Protein 8BN2 (pdb70)

Secondary structure (DSSP, 8-state):
--EEEEEE--BTTTBEEEE--TTSPPEEESHHHHHHHHHHHHHT-EEEEEE-TT-----B-TTS-B-HHHHHHHTTS-SEE-SS-B--HHHHTTSEEPSPSEEE-EEEEEESSSS--SHHHHHT-SS-EEE-BTTSHHHHHHHHHHT-TTSSSTHHHHHHHHHTTTTTTTT-BSSHHHHHHHHHHSSEEEEEEHHHHHHHHHT-TT--EEEE--PPP-EEE--EE-TT-THHHHHHHHHHHHHHHTHHHHHHHHHS-SSSS-----/-EEEEEE--BTTTBEEEP--TTSPPEEESHHHHHHHHHHHHHT-EEEEEE-TT----------HHHHHHHTTS-SEE-SS-B--HHHHHHSEEPSPSEEE-EEEEEETTSS--SHHHHHT-SS--EE-BTTSHHHHHHHHHHT-TT-SSTHHHHHHHHHTHHHHTTT-BSSHHHHHHHHHHSS-EEEEEHHHHHHHHHT-TT--EEEE------EEE--EE-TT-TTHHHHHHHHHHHHHTTHHHHHHHHHS--SSS--TT--

B-factor: mean 53.71, std 22.41, range [21.32, 173.32]

Sequence (529 aa):
GLTLKVVTVVLEEPFVMVAENILGQPKRYKGFSIDVLDALAKALGFKYEIYQAPDGRYGHQLHNTSSWNGMIGELISKRADLAISAITTITPERESVVDFSKRYMDYSVGILIKKGTPIRTFQDLSKQVEMSYGTVRDSAVYEYFRAKKGTNPLEQDSTFAELWRTISKNGGADNCVSSPSEGIRKAKKGNYAFLLWDVAVVEYAALTDDDCSVTVIGNSISSKGYGIALQHGSPYRDLFSQRRILELQDTGDLDVLKQKWWPHMGRCDLTSLTLKVVTVLEEPFVMVAENILGQPKRYKGFSIDVLDALAKALGFKYEIYQAPDGRYGHQLSWNGMIGELISKRADLAISAITITPERESVVDFSKRYMDYSVGILIKKGTPIRTFQDLSKQVEMMSYGTVRDSAVYEYFRAKGTNPLEQDSTFAELWRTISKNGGADNCVSSPSEGIRKAKKGNYAFLLWDVAVVEYAALTDDDCSVTVIGNSISSKGYGIALQHGSPYRDLFSQRRILELQDTGDLDVLKQKWWPHMGRRCDLTSH

Solvent-accessible surface area: 24982 Å² total

Structure (mmCIF, N/CA/C/O backbone):
data_8BN2
#
_entry.id   8BN2
#
_cell.length_a   45.209
_cell.length_b   66.845
_cell.length_c   175.901
_cell.angle_alpha   90.000
_cell.angle_beta   90.000
_cell.angle_gamma   90.000
#
_symmetry.space_group_name_H-M   'P 21 21 21'
#
loop_
_entity.id
_entity.type
_entity.pdbx_description
1 polymer 'Glutamate receptor ionotropic, delta-1'
2 non-polymer 'CALCIUM ION'
3 non-polymer 'CHLORIDE ION'
4 non-polymer 2-acetamido-2-deoxy-beta-D-glucopyranose
5 non-polymer D-SERINE
6 non-polymer 1,2-ETHANEDIOL
7 water water
#
loop_
_atom_site.group_PDB
_atom_site.id
_atom_site.type_symbol
_atom_site.label_atom_id
_atom_site.label_alt_id
_atom_site.label_comp_id
_atom_site.label_asym_id
_atom_site.label_entity_id
_atom_site.label_seq_id
_atom_site.pdbx_PDB_ins_code
_atom_site.Cartn_x
_atom_site.Cartn_y
_atom_site.Cartn_z
_atom_site.occupancy
_atom_site.B_iso_or_equiv
_atom_site.auth_seq_id
_atom_site.auth_comp_id
_atom_site.auth_asym_id
_atom_site.auth_atom_id
_atom_site.pdbx_PDB_model_num
ATOM 1 N N . GLY A 1 1 ? -5.08751 -19.50416 36.22466 1.000 72.92811 436 GLY A N 1
ATOM 2 C CA . GLY A 1 1 ? -5.87856 -18.61449 37.05373 1.000 90.61509 436 GLY A CA 1
ATOM 3 C C . GLY A 1 1 ? -7.32264 -18.47880 36.60870 1.000 95.30438 436 GLY A C 1
ATOM 4 O O . GLY A 1 1 ? -7.88034 -19.38476 35.98301 1.000 74.69284 436 GLY A O 1
ATOM 5 N N . LEU A 1 2 ? -7.92355 -17.33373 36.93272 1.000 70.40435 437 LEU A N 1
ATOM 6 C CA . LEU A 1 2 ? -9.33073 -17.07898 36.63470 1.000 55.61287 437 LEU A CA 1
ATOM 7 C C . LEU A 1 2 ? -9.53114 -16.97366 35.12821 1.000 65.54308 437 LEU A C 1
ATOM 8 O O . LEU A 1 2 ? -9.07407 -16.01178 34.50387 1.000 53.06111 437 LEU A O 1
ATOM 23 N N . THR A 1 3 ? -10.24938 -17.93474 34.54749 1.000 50.20594 438 THR A N 1
ATOM 24 C CA . THR A 1 3 ? -10.45712 -17.98381 33.10338 1.000 49.69514 438 THR A CA 1
ATOM 25 C C . THR A 1 3 ? -11.94246 -17.99993 32.77951 1.000 43.17199 438 THR A C 1
ATOM 26 O O . THR A 1 3 ? -12.69500 -18.81566 33.32563 1.000 51.98749 438 THR A O 1
ATOM 37 N N . LEU A 1 4 ? -12.34894 -17.11087 31.87507 1.000 43.32427 439 LEU A N 1
ATOM 38 C CA . LEU A 1 4 ? -13.73004 -16.98645 31.43579 1.000 44.37325 439 LEU A CA 1
ATOM 39 C C . LEU A 1 4 ? -13.90790 -17.68441 30.09093 1.000 45.93042 439 LEU A C 1
ATOM 40 O O . LEU A 1 4 ? -13.03589 -17.60081 29.22190 1.000 46.42956 439 LEU A O 1
ATOM 56 N N . LYS A 1 5 ? -15.03443 -18.38537 29.93476 1.000 41.96529 440 LYS A N 1
ATOM 57 C CA . LYS A 1 5 ? -15.41769 -18.99303 28.66221 1.000 41.75496 440 LYS A CA 1
ATOM 58 C C . LYS A 1 5 ? -16.20632 -17.96893 27.85110 1.000 37.85984 440 LYS A C 1
ATOM 59 O O . LYS A 1 5 ? -17.25586 -17.49120 28.30290 1.000 38.13607 440 LYS A O 1
ATOM 78 N N . VAL A 1 6 ? -15.70353 -17.63068 26.66062 1.000 32.79923 441 VAL A N 1
ATOM 79 C CA . VAL A 1 6 ? -16.28403 -16.60955 25.79697 1.000 32.52078 441 VAL A CA 1
ATOM 80 C C . VAL A 1 6 ? -16.85625 -17.28567 24.55386 1.000 35.88313 441 VAL A C 1
ATOM 81 O O . VAL A 1 6 ? -16.14491 -18.01494 23.85630 1.000 38.00238 441 VAL A O 1
ATOM 94 N N . VAL A 1 7 ? -18.12358 -17.01535 24.25765 1.000 36.24650 442 VAL A N 1
ATOM 95 C CA . VAL A 1 7 ? -18.75550 -17.49030 23.03048 1.000 32.65874 442 VAL A CA 1
ATOM 96 C C . VAL A 1 7 ? -18.86034 -16.32372 22.05899 1.000 32.67952 442 VAL A C 1
ATOM 97 O O . VAL A 1 7 ? -19.06816 -15.16177 22.45222 1.000 30.95200 442 VAL A O 1
ATOM 110 N N . THR A 1 8 ? -18.68468 -16.62942 20.77974 1.000 31.27334 443 THR A N 1
ATOM 111 C CA . THR A 1 8 ? -18.64596 -15.59162 19.76908 1.000 30.83481 443 THR A CA 1
ATOM 112 C C . THR A 1 8 ? -19.27041 -16.11878 18.48651 1.000 32.70358 443 THR A C 1
ATOM 113 O O . THR A 1 8 ? -19.56852 -17.30601 18.35387 1.000 34.86019 443 THR A O 1
ATOM 124 N N . VAL A 1 9 ? -19.47589 -15.19623 17.55346 1.000 32.84828 444 VAL A N 1
ATOM 125 C CA A VAL A 1 9 ? -19.89163 -15.49451 16.18747 0.500 33.53309 444 VAL A CA 1
ATOM 126 C CA B VAL A 1 9 ? -19.86086 -15.51922 16.18846 0.500 33.51402 444 VAL A CA 1
ATOM 127 C C . VAL A 1 9 ? -19.06212 -14.60422 15.27276 1.000 32.69363 444 VAL A C 1
ATOM 128 O O . VAL A 1 9 ? -18.81198 -13.44303 15.59884 1.000 32.23030 444 VAL A O 1
ATOM 153 N N . LEU A 1 10 ? -18.61876 -15.14806 14.15234 1.000 34.12600 445 LEU A N 1
ATOM 154 C CA . LEU A 1 10 ? -17.79581 -14.37694 13.23442 1.000 31.96270 445 LEU A CA 1
ATOM 155 C C . LEU A 1 10 ? -18.61760 -13.26551 12.59934 1.000 34.43500 445 LEU A C 1
ATOM 156 O O . LEU A 1 10 ? -19.69634 -13.51365 12.05142 1.000 36.91481 445 LEU A O 1
ATOM 172 N N . GLU A 1 11 ? -18.09568 -12.04353 12.67806 1.000 32.47178 446 GLU A N 1
ATOM 173 C CA . GLU A 1 11 ? -18.70834 -10.86924 12.04880 1.000 31.79948 446 GLU A CA 1
ATOM 174 C C . GLU A 1 11 ? -17.60838 -9.84526 11.81823 1.000 31.15272 446 GLU A C 1
ATOM 175 O O . GLU A 1 11 ? -17.03526 -9.33741 12.78624 1.000 30.54650 446 GLU A O 1
ATOM 187 N N . GLU A 1 12 ? -17.33860 -9.49865 10.54519 1.000 34.69477 447 GLU A N 1
ATOM 188 C CA . GLU A 1 12 ? -16.22851 -8.59660 10.24554 1.000 33.21376 447 GLU A CA 1
ATOM 189 C C . GLU A 1 12 ? -16.64154 -7.14412 10.47103 1.000 31.24723 447 GLU A C 1
ATOM 190 O O . GLU A 1 12 ? -17.75341 -6.75448 10.11230 1.000 31.95543 447 GLU A O 1
ATOM 202 N N . PRO A 1 13 ? -15.76969 -6.31722 11.08195 1.000 30.97595 448 PRO A N 1
ATOM 203 C CA . PRO A 1 13 ? -14.42964 -6.61030 11.60307 1.000 33.09346 448 PRO A CA 1
ATOM 204 C C . PRO A 1 13 ? -14.43676 -6.78731 13.12683 1.000 34.48213 448 PRO A C 1
ATOM 205 O O . PRO A 1 13 ? -13.43036 -6.54467 13.79405 1.000 32.07136 448 PRO A O 1
ATOM 216 N N . PHE A 1 14 ? -15.57521 -7.20071 13.68434 1.000 28.87639 449 PHE A N 1
ATOM 217 C CA . PHE A 1 14 ? -15.72321 -7.32401 15.13518 1.000 31.09792 449 PHE A CA 1
ATOM 218 C C . PHE A 1 14 ? -14.97100 -8.54252 15.66219 1.000 34.33948 449 PHE A C 1
ATOM 219 O O . PHE A 1 14 ? -14.18557 -8.44656 16.61694 1.000 30.77061 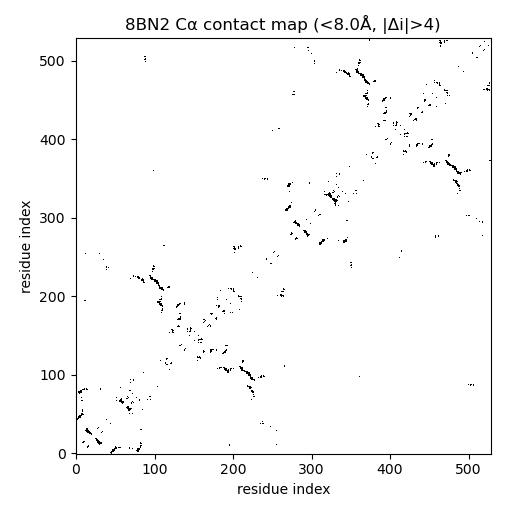449 PHE A O 1
ATOM 236 N N . VAL A 1 15 ? -15.19746 -9.69907 15.04594 1.000 30.02746 450 VAL A N 1
ATOM 237 C CA . VAL A 1 15 ? -14.53919 -10.94145 15.42405 1.000 31.90549 450 VAL A CA 1
ATOM 238 C C . VAL A 1 15 ? -14.22241 -11.67550 14.13484 1.000 37.56638 450 VAL A C 1
ATOM 239 O O . VAL A 1 15 ? -15.13471 -12.01456 13.37012 1.000 32.57673 450 VAL A O 1
ATOM 252 N N . MET A 1 16 ? -12.93496 -11.88959 13.88405 1.000 36.80446 451 MET A N 1
ATOM 253 C CA . MET A 1 16 ? -12.43940 -12.60070 12.72158 1.000 40.34603 451 MET A CA 1
ATOM 254 C C . MET A 1 16 ? -11.40972 -13.62651 13.17155 1.000 37.57117 451 MET A C 1
ATOM 255 O O . MET A 1 16 ? -10.80101 -13.50285 14.23859 1.000 42.97398 451 MET A O 1
ATOM 269 N N . VAL A 1 17 ? -11.25929 -14.66791 12.36396 1.000 42.89596 452 VAL A N 1
ATOM 270 C CA . VAL A 1 17 ? -10.20031 -15.63788 12.60031 1.000 52.35682 452 VAL A CA 1
ATOM 271 C C . VAL A 1 17 ? -8.86266 -14.99918 12.25875 1.000 50.32181 452 VAL A C 1
ATOM 272 O O . VAL A 1 17 ? -8.73229 -14.28452 11.25530 1.000 49.58559 452 VAL A O 1
ATOM 285 N N . ALA A 1 18 ? -7.86982 -15.22282 13.11483 1.000 50.23022 453 ALA A N 1
ATOM 286 C CA . ALA A 1 18 ? -6.54546 -14.62919 12.95872 1.000 61.31015 453 ALA A CA 1
ATOM 287 C C . ALA A 1 18 ? -5.50175 -15.62358 12.48740 1.000 72.36308 453 ALA A C 1
ATOM 288 O O . ALA A 1 18 ? -4.66597 -15.28816 11.64218 1.000 72.01509 453 ALA A O 1
ATOM 295 N N . GLU A 1 19 ? -5.53046 -16.83470 13.03428 1.000 65.63654 454 GLU A N 1
ATOM 296 C CA . GLU A 1 19 ? -4.70968 -17.94967 12.58596 1.000 90.95733 454 GLU A CA 1
ATOM 297 C C . GLU A 1 19 ? -5.22145 -19.19567 13.29278 1.000 96.60535 454 GLU A C 1
ATOM 298 O O . GLU A 1 19 ? -5.81516 -19.10974 14.37390 1.000 75.60821 454 GLU A O 1
ATOM 310 N N . ASN A 1 20 ? -5.00801 -20.34602 12.66255 1.000 92.28903 455 ASN A N 1
ATOM 311 C CA . ASN A 1 20 ? -5.33668 -21.62551 13.28763 1.000 92.96239 455 ASN A CA 1
ATOM 312 C C . ASN A 1 20 ? -4.31602 -22.63414 12.76555 1.000 93.99931 455 ASN A C 1
ATOM 313 O O . ASN A 1 20 ? -4.55190 -23.30864 11.76062 1.000 97.48128 455 ASN A O 1
ATOM 324 N N . ILE A 1 21 ? -3.18588 -22.70745 13.43885 1.000 92.04719 456 ILE A N 1
ATOM 325 C CA . ILE A 1 21 ? -2.19481 -23.72472 13.12124 1.000 108.68912 456 ILE A CA 1
ATOM 326 C C . ILE A 1 21 ? -2.62899 -25.03220 13.76514 1.000 100.19405 456 ILE A C 1
ATOM 327 O O . ILE A 1 21 ? -3.27808 -25.04398 14.81752 1.000 81.22484 456 ILE A O 1
ATOM 343 N N . LEU A 1 22 ? -2.29203 -26.14327 13.11646 1.000 100.31411 457 LEU A N 1
ATOM 344 C CA . LEU A 1 22 ? -2.69933 -27.44513 13.62340 1.000 83.51729 457 LEU A CA 1
ATOM 345 C C . LEU A 1 22 ? -2.17086 -27.64042 15.03778 1.000 84.20619 457 LEU A C 1
ATOM 346 O O . LEU A 1 22 ? -1.03538 -27.27193 15.35367 1.000 80.63408 457 LEU A O 1
ATOM 362 N N . GLY A 1 23 ? -3.00797 -28.21636 15.89253 1.000 83.58099 458 GLY A N 1
ATOM 363 C CA . GLY A 1 23 ? -2.68001 -28.45051 17.28812 1.000 79.48050 458 GLY A CA 1
ATOM 364 C C . GLY A 1 23 ? -3.02194 -27.28392 18.19018 1.000 95.88784 458 GLY A C 1
ATOM 365 O O . GLY A 1 23 ? -3.46443 -27.48045 19.32379 1.000 98.41390 458 GLY A O 1
ATOM 369 N N . GLN A 1 24 ? -2.82694 -26.06198 17.69818 1.000 86.56769 459 GLN A N 1
ATOM 370 C CA . GLN A 1 24 ? -3.11455 -24.86439 18.46789 1.000 75.84031 459 GLN A CA 1
ATOM 371 C C . GLN A 1 24 ? -4.61026 -24.54901 18.42824 1.000 73.59706 459 GLN A C 1
ATOM 372 O O . GLN A 1 24 ? -5.28365 -24.82015 17.43005 1.000 68.14512 459 GLN A O 1
ATOM 386 N N . PRO A 1 25 ? -5.15585 -23.96978 19.49656 1.000 61.91523 460 PRO A N 1
ATOM 387 C CA . PRO A 1 25 ? -6.54105 -23.49155 19.42917 1.000 76.95726 460 PRO A CA 1
ATOM 388 C C . PRO A 1 25 ? -6.67491 -22.37110 18.40786 1.000 64.79000 460 PRO A C 1
ATOM 389 O O . PRO A 1 25 ? -5.70548 -21.70157 18.04364 1.000 62.69684 460 PRO A O 1
ATOM 400 N N . LYS A 1 26 ? -7.89838 -22.18328 17.92245 1.000 58.84368 461 LYS A N 1
ATOM 401 C CA . LYS A 1 26 ? -8.15429 -21.08679 17.00228 1.000 57.82052 461 LYS A CA 1
ATOM 402 C C . LYS A 1 26 ? -7.87894 -19.76531 17.70595 1.000 54.08132 461 LYS A C 1
ATOM 403 O O . LYS A 1 26 ? -8.17161 -19.60786 18.89425 1.000 60.41736 461 LYS A O 1
ATOM 422 N N . ARG A 1 27 ? -7.29595 -18.81941 16.97162 1.000 50.11469 462 ARG A N 1
ATOM 423 C CA . ARG A 1 27 ? -7.08997 -17.46514 17.45933 1.000 49.49929 462 ARG A CA 1
ATOM 424 C C . ARG A 1 27 ? -8.00907 -16.51794 16.69930 1.000 49.48627 462 ARG A C 1
ATOM 425 O O . ARG A 1 27 ? -8.38252 -16.77747 15.54988 1.000 47.85751 462 ARG A O 1
ATOM 446 N N . TYR A 1 28 ? -8.36162 -15.41667 17.35112 1.000 45.39086 463 TYR A N 1
ATOM 447 C CA . TYR A 1 28 ? -9.31676 -14.46632 16.81585 1.000 42.48644 463 TYR A CA 1
ATOM 448 C C . TYR A 1 28 ? -8.73739 -13.06889 16.91124 1.000 41.46797 463 TYR A C 1
ATOM 449 O O . TYR A 1 28 ? -7.81233 -12.80250 17.68403 1.000 43.32262 463 TYR A O 1
ATOM 467 N N . LYS A 1 29 ? -9.30458 -12.17950 16.10373 1.000 43.25488 464 LYS A N 1
ATOM 468 C CA . LYS A 1 29 ? -8.89175 -10.78973 16.05671 1.000 39.79352 464 LYS A CA 1
ATOM 469 C C . LYS A 1 29 ? -10.10781 -9.94972 15.71366 1.000 35.67738 464 LYS A C 1
ATOM 470 O O . LYS A 1 29 ? -11.12256 -10.46676 15.23823 1.000 37.69483 464 LYS A O 1
ATOM 489 N N . GLY A 1 30 ? -9.99149 -8.64812 15.93294 1.000 33.86813 465 GLY A N 1
ATOM 490 C CA . GLY A 1 30 ? -11.04070 -7.72822 15.55929 1.000 35.68998 465 GLY A CA 1
ATOM 491 C C . GLY A 1 30 ? -11.33587 -6.72405 16.64639 1.000 35.01808 465 GLY A C 1
ATOM 492 O O . GLY A 1 30 ? -10.75424 -6.74181 17.73135 1.000 33.29353 465 GLY A O 1
ATOM 496 N N . PHE A 1 31 ? -12.27730 -5.83276 16.34042 1.000 32.02087 466 PHE A N 1
ATOM 497 C CA . PHE A 1 31 ? -12.60320 -4.73891 17.24730 1.000 30.47508 466 PHE A CA 1
ATOM 498 C C . PHE A 1 31 ? -13.10713 -5.25500 18.59136 1.000 32.69247 466 PHE A C 1
ATOM 499 O O . PHE A 1 31 ? -12.67856 -4.78556 19.65159 1.000 32.76449 466 PHE A O 1
ATOM 516 N N . SER A 1 32 ? -14.00608 -6.23735 18.57079 1.000 28.21877 467 SER A N 1
ATOM 517 C CA . SER A 1 32 ? -14.53413 -6.76545 19.82385 1.000 29.54166 467 SER A CA 1
ATOM 518 C C . SER A 1 32 ? -13.47517 -7.55426 20.58718 1.000 32.58322 467 SER A C 1
ATOM 519 O O . SER A 1 32 ? -13.48992 -7.56905 21.82244 1.000 33.04270 467 SER A O 1
ATOM 527 N N . ILE A 1 33 ? -12.57698 -8.23176 19.87406 1.000 34.52129 468 ILE A N 1
ATOM 528 C CA . ILE A 1 33 ? -11.47431 -8.92627 20.53151 1.000 34.39736 468 ILE A CA 1
ATOM 529 C C . ILE A 1 33 ? -10.60530 -7.92899 21.28319 1.000 34.94435 468 ILE A C 1
ATOM 530 O O . ILE A 1 33 ? -10.19189 -8.17670 22.41863 1.000 37.59829 468 ILE A O 1
ATOM 546 N N . ASP A 1 34 ? -10.33876 -6.77286 20.67024 1.000 36.06443 469 ASP A N 1
ATOM 547 C CA . ASP A 1 34 ? -9.50138 -5.76808 21.31373 1.000 41.97502 469 ASP A CA 1
ATOM 548 C C . ASP A 1 34 ? -10.18656 -5.16822 22.53551 1.000 38.54807 469 ASP A C 1
ATOM 549 O O . ASP A 1 34 ? -9.52522 -4.86900 23.53345 1.000 39.14831 469 ASP A O 1
ATOM 558 N N . VAL A 1 35 ? -11.50898 -4.96870 22.47560 1.000 35.74274 470 VAL A N 1
ATOM 559 C CA . VAL A 1 35 ? -12.23516 -4.49377 23.65439 1.000 34.70844 470 VAL A CA 1
ATOM 560 C C . VAL A 1 35 ? -12.17093 -5.53969 24.76494 1.000 34.91096 470 VAL A C 1
ATOM 561 O O . VAL A 1 35 ? -11.91411 -5.22478 25.93457 1.000 32.93615 470 VAL A O 1
ATOM 574 N N . LEU A 1 36 ? -12.39616 -6.80240 24.40832 1.000 31.33091 471 LEU A N 1
ATOM 575 C CA . LEU A 1 36 ? -12.29665 -7.88834 25.37742 1.000 33.76978 471 LEU A CA 1
ATOM 576 C C . LEU A 1 36 ? -10.90722 -7.96192 25.99708 1.000 34.19780 471 LEU A C 1
ATOM 577 O O . LEU A 1 36 ? -10.76113 -8.17970 27.20828 1.000 40.63119 471 LEU A O 1
ATOM 593 N N . ASP A 1 37 ? -9.87141 -7.82107 25.17424 1.000 35.24307 472 ASP A N 1
ATOM 594 C CA . ASP A 1 37 ? -8.50646 -7.86925 25.68101 1.000 41.73274 472 ASP A CA 1
ATOM 595 C C . ASP A 1 37 ? -8.24495 -6.73927 26.66559 1.000 41.30702 472 ASP A C 1
ATOM 596 O O . ASP A 1 37 ? -7.53429 -6.91706 27.66094 1.000 39.08958 472 ASP A O 1
ATOM 605 N N . ALA A 1 38 ? -8.81747 -5.56327 26.40661 1.000 39.29453 473 ALA A N 1
ATOM 606 C CA . ALA A 1 38 ? -8.60476 -4.43614 27.30175 1.000 42.15759 473 ALA A CA 1
ATOM 607 C C . ALA A 1 38 ? -9.28005 -4.68126 28.64102 1.000 43.44695 473 ALA A C 1
ATOM 608 O O . ALA A 1 38 ? -8.75960 -4.28951 29.69099 1.000 37.32123 473 ALA A O 1
ATOM 615 N N . LEU A 1 39 ? -10.43792 -5.33788 28.61252 1.000 38.86848 474 LEU A N 1
ATOM 616 C CA . LEU A 1 39 ? -11.14159 -5.71588 29.82878 1.000 39.82697 474 LEU A CA 1
ATOM 617 C C . LEU A 1 39 ? -10.39082 -6.79806 30.58823 1.000 40.91620 474 LEU A C 1
ATOM 618 O O . LEU A 1 39 ? -10.26939 -6.73716 31.81592 1.000 43.15123 474 LEU A O 1
ATOM 634 N N . ALA A 1 40 ? -9.92067 -7.82043 29.87535 1.000 39.93232 475 ALA A N 1
ATOM 635 C CA . ALA A 1 40 ? -9.13795 -8.88287 30.50009 1.000 43.64650 475 ALA A CA 1
ATOM 636 C C . ALA A 1 40 ? -7.93175 -8.31934 31.23300 1.000 46.51485 475 ALA A C 1
ATOM 637 O O . ALA A 1 40 ? -7.61980 -8.72778 32.36044 1.000 45.85286 475 ALA A O 1
ATOM 644 N N . LYS A 1 41 ? -7.21928 -7.40048 30.59046 1.000 43.84949 476 LYS A N 1
ATOM 645 C CA . LYS A 1 41 ? -6.05797 -6.78829 31.21979 1.000 48.66049 476 LYS A CA 1
ATOM 646 C C . LYS A 1 41 ? -6.46595 -6.02803 32.47419 1.000 53.77876 476 LYS A C 1
ATOM 647 O O . LYS A 1 41 ? -5.92558 -6.26127 33.56199 1.000 49.54050 476 LYS A O 1
ATOM 666 N N . ALA A 1 42 ? -7.45045 -5.13898 32.34470 1.000 49.45683 477 ALA A N 1
ATOM 667 C CA . ALA A 1 42 ? -7.82117 -4.24870 33.43764 1.000 55.68348 477 ALA A CA 1
ATOM 668 C C . ALA A 1 42 ? -8.39904 -5.01225 34.61822 1.000 52.10151 477 ALA A C 1
ATOM 669 O O . ALA A 1 42 ? -8.16010 -4.64983 35.77500 1.000 56.38960 477 ALA A O 1
ATOM 676 N N . LEU A 1 43 ? -9.17219 -6.05820 34.34901 1.000 46.83162 478 LEU A N 1
ATOM 677 C CA . LEU A 1 43 ? -9.87460 -6.80098 35.38343 1.000 45.13685 478 LEU A CA 1
ATOM 678 C C . LEU A 1 43 ? -9.17103 -8.09292 35.76795 1.000 50.59311 478 LEU A C 1
ATOM 679 O O . LEU A 1 43 ? -9.66471 -8.81443 36.63858 1.000 51.63617 478 LEU A O 1
ATOM 695 N N . GLY A 1 44 ? -8.03682 -8.39547 35.14343 1.000 46.87133 479 GLY A N 1
ATOM 696 C CA . GLY A 1 44 ? -7.21504 -9.51673 35.53464 1.000 51.58393 479 GLY A CA 1
ATOM 697 C C . GLY A 1 44 ? -7.85725 -10.87145 35.35621 1.000 51.40953 479 GLY A C 1
ATOM 698 O O . GLY A 1 44 ? -7.80750 -11.69247 36.27168 1.000 52.78815 479 GLY A O 1
ATOM 702 N N . PHE A 1 45 ? -8.45766 -11.13196 34.19779 1.000 46.20882 480 PHE A N 1
ATOM 703 C CA . PHE A 1 45 ? -8.89618 -12.47830 33.86725 1.000 46.14780 480 PHE A CA 1
ATOM 704 C C . PHE A 1 45 ? -8.25231 -12.92255 32.56023 1.000 41.74563 480 PHE A C 1
ATOM 705 O O . PHE A 1 45 ? -7.77922 -12.10731 31.76344 1.000 47.46807 480 PHE A O 1
ATOM 722 N N . LYS A 1 46 ? -8.20809 -14.23643 32.38193 1.000 48.90877 481 LYS A N 1
ATOM 723 C CA . LYS A 1 46 ? -7.88882 -14.88194 31.11948 1.000 47.37319 481 LYS A CA 1
ATOM 724 C C . LYS A 1 46 ? -9.19202 -15.33942 30.47215 1.000 42.32622 481 LYS A C 1
ATOM 725 O O . LYS A 1 46 ? -10.24418 -15.38489 31.11636 1.000 46.58184 481 LYS A O 1
ATOM 744 N N . TYR A 1 47 ? -9.12075 -15.72168 29.20016 1.000 47.07735 482 TYR A N 1
ATOM 745 C CA . TYR A 1 47 ? -10.31836 -16.25671 28.57055 1.000 45.63022 482 TYR A CA 1
ATOM 746 C C . TYR A 1 47 ? -9.96953 -17.24709 27.47262 1.000 48.22088 482 TYR A C 1
ATOM 747 O O . TYR A 1 47 ? -8.84464 -17.28819 26.96945 1.000 49.38819 482 TYR A O 1
ATOM 765 N N . GLU A 1 48 ? -10.97295 -18.05068 27.12085 1.000 46.86942 483 GLU A N 1
ATOM 766 C CA . GLU A 1 48 ? -10.93141 -18.99234 26.01002 1.000 44.36590 483 GLU A CA 1
ATOM 767 C C . GLU A 1 48 ? -12.18773 -18.77341 25.17309 1.000 41.91845 483 GLU A C 1
ATOM 768 O O . GLU A 1 48 ? -13.28918 -18.64970 25.72375 1.000 44.47749 483 GLU A O 1
ATOM 780 N N . ILE A 1 49 ? -12.02728 -18.71982 23.85448 1.000 45.57437 484 ILE A N 1
ATOM 781 C CA . ILE A 1 49 ? -13.11478 -18.36064 22.94940 1.000 36.55120 484 ILE A CA 1
ATOM 782 C C . ILE A 1 49 ? -13.57681 -19.60575 22.21008 1.000 41.90058 484 ILE A C 1
ATOM 783 O O . ILE A 1 49 ? -12.75674 -20.41681 21.76796 1.000 41.08553 484 ILE A O 1
ATOM 799 N N . TYR A 1 50 ? -14.88834 -19.74094 22.04641 1.000 37.97566 485 TYR A N 1
ATOM 800 C CA . TYR A 1 50 ? -15.43985 -20.76708 21.17076 1.000 38.43233 485 TYR A CA 1
ATOM 801 C C . TYR A 1 50 ? -16.55785 -20.14280 20.35357 1.000 40.95603 485 TYR A C 1
ATOM 802 O O . TYR A 1 50 ? -17.19840 -19.19179 20.79170 1.000 37.31733 485 TYR A O 1
ATOM 820 N N . GLN A 1 51 ? -16.77344 -20.66588 19.15179 1.000 44.68595 486 GLN A N 1
ATOM 821 C CA . GLN A 1 51 ? -17.83715 -20.15318 18.30004 1.000 39.22756 486 GLN A CA 1
ATOM 822 C C . GLN A 1 51 ? -19.14414 -20.85494 18.63908 1.000 35.03607 486 GLN A C 1
ATOM 823 O O . GLN A 1 51 ? -19.16851 -22.06055 18.91565 1.000 40.04752 486 GLN A O 1
ATOM 837 N N . ALA A 1 52 ? -20.22590 -20.08295 18.63944 1.000 39.06471 487 ALA A N 1
ATOM 838 C CA . ALA A 1 52 ? -21.55334 -20.62276 18.88160 1.000 40.41425 487 ALA A CA 1
ATOM 839 C C . ALA A 1 52 ? -21.80206 -21.80900 17.95266 1.000 44.43651 487 ALA A C 1
ATOM 840 O O . ALA A 1 52 ? -21.70272 -21.65501 16.72707 1.000 46.90784 487 ALA A O 1
ATOM 847 N N . PRO A 1 53 ? -22.13115 -22.99198 18.48603 1.000 45.63072 488 PRO A N 1
ATOM 848 C CA . PRO A 1 53 ? -22.23882 -24.18027 17.61373 1.000 47.75345 488 PRO A CA 1
ATOM 849 C C . PRO A 1 53 ? -23.31211 -24.07058 16.54472 1.000 58.74308 488 PRO A C 1
ATOM 850 O O . PRO A 1 53 ? -23.20718 -24.73481 15.50730 1.000 62.61327 488 PRO A O 1
ATOM 861 N N . ASP A 1 54 ? -24.35352 -23.27728 16.76373 1.000 49.86738 489 ASP A N 1
ATOM 862 C CA . ASP A 1 54 ? -25.35187 -23.04047 15.72833 1.000 53.25287 489 ASP A CA 1
ATOM 863 C C . ASP A 1 54 ? -25.08159 -21.77417 14.93170 1.000 48.92184 489 ASP A C 1
ATOM 864 O O . ASP A 1 54 ? -25.85517 -21.45107 14.02620 1.000 51.18632 489 ASP A O 1
ATOM 873 N N . GLY A 1 55 ? -24.00961 -21.04672 15.24576 1.000 41.43767 490 GLY A N 1
ATOM 874 C CA . GLY A 1 55 ? -23.64552 -19.87299 14.47910 1.000 40.32868 490 GLY A CA 1
ATOM 875 C C . GLY A 1 55 ? -24.56016 -18.67325 14.60280 1.000 40.90529 490 GLY A C 1
ATOM 876 O O . GLY A 1 55 ? -24.44050 -17.74735 13.79797 1.000 43.85632 490 GLY A O 1
ATOM 880 N N . ARG A 1 56 ? -25.44146 -18.63872 15.60142 1.000 41.37345 491 ARG A N 1
ATOM 881 C CA . ARG A 1 56 ? -26.45903 -17.60850 15.71993 1.000 38.86901 491 ARG A CA 1
ATOM 882 C C . ARG A 1 56 ? -26.19727 -16.68476 16.90396 1.000 38.39845 491 ARG A C 1
ATOM 883 O O . ARG A 1 56 ? -25.65810 -17.09686 17.93600 1.000 37.95432 491 ARG A O 1
ATOM 904 N N . TYR A 1 57 ? -26.61635 -15.43203 16.75452 1.000 39.20820 492 TYR A N 1
ATOM 905 C CA . TYR A 1 57 ? -26.69098 -14.54326 17.90873 1.000 37.51187 492 TYR A CA 1
ATOM 906 C C . TYR A 1 57 ? -27.65458 -15.11195 18.94545 1.000 41.97452 492 TYR A C 1
ATOM 907 O O . TYR A 1 57 ? -27.34037 -15.18393 20.13633 1.000 39.21831 492 TYR A O 1
ATOM 925 N N . GLY A 1 58 ? -28.82749 -15.57271 18.48765 1.000 41.73178 493 GLY A N 1
ATOM 926 C CA . GLY A 1 58 ? -29.80866 -16.19959 19.35043 1.000 40.22379 493 GLY A CA 1
ATOM 927 C C . GLY A 1 58 ? -31.10904 -15.42074 19.40083 1.000 42.55433 493 GLY A C 1
ATOM 928 O O . GLY A 1 58 ? -31.10747 -14.18582 19.34909 1.000 41.07746 493 GLY A O 1
ATOM 932 N N . HIS A 1 59 ? -32.22243 -16.14207 19.48663 1.000 45.53015 494 HIS A N 1
ATOM 933 C CA . HIS A 1 59 ? -33.53935 -15.54539 19.63934 1.000 47.91462 494 HIS A CA 1
ATOM 934 C C . HIS A 1 59 ? -34.40911 -16.50306 20.44712 1.000 47.78819 494 HIS A C 1
ATOM 935 O O . HIS A 1 59 ? -34.03321 -17.65010 20.71622 1.000 48.27370 494 HIS A O 1
ATOM 949 N N . GLN A 1 60 ? -35.58786 -16.02692 20.83408 1.000 46.51289 495 GLN A N 1
ATOM 950 C CA . GLN A 1 60 ? -36.45564 -16.78914 21.71900 1.000 43.97399 495 GLN A CA 1
ATOM 951 C C . GLN A 1 60 ? -37.32775 -17.73831 20.90433 1.000 44.40224 495 GLN A C 1
ATOM 952 O O . GLN A 1 60 ? -37.92810 -17.33490 19.90292 1.000 50.88422 495 GLN A O 1
ATOM 966 N N . LEU A 1 61 ? -37.37709 -18.99089 21.32297 1.000 47.40525 496 LEU A N 1
ATOM 967 C CA . LEU A 1 61 ? -38.19502 -19.99602 20.66793 1.000 48.68186 496 LEU A CA 1
ATOM 968 C C . LEU A 1 61 ? -39.55495 -20.07145 21.35415 1.000 52.59781 496 LEU A C 1
ATOM 969 O O . LEU A 1 61 ? -39.79308 -19.43691 22.38169 1.000 59.01942 496 LEU A O 1
ATOM 985 N N . HIS A 1 62 ? -40.44497 -20.88228 20.78136 1.000 58.12210 497 HIS A N 1
ATOM 986 C CA . HIS A 1 62 ? -41.83210 -20.87705 21.23647 1.000 60.62972 497 HIS A CA 1
ATOM 987 C C . HIS A 1 62 ? -41.95232 -21.29207 22.70195 1.000 61.67818 497 HIS A C 1
ATOM 988 O O . HIS A 1 62 ? -42.79730 -20.75740 23.42916 1.000 69.62594 497 HIS A O 1
ATOM 1002 N N . ASN A 1 63 ? -41.11836 -22.24022 23.16245 1.000 61.19796 498 ASN A N 1
ATOM 1003 C CA . ASN A 1 63 ? -41.18081 -22.70892 24.54826 1.000 56.50296 498 ASN A CA 1
ATOM 1004 C C . ASN A 1 63 ? -40.39371 -21.83001 25.52916 1.000 58.67458 498 ASN A C 1
ATOM 1005 O O . ASN A 1 63 ? -40.11573 -22.28182 26.64971 1.000 64.18964 498 ASN A O 1
ATOM 1015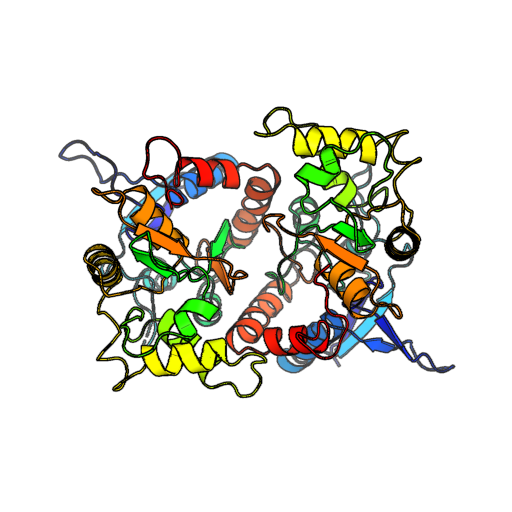 N N . THR A 1 64 ? -40.03532 -20.60636 25.15186 1.000 65.59759 499 THR A N 1
ATOM 1016 C CA . THR A 1 64 ? -39.32037 -19.61774 25.94235 1.000 69.23264 499 THR A CA 1
ATOM 1017 C C . THR A 1 64 ? -37.82312 -19.88629 26.02892 1.000 61.00525 499 THR A C 1
ATOM 1018 O O . THR A 1 64 ? -37.10326 -19.07217 26.60973 1.000 58.37604 499 THR A O 1
ATOM 1029 N N . SER A 1 65 ? -37.32061 -21.01182 25.51808 1.000 58.18552 500 SER A N 1
ATOM 1030 C CA A SER A 1 65 ? -35.88517 -21.23055 25.46465 0.500 56.16178 500 SER A CA 1
ATOM 1031 C CA B SER A 1 65 ? -35.88462 -21.22772 25.46464 0.500 56.16432 500 SER A CA 1
ATOM 1032 C C . SER A 1 65 ? -35.27466 -20.38432 24.34755 1.000 51.81846 500 SER A C 1
ATOM 1033 O O . SER A 1 65 ? -35.97214 -19.83937 23.48640 1.000 49.68057 500 SER A O 1
ATOM 1048 N N . TRP A 1 66 ? -33.94795 -20.27023 24.37456 1.000 47.83984 501 TRP A N 1
ATOM 1049 C CA . TRP A 1 66 ? -33.20612 -19.48117 23.40901 1.000 43.60894 501 TRP A CA 1
ATOM 1050 C C . TRP A 1 66 ? -32.12493 -20.33521 22.77320 1.000 43.63726 501 TRP A C 1
ATOM 1051 O O . TRP A 1 66 ? -31.58335 -21.24101 23.40404 1.000 45.69815 501 TRP A O 1
ATOM 1072 N N . ASN A 1 67 ? -31.80003 -20.02979 21.53475 1.000 48.07320 502 ASN A N 1
ATOM 1073 C CA . ASN A 1 67 ? -30.67014 -20.66732 20.88726 1.000 49.97794 502 ASN A CA 1
ATOM 1074 C C . ASN A 1 67 ? -29.52864 -19.65495 20.80697 1.000 42.04432 502 ASN A C 1
ATOM 1075 O O . ASN A 1 67 ? -29.54075 -18.61219 21.47809 1.000 38.72716 502 ASN A O 1
ATOM 1086 N N . GLY A 1 68 ? -28.52506 -19.96536 19.99377 1.000 40.18172 503 GLY A N 1
ATOM 1087 C CA . GLY A 1 68 ? -27.48320 -18.99407 19.73906 1.000 37.99983 503 GLY A CA 1
ATOM 1088 C C . GLY A 1 68 ? -26.62858 -18.74042 20.97342 1.000 36.90634 503 GLY A C 1
ATOM 1089 O O . GLY A 1 68 ? -26.65938 -19.48434 21.96960 1.000 39.83483 503 GLY A O 1
ATOM 1093 N N . MET A 1 69 ? -25.83856 -17.67106 20.87338 1.000 37.42142 504 MET A N 1
ATOM 1094 C CA . MET A 1 69 ? -25.02309 -17.23606 21.99897 1.000 38.45701 504 MET A CA 1
ATOM 1095 C C . MET A 1 69 ? -25.87366 -16.96548 23.23110 1.000 40.02191 504 MET A C 1
ATOM 1096 O O . MET A 1 69 ? -25.43235 -17.21736 24.35311 1.000 36.80177 504 MET A O 1
ATOM 1110 N N . ILE A 1 70 ? -27.07198 -16.39564 23.05427 1.000 37.65327 505 ILE A N 1
ATOM 1111 C CA . ILE A 1 70 ? -27.92410 -16.13604 24.21247 1.000 38.42376 505 ILE A CA 1
ATOM 1112 C C . ILE A 1 70 ? -28.18912 -17.43662 24.97170 1.000 40.72220 505 ILE A C 1
ATOM 1113 O O . ILE A 1 70 ? -28.09428 -17.49312 26.20421 1.000 38.70921 505 ILE A O 1
ATOM 1129 N N . GLY A 1 71 ? -28.53003 -18.49736 24.24026 1.000 40.88189 506 GLY A N 1
ATOM 1130 C CA . GLY A 1 71 ? -28.73414 -19.78912 24.87620 1.000 45.22055 506 GLY A CA 1
ATOM 1131 C C . GLY A 1 71 ? -27.49994 -20.28930 25.59858 1.000 43.37935 506 GLY A C 1
ATOM 1132 O O . GLY A 1 71 ? -27.59719 -20.85356 26.69157 1.000 43.69593 506 GLY A O 1
ATOM 1136 N N . GLU A 1 72 ? -26.31982 -20.09626 25.00044 1.000 39.30346 507 GLU A N 1
ATOM 1137 C CA . GLU A 1 72 ? -25.08694 -20.51471 25.66085 1.000 43.18608 507 GLU A CA 1
ATOM 1138 C C . GLU A 1 72 ? -24.93057 -19.82892 27.01151 1.000 43.48235 507 GLU A C 1
ATOM 1139 O O . GLU A 1 72 ? -24.45254 -20.43605 27.97247 1.000 44.73167 507 GLU A O 1
ATOM 1151 N N . LEU A 1 73 ? -25.31060 -18.55423 27.09701 1.000 38.77177 508 LEU A N 1
ATOM 1152 C CA . LEU A 1 73 ? -25.22984 -17.84199 28.36687 1.000 41.23659 508 LEU A CA 1
ATOM 1153 C C . LEU A 1 73 ? -26.25285 -18.37632 29.36584 1.000 41.22420 508 LEU A C 1
ATOM 1154 O O . LEU A 1 73 ? -25.92734 -18.62885 30.53133 1.000 45.37238 508 LEU A O 1
ATOM 1170 N N . ILE A 1 74 ? -27.50604 -18.56129 28.92234 1.000 40.87507 509 ILE A N 1
ATOM 1171 C CA . ILE A 1 74 ? -28.55655 -19.03099 29.82590 1.000 47.47997 509 ILE A CA 1
ATOM 1172 C C . ILE A 1 74 ? -28.18911 -20.38256 30.41935 1.000 56.52336 509 ILE A C 1
ATOM 1173 O O . ILE A 1 74 ? -28.37689 -20.62956 31.62144 1.000 50.53080 509 ILE A O 1
ATOM 1189 N N . SER A 1 75 ? -27.68492 -21.28637 29.58407 1.000 44.50770 510 SER A N 1
ATOM 1190 C CA . SER A 1 75 ? -27.27725 -22.59767 30.05939 1.000 47.70405 510 SER A CA 1
ATOM 1191 C C . SER A 1 75 ? -26.01316 -22.55123 30.90514 1.000 46.45491 510 SER A C 1
ATOM 1192 O O . SER A 1 75 ? -25.66254 -23.56784 31.51862 1.000 45.68547 510 SER A O 1
ATOM 1200 N N . LYS A 1 76 ? -25.32681 -21.41220 30.94532 1.000 49.50457 511 LYS A N 1
ATOM 1201 C CA . LYS A 1 76 ? -24.06679 -21.23750 31.66553 1.000 44.15477 511 LYS A CA 1
ATOM 1202 C C . LYS A 1 76 ? -22.90659 -21.99439 31.02314 1.000 47.47751 511 LYS A C 1
ATOM 1203 O O . LYS A 1 76 ? -21.87716 -22.21250 31.66881 1.000 47.93521 511 LYS A O 1
ATOM 1222 N N . ARG A 1 77 ? -23.03356 -22.37952 29.74683 1.000 43.84524 512 ARG A N 1
ATOM 1223 C CA . ARG A 1 77 ? -21.88019 -22.92220 29.03595 1.000 43.06433 512 ARG A CA 1
ATOM 1224 C C . ARG A 1 77 ? -20.86390 -21.84142 28.70944 1.000 44.41357 512 ARG A C 1
ATOM 1225 O O . ARG A 1 77 ? -19.66912 -22.13136 28.57772 1.000 45.82284 512 ARG A O 1
ATOM 1246 N N . ALA A 1 78 ? -21.30932 -20.59928 28.60242 1.000 38.84309 513 ALA A N 1
ATOM 1247 C CA . ALA A 1 78 ? -20.43944 -19.46063 28.37977 1.000 33.48029 513 ALA A CA 1
ATOM 1248 C C . ALA A 1 78 ? -20.59374 -18.49545 29.54556 1.000 38.07073 513 ALA A C 1
ATOM 1249 O O . ALA A 1 78 ? -21.68298 -18.34601 30.10337 1.000 40.01657 513 ALA A O 1
ATOM 1256 N N . ASP A 1 79 ? -19.49597 -17.83575 29.90165 1.000 40.89712 514 ASP A N 1
ATOM 1257 C CA . ASP A 1 79 ? -19.53912 -16.74040 30.86159 1.000 42.24401 514 ASP A CA 1
ATOM 1258 C C . ASP A 1 79 ? -19.87773 -15.41186 30.20172 1.000 37.05141 514 ASP A C 1
ATOM 1259 O O . ASP A 1 79 ? -20.47587 -14.53506 30.83590 1.000 39.01029 514 ASP A O 1
ATOM 1268 N N . LEU A 1 80 ? -19.51094 -15.23359 28.94190 1.000 31.87185 515 LEU A N 1
ATOM 1269 C CA . LEU A 1 80 ? -19.85617 -13.99882 28.26305 1.000 32.61523 515 LEU A CA 1
ATOM 1270 C C . LEU A 1 80 ? -19.89367 -14.28114 26.76983 1.000 33.24446 515 LEU A C 1
ATOM 1271 O O . LEU A 1 80 ? -19.31465 -15.26093 26.28416 1.000 33.96086 515 LEU A O 1
ATOM 1287 N N . ALA A 1 81 ? -20.64435 -13.43885 26.06952 1.000 32.98089 516 ALA A N 1
ATOM 1288 C CA . ALA A 1 81 ? -20.81571 -13.51031 24.62794 1.000 34.22941 516 ALA A CA 1
ATOM 1289 C C . ALA A 1 81 ? -20.42838 -12.16084 24.04203 1.000 33.74670 516 ALA A C 1
ATOM 1290 O O . ALA A 1 81 ? -20.86126 -11.11236 24.54315 1.000 30.02292 516 ALA A O 1
ATOM 1297 N N . ILE A 1 82 ? -19.61007 -12.18226 22.99964 1.000 28.82313 517 ILE A N 1
ATOM 1298 C CA . ILE A 1 82 ? -19.20889 -10.95066 22.33205 1.000 26.56788 517 ILE A CA 1
ATOM 1299 C C . ILE A 1 82 ? -19.07464 -11.18537 20.83600 1.000 29.32215 517 ILE A C 1
ATOM 1300 O O . ILE A 1 82 ? -18.56117 -12.21014 20.38560 1.000 37.17793 517 ILE A O 1
ATOM 1316 N N . SER A 1 83 ? -19.56014 -10.21994 20.06271 1.000 27.10278 518 SER A N 1
ATOM 1317 C CA . SER A 1 83 ? -19.28769 -10.14533 18.63529 1.000 29.84353 518 SER A CA 1
ATOM 1318 C C . SER A 1 83 ? -19.77891 -8.76680 18.20183 1.000 28.11916 518 SER A C 1
ATOM 1319 O O . SER A 1 83 ? -19.17406 -7.75702 18.55915 1.000 37.78751 518 SER A O 1
ATOM 1327 N N . ALA A 1 84 ? -20.87480 -8.71068 17.44549 1.000 26.91169 519 ALA A N 1
ATOM 1328 C CA . ALA A 1 84 ? -21.55261 -7.42941 17.21419 1.000 29.74073 519 ALA A CA 1
ATOM 1329 C C . ALA A 1 84 ? -22.98462 -7.57802 17.72864 1.000 31.74204 519 ALA A C 1
ATOM 1330 O O . ALA A 1 84 ? -23.94770 -7.48453 16.95379 1.000 27.00412 519 ALA A O 1
ATOM 1337 N N . ILE A 1 85 ? -23.13601 -7.78584 19.04342 1.000 25.34443 520 ILE A N 1
ATOM 1338 C CA . ILE A 1 85 ? -24.42295 -8.12129 19.63822 1.000 26.40877 520 ILE A CA 1
ATOM 1339 C C . ILE A 1 85 ? -25.16442 -6.84777 19.99823 1.000 26.88634 520 ILE A C 1
ATOM 1340 O O . ILE A 1 85 ? -24.74783 -6.11838 20.90281 1.000 25.64489 520 ILE A O 1
ATOM 1356 N N . THR A 1 86 ? -26.29358 -6.61673 19.35059 1.000 24.59659 521 THR A N 1
ATOM 1357 C CA A THR A 1 86 ? -27.15652 -5.48513 19.66419 0.500 23.67724 521 THR A CA 1
ATOM 1358 C CA B THR A 1 86 ? -27.10670 -5.46348 19.69659 0.500 23.70832 521 THR A CA 1
ATOM 1359 C C . THR A 1 86 ? -27.85054 -5.70600 21.00360 1.000 27.26751 521 THR A C 1
ATOM 1360 O O . THR A 1 86 ? -28.37915 -6.79030 21.25605 1.000 27.21956 521 THR A O 1
ATOM 1381 N N . ILE A 1 87 ? -27.83646 -4.68146 21.85108 1.000 26.49685 522 ILE A N 1
ATOM 1382 C CA . ILE A 1 87 ? -28.53790 -4.67429 23.12980 1.000 27.67173 522 ILE A CA 1
ATOM 1383 C C . ILE A 1 87 ? -30.00973 -4.43044 22.83203 1.000 25.83397 522 ILE A C 1
ATOM 1384 O O . ILE A 1 87 ? -30.39693 -3.31469 22.48683 1.000 28.42125 522 ILE A O 1
ATOM 1400 N N . THR A 1 88 ? -30.83840 -5.45611 22.99027 1.000 25.50716 523 THR A N 1
ATOM 1401 C CA . THR A 1 88 ? -32.27167 -5.34583 22.78842 1.000 26.78558 523 THR A CA 1
ATOM 1402 C C . THR A 1 88 ? -33.00035 -5.68199 24.08886 1.000 32.51559 523 THR A C 1
ATOM 1403 O O . THR A 1 88 ? -32.46070 -6.38253 24.94860 1.000 31.30152 523 THR A O 1
ATOM 1414 N N . PRO A 1 89 ? -34.23593 -5.21107 24.25821 1.000 31.39122 524 PRO A N 1
ATOM 1415 C CA . PRO A 1 89 ? -34.94960 -5.53618 25.50445 1.000 32.37320 524 PRO A CA 1
ATOM 1416 C C . PRO A 1 89 ? -35.23063 -7.01904 25.66190 1.000 36.92398 524 PRO A C 1
ATOM 1417 O O . PRO A 1 89 ? -35.15451 -7.53261 26.77932 1.000 34.96826 524 PRO A O 1
ATOM 1428 N N . GLU A 1 90 ? -35.53938 -7.72457 24.57229 1.000 33.49677 525 GLU A N 1
ATOM 1429 C CA . GLU A 1 90 ? -35.82506 -9.15321 24.67819 1.000 39.32332 525 GLU A CA 1
ATOM 1430 C C . GLU A 1 90 ? -34.60572 -9.91243 25.18125 1.000 33.39811 525 GLU A C 1
ATOM 1431 O O . GLU A 1 90 ? -34.72884 -10.80569 26.02640 1.000 34.70778 525 GLU A O 1
ATOM 1443 N N . ARG A 1 91 ? -33.42027 -9.57975 24.66309 1.000 35.14410 526 ARG A N 1
ATOM 1444 C CA . ARG A 1 91 ? -32.20730 -10.26440 25.09797 1.000 33.81124 526 ARG A CA 1
ATOM 1445 C C . ARG A 1 91 ? -31.83318 -9.87396 26.52142 1.000 34.16374 526 ARG A C 1
ATOM 1446 O O . ARG A 1 91 ? -31.48525 -10.73402 27.33152 1.000 33.69695 526 ARG A O 1
ATOM 1467 N N . GLU A 1 92 ? -31.91863 -8.58788 26.86059 1.000 29.86431 527 GLU A N 1
ATOM 1468 C CA . GLU A 1 92 ? -31.64244 -8.17620 28.23386 1.000 32.38531 527 GLU A CA 1
ATOM 1469 C C . GLU A 1 92 ? -32.60449 -8.79860 29.24916 1.000 33.07526 527 GLU A C 1
ATOM 1470 O O . GLU A 1 92 ? -32.25102 -8.91536 30.42837 1.000 39.81738 527 GLU A O 1
ATOM 1482 N N . SER A 1 93 ? -33.79458 -9.23434 28.83246 1.000 33.40680 528 SER A N 1
ATOM 1483 C CA . SER A 1 93 ? -34.68665 -9.86950 29.79954 1.000 38.92552 528 SER A CA 1
ATOM 1484 C C . SER A 1 93 ? -34.14558 -11.20903 30.28393 1.000 41.50975 528 SER A C 1
ATOM 1485 O O . SER A 1 93 ? -34.49479 -11.62259 31.38921 1.000 39.76767 528 SER A O 1
ATOM 1493 N N . VAL A 1 94 ? -33.27213 -11.86620 29.51727 1.000 36.61597 529 VAL A N 1
ATOM 1494 C CA . VAL A 1 94 ? -32.76024 -13.17881 29.89687 1.000 41.95344 529 VAL A CA 1
ATOM 1495 C C . VAL A 1 94 ? -31.26079 -13.20206 30.16679 1.000 40.71192 529 VAL A C 1
ATOM 1496 O O . VAL A 1 94 ? -30.79521 -14.13413 30.85406 1.000 41.06145 529 VAL A O 1
ATOM 1509 N N . VAL A 1 95 ? -30.48104 -12.25381 29.63369 1.000 36.05708 530 VAL A N 1
ATOM 1510 C CA . VAL A 1 95 ? -29.06679 -12.10348 29.96663 1.000 39.38429 530 VAL A CA 1
ATOM 1511 C C . VAL A 1 95 ? -28.82807 -10.68521 30.47369 1.000 36.03493 530 VAL A C 1
ATOM 1512 O O . VAL A 1 95 ? -29.76775 -9.88816 30.57480 1.000 35.75164 530 VAL A O 1
ATOM 1525 N N . ASP A 1 96 ? -27.58132 -10.36435 30.82253 1.000 36.08289 531 ASP A N 1
ATOM 1526 C CA . ASP A 1 96 ? -27.23293 -9.04723 31.35236 1.000 35.91949 531 ASP A CA 1
ATOM 1527 C C . ASP A 1 96 ? -26.15113 -8.42249 30.48068 1.000 33.75357 531 ASP A C 1
ATOM 1528 O O . ASP A 1 96 ? -25.00791 -8.88737 30.47551 1.000 33.33689 531 ASP A O 1
ATOM 1537 N N . PHE A 1 97 ? -26.50964 -7.36830 29.75763 1.000 32.42316 532 PHE A N 1
ATOM 1538 C CA . PHE A 1 97 ? -25.55495 -6.67548 28.91144 1.000 29.30776 532 PHE A CA 1
ATOM 1539 C C . PHE A 1 97 ? -24.76674 -5.63498 29.69161 1.000 26.95836 532 PHE A C 1
ATOM 1540 O O . PHE A 1 97 ? -25.31608 -4.92211 30.53736 1.000 29.96971 532 PHE A O 1
ATOM 1557 N N . SER A 1 98 ? -23.48823 -5.49904 29.34185 1.000 28.82810 533 SER A N 1
ATOM 1558 C CA . SER A 1 98 ? -22.75843 -4.28698 29.67184 1.000 30.66223 533 SER A CA 1
ATOM 1559 C C . SER A 1 98 ? -23.41703 -3.07567 29.01567 1.000 24.95802 533 SER A C 1
ATOM 1560 O O . SER A 1 98 ? -24.18611 -3.19207 28.05043 1.000 28.94576 533 SER A O 1
ATOM 1568 N N . LYS A 1 99 ? -23.08857 -1.89227 29.53284 1.000 26.81258 534 LYS A N 1
ATOM 1569 C CA . LYS A 1 99 ? -23.35756 -0.67620 28.77532 1.000 26.30174 534 LYS A CA 1
ATOM 1570 C C . LYS A 1 99 ? -22.61309 -0.79394 27.44191 1.000 26.28983 534 LYS A C 1
ATOM 1571 O O . LYS A 1 99 ? -21.63425 -1.54266 27.31854 1.000 27.81178 534 LYS A O 1
ATOM 1590 N N . ARG A 1 100 ? -23.10698 -0.09710 26.42588 1.000 27.07596 535 ARG A N 1
ATOM 1591 C CA . ARG A 1 100 ? -22.59083 -0.27920 25.07225 1.000 27.16549 535 ARG A CA 1
ATOM 1592 C C . ARG A 1 100 ? -21.13990 0.18400 24.93932 1.000 24.14420 535 ARG A C 1
ATOM 1593 O O . ARG A 1 100 ? -20.69988 1.12349 25.60507 1.000 26.91275 535 ARG A O 1
ATOM 1614 N N . TYR A 1 101 ? -20.40677 -0.46768 24.02852 1.000 23.17807 536 TYR A N 1
ATOM 1615 C CA . TYR A 1 101 ? -19.07801 -0.01425 23.64671 1.000 26.70152 536 TYR A CA 1
ATOM 1616 C C . TYR A 1 101 ? -19.03524 0.53234 22.22419 1.000 28.54733 536 TYR A C 1
ATOM 1617 O O . TYR A 1 101 ? -17.97835 0.99805 21.77891 1.000 28.64463 536 TYR A O 1
ATOM 1635 N N . MET A 1 102 ? -20.16436 0.54733 21.52329 1.000 27.46766 537 MET A N 1
ATOM 1636 C CA . MET A 1 102 ? -20.28462 1.18819 20.21763 1.000 25.57583 537 MET A CA 1
ATOM 1637 C C . MET A 1 102 ? -21.76263 1.32892 19.88451 1.000 24.19449 537 MET A C 1
ATOM 1638 O O . MET A 1 102 ? -22.57895 0.51688 20.32706 1.000 24.45160 537 MET A O 1
ATOM 1652 N N . ASP A 1 103 ? -22.09762 2.34694 19.10235 1.000 25.09860 538 ASP A N 1
ATOM 1653 C CA . ASP A 1 103 ? -23.46666 2.49476 18.64267 1.000 25.16767 538 ASP A CA 1
ATOM 1654 C C . ASP A 1 103 ? -23.73863 1.60280 17.43289 1.000 23.36375 538 ASP A C 1
ATOM 1655 O O . ASP A 1 103 ? -22.83845 1.28511 16.64131 1.000 26.71390 538 ASP A O 1
ATOM 1664 N N . TYR A 1 104 ? -25.00460 1.24528 17.27976 1.000 22.29003 539 TYR A N 1
ATOM 1665 C CA . TYR A 1 104 ? -25.50308 0.39091 16.21583 1.000 22.97999 539 TYR A CA 1
ATOM 1666 C C . TYR A 1 104 ? -26.57308 1.10154 15.39594 1.000 24.14817 539 TYR A C 1
ATOM 1667 O O . TYR A 1 104 ? -27.41001 1.84435 15.93228 1.000 24.57637 539 TYR A O 1
ATOM 1685 N N . SER A 1 105 ? -26.55373 0.86021 14.08979 1.000 24.34620 540 SER A N 1
ATOM 1686 C CA . SER A 1 105 ? -27.69239 1.22259 13.25092 1.000 25.60720 540 SER A CA 1
ATOM 1687 C C . SER A 1 105 ? -27.62907 0.38530 11.98225 1.000 23.86028 540 SER A C 1
ATOM 1688 O O . SER A 1 105 ? -26.68893 -0.37916 11.76686 1.000 24.13082 540 SER A O 1
ATOM 1696 N N . VAL A 1 106 ? -28.69205 0.47147 11.18168 1.000 24.20119 541 VAL A N 1
ATOM 1697 C CA . VAL A 1 106 ? -28.82365 -0.32814 9.96567 1.000 24.73801 541 VAL A CA 1
ATOM 1698 C C . VAL A 1 106 ? -28.42078 0.53661 8.77552 1.000 28.60999 541 VAL A C 1
ATOM 1699 O O . VAL A 1 106 ? -28.84265 1.69873 8.66441 1.000 27.35849 541 VAL A O 1
ATOM 1712 N N . GLY A 1 107 ? -27.60876 -0.01423 7.87678 1.000 23.55907 542 GLY A N 1
ATOM 1713 C CA . GLY A 1 107 ? -27.23934 0.65837 6.66261 1.000 25.24123 542 GLY A CA 1
ATOM 1714 C C . GLY A 1 107 ? -27.57467 -0.16527 5.42545 1.000 26.23678 542 GLY A C 1
ATOM 1715 O O . GLY A 1 107 ? -28.03396 -1.30389 5.50561 1.000 25.40179 542 GLY A O 1
ATOM 1719 N N . ILE A 1 108 ? -27.34672 0.44995 4.27918 1.000 25.57689 543 ILE A N 1
ATOM 1720 C CA . ILE A 1 108 ? -27.55028 -0.18713 2.99063 1.000 26.92725 543 ILE A CA 1
ATOM 1721 C C . ILE A 1 108 ? -26.20701 -0.30142 2.29609 1.000 26.84709 543 ILE A C 1
ATOM 1722 O O . ILE A 1 108 ? -25.51521 0.70299 2.12065 1.000 29.27513 543 ILE A O 1
ATOM 1738 N N . LEU A 1 109 ? -25.85894 -1.50417 1.86680 1.000 25.34656 544 LEU A N 1
ATOM 1739 C CA . LEU A 1 109 ? -24.73197 -1.70455 0.97005 1.000 28.46263 544 LEU A CA 1
ATOM 1740 C C . LEU A 1 109 ? -25.23792 -1.88748 -0.45400 1.000 31.51233 544 LEU A C 1
ATOM 1741 O O . LEU A 1 109 ? -26.07866 -2.75429 -0.70945 1.000 28.84273 544 LEU A O 1
ATOM 1757 N N . ILE A 1 110 ? -24.69382 -1.09460 -1.38007 1.000 28.16165 545 ILE A N 1
ATOM 1758 C CA . ILE A 1 110 ? -25.14320 -1.07383 -2.76919 1.000 31.13160 545 ILE A CA 1
ATOM 1759 C C . ILE A 1 110 ? -23.96990 -0.68159 -3.65042 1.000 32.42099 545 ILE A C 1
ATOM 1760 O O . ILE A 1 110 ? -23.08125 0.06892 -3.23873 1.000 33.01184 545 ILE A O 1
ATOM 1776 N N . LYS A 1 111 ? -23.98168 -1.17322 -4.88629 1.000 32.92397 546 LYS A N 1
ATOM 1777 C CA . LYS A 1 111 ? -22.92920 -0.80721 -5.81332 1.000 40.00666 546 LYS A CA 1
ATOM 1778 C C . LYS A 1 111 ? -22.96522 0.69687 -6.03192 1.000 39.82663 546 LYS A C 1
ATOM 1779 O O . LYS A 1 111 ? -24.03290 1.32218 -6.00642 1.000 38.35636 546 LYS A O 1
ATOM 1798 N N . LYS A 1 112 ? -21.78398 1.28505 -6.20266 1.000 38.06580 547 LYS A N 1
ATOM 1799 C CA . LYS A 1 112 ? -21.70621 2.69394 -6.53805 1.000 39.42903 547 LYS A CA 1
ATOM 1800 C C . LYS A 1 112 ? -22.36502 2.94857 -7.88655 1.000 41.51248 547 LYS A C 1
ATOM 1801 O O . LYS A 1 112 ? -22.48811 2.06237 -8.73871 1.000 46.54276 547 LYS A O 1
ATOM 1820 N N . GLY A 1 113 ? -22.77997 4.19152 -8.07719 1.000 44.60282 548 GLY A N 1
ATOM 1821 C CA . GLY A 1 113 ? -23.20444 4.64124 -9.38100 1.000 46.91908 548 GLY A CA 1
ATOM 1822 C C . GLY A 1 113 ? -24.68028 4.54363 -9.65665 1.000 51.19324 548 GLY A C 1
ATOM 1823 O O . GLY A 1 113 ? -25.07792 4.58252 -10.82476 1.000 49.11362 548 GLY A O 1
ATOM 1827 N N . THR A 1 114 ? -25.50755 4.41933 -8.62788 1.000 44.67306 549 THR A N 1
ATOM 1828 C CA . THR A 1 114 ? -26.94272 4.39511 -8.80649 1.000 42.91315 549 THR A CA 1
ATOM 1829 C C . THR A 1 114 ? -27.56133 5.68546 -8.28098 1.000 36.44344 549 THR A C 1
ATOM 1830 O O . THR A 1 114 ? -26.94441 6.39699 -7.47241 1.000 40.36834 549 THR A O 1
ATOM 1841 N N . PRO A 1 115 ? -28.78703 5.99308 -8.67092 1.000 37.50865 664 PRO A N 1
ATOM 1842 C CA . PRO A 1 115 ? -29.46561 7.17644 -8.12444 1.000 41.36074 664 PRO A CA 1
ATOM 1843 C C . PRO A 1 115 ? -29.99636 6.98393 -6.71346 1.000 36.59770 664 PRO A C 1
ATOM 1844 O O . PRO A 1 115 ? -30.53448 7.93673 -6.14061 1.000 39.12299 664 PRO A O 1
ATOM 1855 N N . ILE A 1 116 ? -29.82410 5.81018 -6.10973 1.000 33.54828 665 ILE A N 1
ATOM 1856 C CA . ILE A 1 116 ? -30.33991 5.55513 -4.76875 1.000 33.67929 665 ILE A CA 1
ATOM 1857 C C . ILE A 1 116 ? -29.35392 6.11856 -3.75228 1.000 41.03025 665 ILE A C 1
ATOM 1858 O O . ILE A 1 116 ? -28.19920 5.68706 -3.68655 1.000 36.51943 665 ILE A O 1
ATOM 1874 N N . ARG A 1 117 ? -29.80820 7.08252 -2.95547 1.000 35.41662 666 ARG A N 1
ATOM 1875 C CA . ARG A 1 117 ? -28.94328 7.74020 -1.97874 1.000 37.13441 666 ARG A CA 1
ATOM 1876 C C . ARG A 1 117 ? -29.48800 7.70182 -0.56306 1.000 33.26820 666 ARG A C 1
ATOM 1877 O O . ARG A 1 117 ? -28.74075 8.02170 0.37532 1.000 34.48197 666 ARG A O 1
ATOM 1898 N N . THR A 1 118 ? -30.72933 7.26124 -0.36667 1.000 31.19433 667 THR A N 1
ATOM 1899 C CA . THR A 1 118 ? -31.39570 7.27189 0.92382 1.000 28.53648 667 THR A CA 1
ATOM 1900 C C . THR A 1 118 ? -32.24413 6.02020 1.06760 1.000 30.65783 667 THR A C 1
ATOM 1901 O O . THR A 1 118 ? -32.55926 5.33215 0.08569 1.000 28.94514 667 THR A O 1
ATOM 1912 N N . PHE A 1 119 ? -32.63173 5.73965 2.31131 1.000 30.22374 668 PHE A N 1
ATOM 1913 C CA . PHE A 1 119 ? -33.61067 4.68693 2.55056 1.000 32.21735 668 PHE A CA 1
ATOM 1914 C C . PHE A 1 119 ? -34.90242 4.96837 1.79904 1.000 34.38478 668 PHE A C 1
ATOM 1915 O O . PHE A 1 119 ? -35.53620 4.04847 1.25945 1.000 31.15793 668 PHE A O 1
ATOM 1932 N N . GLN A 1 120 ? -35.31146 6.24078 1.74428 1.000 32.99304 669 GLN A N 1
ATOM 1933 C CA . GLN A 1 120 ? -36.53545 6.56729 1.02605 1.000 35.56270 669 GLN A CA 1
ATOM 1934 C C . GLN A 1 120 ? -36.39095 6.21943 -0.45018 1.000 31.56949 669 GLN A C 1
ATOM 1935 O O . GLN A 1 120 ? -37.31348 5.66761 -1.05214 1.000 34.68937 669 GLN A O 1
ATOM 1949 N N . ASP A 1 121 ? -35.21910 6.49888 -1.03627 1.000 28.73969 670 ASP A N 1
ATOM 1950 C CA . ASP A 1 121 ? -35.00366 6.16277 -2.44074 1.000 29.35625 670 ASP A CA 1
ATOM 1951 C C . 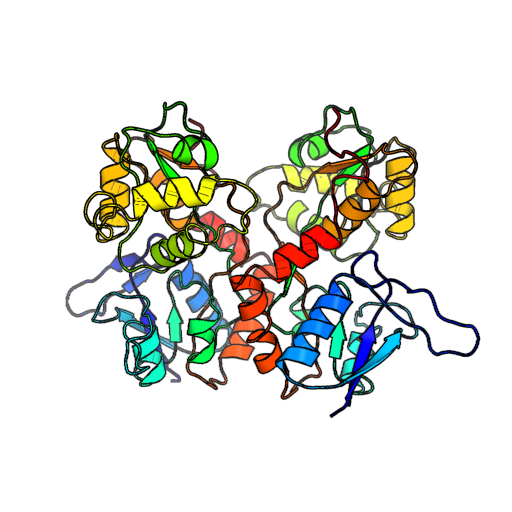ASP A 1 121 ? -35.11835 4.65675 -2.66745 1.000 31.29316 670 ASP A C 1
ATOM 1952 O O . ASP A 1 121 ? -35.68264 4.20910 -3.67432 1.000 34.42651 670 ASP A O 1
ATOM 1961 N N . LEU A 1 122 ? -34.51703 3.86502 -1.77672 1.000 29.07700 671 LEU A N 1
ATOM 1962 C CA . LEU A 1 122 ? -34.63204 2.41600 -1.89036 1.000 31.24361 671 LEU A CA 1
ATOM 1963 C C . LEU A 1 122 ? -36.08372 1.97818 -1.81426 1.000 27.00573 671 LEU A C 1
ATOM 1964 O O . LEU A 1 122 ? -36.52080 1.10408 -2.57499 1.000 30.03437 671 LEU A O 1
ATOM 1980 N N . SER A 1 123 ? -36.86429 2.58676 -0.92100 1.000 31.95136 672 SER A N 1
ATOM 1981 C CA . SER A 1 123 ? -38.25518 2.17171 -0.76641 1.000 34.74498 672 SER A CA 1
ATOM 1982 C C . SER A 1 123 ? -39.10140 2.45112 -1.99657 1.000 35.02425 672 SER A C 1
ATOM 1983 O O . SER A 1 123 ? -40.13951 1.79735 -2.17871 1.000 37.70664 672 SER A O 1
ATOM 1991 N N . LYS A 1 124 ? -38.69216 3.40093 -2.84953 1.000 35.09295 673 LYS A N 1
ATOM 1992 C CA . LYS A 1 124 ? -39.40574 3.69665 -4.07563 1.000 36.31863 673 LYS A CA 1
ATOM 1993 C C . LYS A 1 124 ? -39.16952 2.65685 -5.16581 1.000 33.98117 673 LYS A C 1
ATOM 1994 O O . LYS A 1 124 ? -39.79775 2.74117 -6.20325 1.000 36.14843 673 LYS A O 1
ATOM 2013 N N . GLN A 1 125 ? -38.26351 1.69631 -4.97289 1.000 37.45381 674 GLN A N 1
ATOM 2014 C CA . GLN A 1 125 ? -37.88066 0.82832 -6.08182 1.000 37.34007 674 GLN A CA 1
ATOM 2015 C C . GLN A 1 125 ? -39.01195 -0.13787 -6.44053 1.000 41.58072 674 GLN A C 1
ATOM 2016 O O . GLN A 1 125 ? -39.61502 -0.76737 -5.56666 1.000 43.38416 674 GLN A O 1
ATOM 2030 N N . VAL A 1 126 ? -39.27982 -0.26924 -7.73603 1.000 38.07563 675 VAL A N 1
ATOM 2031 C CA . VAL A 1 126 ? -40.33458 -1.15829 -8.20455 1.000 40.45453 675 VAL A CA 1
ATOM 2032 C C . VAL A 1 126 ? -39.80255 -2.52976 -8.59227 1.000 53.45101 675 VAL A C 1
ATOM 2033 O O . VAL A 1 126 ? -40.44798 -3.54358 -8.32961 1.000 57.55755 675 VAL A O 1
ATOM 2046 N N . GLU A 1 127 ? -38.64171 -2.60570 -9.22793 1.000 43.58189 676 GLU A N 1
ATOM 2047 C CA . GLU A 1 127 ? -38.15755 -3.87376 -9.74837 1.000 59.96704 676 GLU A CA 1
ATOM 2048 C C . GLU A 1 127 ? -36.98031 -4.43625 -8.97732 1.000 61.55044 676 GLU A C 1
ATOM 2049 O O . GLU A 1 127 ? -36.63910 -5.60782 -9.16806 1.000 57.82799 676 GLU A O 1
ATOM 2061 N N . MET A 1 128 ? -36.36156 -3.64608 -8.11660 1.000 58.25104 677 MET A N 1
ATOM 2062 C CA . MET A 1 128 ? -35.06878 -4.00048 -7.57045 1.000 52.57079 677 MET A CA 1
ATOM 2063 C C . MET A 1 128 ? -35.22491 -4.89977 -6.35921 1.000 49.63498 677 MET A C 1
ATOM 2064 O O . MET A 1 128 ? -36.06641 -4.66113 -5.49006 1.000 54.94295 677 MET A O 1
ATOM 2078 N N . SER A 1 129 ? -34.40458 -5.94120 -6.31646 1.000 45.07620 678 SER A N 1
ATOM 2079 C CA . SER A 1 129 ? -34.34951 -6.80828 -5.15248 1.000 42.14877 678 SER A CA 1
ATOM 2080 C C . SER A 1 129 ? -33.44784 -6.19139 -4.09257 1.000 38.83141 678 SER A C 1
ATOM 2081 O O . SER A 1 129 ? -32.35657 -5.69944 -4.39667 1.000 37.96915 678 SER A O 1
ATOM 2089 N N . TYR A 1 130 ? -33.91650 -6.19453 -2.85231 1.000 39.03653 679 TYR A N 1
ATOM 2090 C CA . TYR A 1 130 ? -33.10504 -5.78399 -1.71829 1.000 33.01909 679 TYR A CA 1
ATOM 2091 C C . TYR A 1 130 ? -33.66235 -6.48188 -0.48664 1.000 31.69716 679 TYR A C 1
ATOM 2092 O O . TYR A 1 130 ? -34.83890 -6.85164 -0.45016 1.000 36.72143 679 TYR A O 1
ATOM 2110 N N . GLY A 1 131 ? -32.81127 -6.67489 0.50895 1.000 32.46216 680 GLY A N 1
ATOM 2111 C CA . GLY A 1 131 ? -33.23290 -7.43186 1.66844 1.000 35.30500 680 GLY A CA 1
ATOM 2112 C C . GLY A 1 131 ? -32.13663 -7.53224 2.70190 1.000 30.47249 680 GLY A C 1
ATOM 2113 O O . GLY A 1 131 ? -31.10812 -6.84564 2.63052 1.000 29.05931 680 GLY A O 1
ATOM 2117 N N . THR A 1 132 ? -32.38564 -8.39195 3.68682 1.000 31.61039 681 THR A N 1
ATOM 2118 C CA . THR A 1 132 ? -31.47334 -8.53688 4.82112 1.000 31.28923 681 THR A CA 1
ATOM 2119 C C . THR A 1 132 ? -31.25843 -10.02793 5.08217 1.000 32.93516 681 THR A C 1
ATOM 2120 O O . THR A 1 132 ? -31.64178 -10.85593 4.26038 1.000 35.39053 681 THR A O 1
ATOM 2131 N N . VAL A 1 133 ? -30.62325 -10.37926 6.19649 1.000 35.09008 682 VAL A N 1
ATOM 2132 C CA . VAL A 1 133 ? -30.48250 -11.78071 6.58093 1.000 35.43213 682 VAL A CA 1
ATOM 2133 C C . VAL A 1 133 ? -31.82858 -12.28580 7.09654 1.000 33.37225 682 VAL A C 1
ATOM 2134 O O . VAL A 1 133 ? -32.41531 -11.70171 8.01557 1.000 34.99583 682 VAL A O 1
ATOM 2147 N N . ARG A 1 134 ? -32.34074 -13.35806 6.49880 1.000 39.22610 683 ARG A N 1
ATOM 2148 C CA . ARG A 1 134 ? -33.58878 -13.92497 7.00350 1.000 42.06543 683 ARG A CA 1
ATOM 2149 C C . ARG A 1 134 ? -33.36938 -14.44789 8.42115 1.000 45.13881 683 ARG A C 1
ATOM 2150 O O . ARG A 1 134 ? -32.27219 -14.87230 8.78766 1.000 43.19791 683 ARG A O 1
ATOM 2171 N N . ASP A 1 135 ? -34.41326 -14.37813 9.23921 1.000 48.22124 684 ASP A N 1
ATOM 2172 C CA . ASP A 1 135 ? -34.37869 -14.87577 10.60875 1.000 54.55272 684 ASP A CA 1
ATOM 2173 C C . ASP A 1 135 ? -33.44213 -14.07578 11.50782 1.000 45.82141 684 ASP A C 1
ATOM 2174 O O . ASP A 1 135 ? -32.94260 -14.60699 12.50124 1.000 52.87574 684 ASP A O 1
ATOM 2183 N N . SER A 1 136 ? -33.17350 -12.81613 11.18167 1.000 38.50324 685 SER A N 1
ATOM 2184 C CA . SER A 1 136 ? -32.25028 -11.99734 11.94812 1.000 34.33395 685 SER A CA 1
ATOM 2185 C C . SER A 1 136 ? -33.00195 -10.92417 12.72313 1.000 32.47900 685 SER A C 1
ATOM 2186 O O . SER A 1 136 ? -34.19522 -10.68708 12.51350 1.000 37.17278 685 SER A O 1
ATOM 2194 N N . ALA A 1 137 ? -32.25922 -10.25085 13.60734 1.000 30.93508 686 ALA A N 1
ATOM 2195 C CA . ALA A 1 137 ? -32.79855 -9.10094 14.31490 1.000 33.23391 686 ALA A CA 1
ATOM 2196 C C . ALA A 1 137 ? -33.12514 -7.97101 13.35800 1.000 29.22769 686 ALA A C 1
ATOM 2197 O O . ALA A 1 137 ? -34.05216 -7.19550 13.60671 1.000 32.65567 686 ALA A O 1
ATOM 2204 N N . VAL A 1 138 ? -32.39262 -7.87004 12.24940 1.000 32.09313 687 VAL A N 1
ATOM 2205 C CA . VAL A 1 138 ? -32.65688 -6.78746 11.31151 1.000 29.63338 687 VAL A CA 1
ATOM 2206 C C . VAL A 1 138 ? -33.95215 -7.06614 10.56683 1.000 29.18624 687 VAL A C 1
ATOM 2207 O O . VAL A 1 138 ? -34.78327 -6.16514 10.38769 1.000 31.56938 687 VAL A O 1
ATOM 2220 N N . TYR A 1 139 ? -34.17301 -8.32435 10.16423 1.000 31.35124 688 TYR A N 1
ATOM 2221 C CA . TYR A 1 139 ? -35.45570 -8.70086 9.58188 1.000 36.82766 688 TYR A CA 1
ATOM 2222 C C . TYR A 1 139 ? -36.59732 -8.35068 10.52415 1.000 36.28273 688 TYR A C 1
ATOM 2223 O O . TYR A 1 139 ? -37.62668 -7.81575 10.09708 1.000 35.23891 688 TYR A O 1
ATOM 2241 N N . GLU A 1 140 ? -36.42736 -8.63147 11.81860 1.000 38.87278 689 GLU A N 1
ATOM 2242 C CA . GLU A 1 140 ? -37.48902 -8.35645 12.78034 1.000 40.99321 689 GLU A CA 1
ATOM 2243 C C . GLU A 1 140 ? -37.66477 -6.86377 13.01391 1.000 37.42797 689 GLU A C 1
ATOM 2244 O O . GLU A 1 140 ? -38.78138 -6.41189 13.30223 1.000 40.45948 689 GLU A O 1
ATOM 2256 N N . TYR A 1 141 ? -36.58521 -6.09086 12.88128 1.000 36.36531 690 TYR A N 1
ATOM 2257 C CA . TYR A 1 141 ? -36.68880 -4.64119 12.93520 1.000 33.34782 690 TYR A CA 1
ATOM 2258 C C . TYR A 1 141 ? -37.60500 -4.12549 11.83445 1.000 38.46259 690 TYR A C 1
ATOM 2259 O O . TYR A 1 141 ? -38.52448 -3.34269 12.09313 1.000 36.94694 690 TYR A O 1
ATOM 2277 N N . PHE A 1 142 ? -37.37716 -4.56244 10.59329 1.000 32.55557 691 PHE A N 1
ATOM 2278 C CA . PHE A 1 142 ? -38.20563 -4.06629 9.49670 1.000 34.08293 691 PHE A CA 1
ATOM 2279 C C . PHE A 1 142 ? -39.63363 -4.58819 9.58068 1.000 36.93901 691 PHE A C 1
ATOM 2280 O O . PHE A 1 142 ? -40.56549 -3.89403 9.15427 1.000 36.74498 691 PHE A O 1
ATOM 2297 N N . ARG A 1 143 ? -39.83135 -5.79434 10.11989 1.000 36.26262 692 ARG A N 1
ATOM 2298 C CA . ARG A 1 143 ? -41.18760 -6.26758 10.38818 1.000 41.37784 692 ARG A CA 1
ATOM 2299 C C . ARG A 1 143 ? -41.91099 -5.30324 11.31618 1.000 46.37259 692 ARG A C 1
ATOM 2300 O O . ARG A 1 143 ? -43.05394 -4.90819 11.06071 1.000 46.38897 692 ARG A O 1
ATOM 2321 N N . ALA A 1 144 ? -41.25189 -4.91014 12.40494 1.000 42.53265 693 ALA A N 1
ATOM 2322 C CA . ALA A 1 144 ? -41.88935 -4.04089 13.38668 1.000 43.31922 693 ALA A CA 1
ATOM 2323 C C . ALA A 1 144 ? -42.22630 -2.69044 12.77866 1.000 45.03386 693 ALA A C 1
ATOM 2324 O O . ALA A 1 144 ? -43.36362 -2.21768 12.87362 1.000 47.98202 693 ALA A O 1
ATOM 2331 N N . LYS A 1 145 ? -41.24198 -2.05189 12.14663 1.000 44.36822 694 LYS A N 1
ATOM 2332 C CA A LYS A 1 145 ? -41.49219 -0.74044 11.56353 0.500 43.01228 694 LYS A CA 1
ATOM 2333 C CA B LYS A 1 145 ? -41.45972 -0.74346 11.53723 0.500 42.99702 694 LYS A CA 1
ATOM 2334 C C . LYS A 1 145 ? -42.40188 -0.83490 10.34135 1.000 39.45678 694 LYS A C 1
ATOM 2335 O O . LYS A 1 145 ? -43.20389 0.07858 10.10128 1.000 47.14059 694 LYS A O 1
ATOM 2372 N N . GLY A 1 146 ? -42.33471 -1.93607 9.58566 1.000 44.01118 695 GLY A N 1
ATOM 2373 C CA . GLY A 1 146 ? -43.12968 -2.04712 8.37240 1.000 43.89525 695 GLY A CA 1
ATOM 2374 C C . GLY A 1 146 ? -44.59557 -2.34292 8.59878 1.000 53.93434 695 GLY A C 1
ATOM 2375 O O . GLY A 1 146 ? -45.44060 -1.94246 7.78763 1.000 49.72171 695 GLY A O 1
ATOM 2379 N N . THR A 1 147 ? -44.91680 -3.05491 9.67609 1.000 56.84002 696 THR A N 1
ATOM 2380 C CA . THR A 1 147 ? -46.28691 -3.42204 10.00613 1.000 69.02125 696 THR A CA 1
ATOM 2381 C C . THR A 1 147 ? -46.93564 -2.42963 10.95714 1.000 64.38831 696 THR A C 1
ATOM 2382 O O . THR A 1 147 ? -47.98562 -2.72912 11.53116 1.000 81.70471 696 THR A O 1
ATOM 2393 N N . ASN A 1 148 ? -46.32831 -1.26087 11.13571 1.000 63.76491 697 ASN A N 1
ATOM 2394 C CA . ASN A 1 148 ? -46.79548 -0.23821 12.06316 1.000 78.02131 697 ASN A CA 1
ATOM 2395 C C . ASN A 1 148 ? -47.33829 0.94673 11.27535 1.000 83.67678 697 ASN A C 1
ATOM 2396 O O . ASN A 1 148 ? -46.58382 1.87125 10.93542 1.000 69.42791 697 ASN A O 1
ATOM 2407 N N . PRO A 1 149 ? -48.64056 0.97966 10.96675 1.000 86.15591 698 PRO A N 1
ATOM 2408 C CA . PRO A 1 149 ? -49.20234 2.14674 10.25662 1.000 83.77706 698 PRO A CA 1
ATOM 2409 C C . PRO A 1 149 ? -49.02485 3.45896 11.00565 1.000 82.64198 698 PRO A C 1
ATOM 2410 O O . PRO A 1 149 ? -49.36066 4.51898 10.45921 1.000 82.70801 698 PRO A O 1
ATOM 2421 N N . LEU A 1 150 ? -48.50895 3.41424 12.23141 1.000 75.32721 699 LEU A N 1
ATOM 2422 C CA . LEU A 1 150 ? -48.28003 4.58730 13.06254 1.000 69.11677 699 LEU A CA 1
ATOM 2423 C C . LEU A 1 150 ? -46.98358 5.31460 12.73098 1.000 88.36048 699 LEU A C 1
ATOM 2424 O O . LEU A 1 150 ? -46.68935 6.33386 13.36562 1.000 73.85806 699 LEU A O 1
ATOM 2440 N N . GLU A 1 151 ? -46.20090 4.81916 11.77356 1.000 84.22412 700 GLU A N 1
ATOM 2441 C CA . GLU A 1 151 ? -45.06199 5.57540 11.27684 1.000 77.42432 700 GLU A CA 1
ATOM 2442 C C . GLU A 1 151 ? -45.54581 6.80126 10.50361 1.000 95.25368 700 GLU A C 1
ATOM 2443 O O . GLU A 1 151 ? -46.69323 6.87502 10.04945 1.000 94.41382 700 GLU A O 1
ATOM 2455 N N . GLN A 1 152 ? -44.65303 7.77660 10.35967 1.000 96.10534 701 GLN A N 1
ATOM 2456 C CA . GLN A 1 152 ? -44.99055 9.02178 9.68516 1.000 109.39707 701 GLN A CA 1
ATOM 2457 C C . GLN A 1 152 ? -44.80247 8.95077 8.17182 1.000 115.96817 701 GLN A C 1
ATOM 2458 O O . GLN A 1 152 ? -45.30958 9.82752 7.46289 1.000 118.19517 701 GLN A O 1
ATOM 2472 N N . ASP A 1 153 ? -44.09558 7.93718 7.66273 1.000 126.77196 702 ASP A N 1
ATOM 2473 C CA . ASP A 1 153 ? -43.85457 7.77797 6.23543 1.000 111.85215 702 ASP A CA 1
ATOM 2474 C C . ASP A 1 153 ? -44.14358 6.34718 5.80069 1.000 83.61237 702 ASP A C 1
ATOM 2475 O O . ASP A 1 153 ? -43.95703 5.39647 6.56622 1.000 72.88131 702 ASP A O 1
ATOM 2484 N N . SER A 1 154 ? -44.57675 6.20361 4.54508 1.000 62.64797 703 SER A N 1
ATOM 2485 C CA . SER A 1 154 ? -44.69642 4.88989 3.92436 1.000 54.18204 703 SER A CA 1
ATOM 2486 C C . SER A 1 154 ? -43.34409 4.21821 3.68586 1.000 44.29411 703 SER A C 1
ATOM 2487 O O . SER A 1 154 ? -43.32546 3.08946 3.17780 1.000 46.08866 703 SER A O 1
ATOM 2495 N N . THR A 1 155 ? -42.22743 4.87234 4.02061 1.000 45.29314 704 THR A N 1
ATOM 2496 C CA . THR A 1 155 ? -40.91918 4.32079 3.68532 1.000 36.56563 704 THR A CA 1
ATOM 2497 C C . THR A 1 155 ? -40.76142 2.90802 4.23363 1.000 39.94141 704 THR A C 1
ATOM 2498 O O . THR A 1 155 ? -40.42503 1.97757 3.49334 1.000 38.38672 704 THR A O 1
ATOM 2509 N N . PHE A 1 156 ? -41.01272 2.72227 5.53314 1.000 39.54744 705 PHE A N 1
ATOM 2510 C CA . PHE A 1 156 ? -40.75783 1.42080 6.13617 1.000 40.03271 705 PHE A CA 1
ATOM 2511 C C . PHE A 1 156 ? -41.75407 0.37784 5.65035 1.000 36.82536 705 PHE A C 1
ATOM 2512 O O . PHE A 1 156 ? -41.40412 -0.80120 5.50096 1.000 39.02283 705 PHE A O 1
ATOM 2529 N N . ALA A 1 157 ? -43.00361 0.78170 5.44033 1.000 38.74237 706 ALA A N 1
ATOM 2530 C CA . ALA A 1 157 ? -43.99984 -0.13914 4.90715 1.000 42.91586 706 ALA A CA 1
ATOM 2531 C C . ALA A 1 157 ? -43.60631 -0.63258 3.52240 1.000 44.89690 706 ALA A C 1
ATOM 2532 O O . ALA A 1 157 ? -43.72950 -1.82528 3.21508 1.000 44.50345 706 ALA A O 1
ATOM 2539 N N . GLU A 1 158 ? -43.16437 0.28474 2.65468 1.000 43.24727 707 GLU A N 1
ATOM 2540 C CA . GLU A 1 158 ? -42.71416 -0.12273 1.32831 1.000 44.49624 707 GLU A CA 1
ATOM 2541 C C . GLU A 1 158 ? -41.47033 -1.01092 1.41575 1.000 41.52544 707 GLU A C 1
ATOM 2542 O O . GLU A 1 158 ? -41.39866 -2.03949 0.73595 1.000 42.10699 707 GLU A O 1
ATOM 2554 N N . LEU A 1 159 ? -40.48136 -0.64092 2.24673 1.000 33.28050 708 LEU A N 1
ATOM 2555 C CA . LEU A 1 159 ? -39.29806 -1.49171 2.39528 1.000 31.44685 708 LEU A CA 1
ATOM 2556 C C . LEU A 1 159 ? -39.69483 -2.89113 2.84784 1.000 38.29867 708 LEU A C 1
ATOM 2557 O O . LEU A 1 159 ? -39.20025 -3.89391 2.31709 1.000 36.21809 708 LEU A O 1
ATOM 2573 N N . TRP A 1 160 ? -40.60073 -2.97826 3.81759 1.000 35.34699 709 TRP A N 1
ATOM 2574 C CA . TRP A 1 160 ? -41.01398 -4.28292 4.32176 1.000 38.97581 709 TRP A CA 1
ATOM 2575 C C . TRP A 1 160 ? -41.70796 -5.11706 3.25059 1.000 42.09086 709 TRP A C 1
ATOM 2576 O O . TRP A 1 160 ? -41.56080 -6.34442 3.23399 1.000 44.49404 709 TRP A O 1
ATOM 2597 N N . ARG A 1 161 ? -42.45550 -4.48666 2.34180 1.000 43.14729 710 ARG A N 1
ATOM 2598 C CA . ARG A 1 161 ? -43.14375 -5.26339 1.31505 1.000 45.92093 710 ARG A CA 1
ATOM 2599 C C . ARG A 1 161 ? -42.15277 -6.01071 0.43194 1.000 44.67171 710 ARG A C 1
ATOM 2600 O O . ARG A 1 161 ? -42.40855 -7.15302 0.02662 1.000 46.34301 710 ARG A O 1
ATOM 2621 N N . THR A 1 162 ? -41.01028 -5.38980 0.13485 1.000 40.98990 711 THR A N 1
ATOM 2622 C CA . THR A 1 162 ? -39.98774 -6.05417 -0.66747 1.000 43.08268 711 THR A CA 1
ATOM 2623 C C . THR A 1 162 ? -39.16993 -7.03174 0.16771 1.000 43.40602 711 THR A C 1
ATOM 2624 O O . THR A 1 162 ? -38.89949 -8.15619 -0.26910 1.000 44.93076 711 THR A O 1
ATOM 2635 N N . ILE A 1 163 ? -38.76067 -6.62214 1.36693 1.000 36.36786 712 ILE A N 1
ATOM 2636 C CA . ILE A 1 163 ? -37.90945 -7.48207 2.18209 1.000 37.84528 712 ILE A CA 1
ATOM 2637 C C . ILE A 1 163 ? -38.60835 -8.80286 2.47564 1.000 41.29818 712 ILE A C 1
ATOM 2638 O O . ILE A 1 163 ? -37.99492 -9.87816 2.41796 1.000 41.99752 712 ILE A O 1
ATOM 2654 N N . SER A 1 164 ? -39.89117 -8.74014 2.80500 1.000 43.56820 713 SER A N 1
ATOM 2655 C CA . SER A 1 164 ? -40.63132 -9.88703 3.30946 1.000 44.77007 713 SER A CA 1
ATOM 2656 C C . SER A 1 164 ? -41.34675 -10.66370 2.21477 1.000 49.62481 713 SER A C 1
ATOM 2657 O O . SER A 1 164 ? -42.20850 -11.48997 2.52486 1.000 59.12270 713 SER A O 1
ATOM 2665 N N . LYS A 1 165 ? -41.00828 -10.43236 0.95110 1.000 48.02121 714 LYS A N 1
ATOM 2666 C CA . LYS A 1 165 ? -41.72073 -11.08649 -0.14025 1.000 53.67436 714 LYS A CA 1
ATOM 2667 C C . LYS A 1 165 ? -41.46326 -12.58894 -0.09708 1.000 61.03947 714 LYS A C 1
ATOM 2668 O O . LYS A 1 165 ? -40.31656 -13.03349 0.02255 1.000 52.45974 714 LYS A O 1
ATOM 2687 N N . ASN A 1 166 ? -42.54230 -13.37211 -0.16162 1.000 63.88980 715 ASN A N 1
ATOM 2688 C CA . ASN A 1 166 ? -42.46775 -14.83239 -0.07120 1.000 59.60009 715 ASN A CA 1
ATOM 2689 C C . ASN A 1 166 ? -41.83807 -15.27817 1.24714 1.000 57.05709 715 ASN A C 1
ATOM 2690 O O . ASN A 1 166 ? -40.93042 -16.11244 1.28074 1.000 60.96961 715 ASN A O 1
ATOM 2701 N N . GLY A 1 167 ? -42.34475 -14.72214 2.34588 1.000 54.24656 716 GLY A N 1
ATOM 2702 C CA . GLY A 1 167 ? -41.79331 -14.98277 3.66231 1.000 59.10585 716 GLY A CA 1
ATOM 2703 C C . GLY A 1 167 ? -40.29092 -14.81032 3.76277 1.000 56.85502 716 GLY A C 1
ATOM 2704 O O . GLY A 1 167 ? -39.63339 -15.52107 4.52506 1.000 59.47700 716 GLY A O 1
ATOM 2708 N N . GLY A 1 168 ? -39.73367 -13.87279 3.00250 1.000 57.17481 717 GLY A N 1
ATOM 2709 C CA . GLY A 1 168 ? -38.31232 -13.60566 3.03118 1.000 51.06727 717 GLY A CA 1
ATOM 2710 C C . GLY A 1 168 ? -37.48242 -14.41364 2.05793 1.000 61.21501 717 GLY A C 1
ATOM 2711 O O . GLY A 1 168 ? -36.25859 -14.24590 2.02850 1.000 58.90629 717 GLY A O 1
ATOM 2715 N N . ALA A 1 169 ? -38.10521 -15.27339 1.25159 1.000 55.33150 718 ALA A N 1
ATOM 2716 C CA . ALA A 1 169 ? -37.33822 -16.17837 0.39992 1.000 53.76616 718 ALA A CA 1
ATOM 2717 C C . ALA A 1 169 ? -36.71419 -15.45272 -0.78354 1.000 60.13453 718 ALA A C 1
ATOM 2718 O O . ALA A 1 169 ? -35.54377 -15.68360 -1.11034 1.000 74.50147 718 ALA A O 1
ATOM 2725 N N . ASP A 1 170 ? -37.47223 -14.57490 -1.43680 1.000 54.11331 719 ASP A N 1
ATOM 2726 C CA . ASP A 1 170 ? -37.01657 -14.01873 -2.70511 1.000 60.22315 719 ASP A CA 1
ATOM 2727 C C . ASP A 1 170 ? -35.86165 -13.03738 -2.52716 1.000 56.63147 719 ASP A C 1
ATOM 2728 O O . ASP A 1 170 ? -34.92080 -13.02659 -3.33155 1.000 56.63467 719 ASP A O 1
ATOM 2737 N N . ASN A 1 171 ? -35.91109 -12.19797 -1.50125 1.000 46.46429 720 ASN A N 1
ATOM 2738 C CA . ASN A 1 171 ? -35.02794 -11.04436 -1.45303 1.000 44.03572 720 ASN A CA 1
ATOM 2739 C C . ASN A 1 171 ? -34.08084 -11.00795 -0.26998 1.000 44.10823 720 ASN A C 1
ATOM 2740 O O . ASN A 1 171 ? -33.24885 -10.09366 -0.20222 1.000 43.65831 720 ASN A O 1
ATOM 2751 N N . CYS A 1 172 ? -34.17189 -11.95180 0.65482 1.000 46.02803 721 CYS A N 1
ATOM 2752 C CA . CYS A 1 172 ? -33.24127 -12.02281 1.76705 1.000 40.26202 721 CYS A CA 1
ATOM 2753 C C . CYS A 1 172 ? -32.15332 -13.04498 1.47733 1.000 42.55387 721 CYS A C 1
ATOM 2754 O O . CYS A 1 172 ? -32.17961 -13.74939 0.46773 1.000 45.17539 721 CYS A O 1
ATOM 2762 N N . VAL A 1 173 ? -31.16099 -13.08040 2.36620 1.000 43.31309 722 VAL A N 1
ATOM 2763 C CA . VAL A 1 173 ? -29.99161 -13.93456 2.22620 1.000 40.83789 722 VAL A CA 1
ATOM 2764 C C . VAL A 1 173 ? -29.79575 -14.71566 3.52041 1.000 46.76560 722 VAL A C 1
ATOM 2765 O O . VAL A 1 173 ? -30.40745 -14.42946 4.54879 1.000 45.14593 722 VAL A O 1
ATOM 2778 N N . SER A 1 174 ? -28.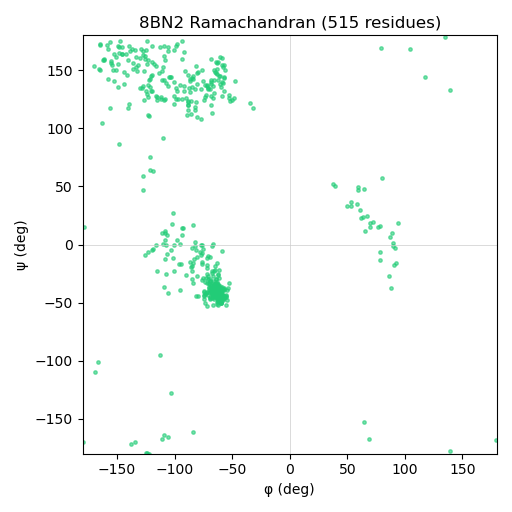92252 -15.71637 3.45602 1.000 48.58526 723 SER A N 1
ATOM 2779 C CA . SER A 1 174 ? -28.68594 -16.58937 4.59417 1.000 44.56719 723 SER A CA 1
ATOM 2780 C C . SER A 1 174 ? -27.66425 -16.03831 5.57069 1.000 48.99467 723 SER A C 1
ATOM 2781 O O . SER A 1 174 ? -27.64198 -16.47388 6.72510 1.000 47.76087 723 SER A O 1
ATOM 2789 N N . SER A 1 175 ? -26.83638 -15.08488 5.15312 1.000 44.39603 724 SER A N 1
ATOM 2790 C CA . SER A 1 175 ? -25.70162 -14.64951 5.95014 1.000 43.92989 724 SER A CA 1
ATOM 2791 C C . SER A 1 175 ? -25.25313 -13.29232 5.44725 1.000 40.60862 724 SER A C 1
ATOM 2792 O O . SER A 1 175 ? -25.52322 -12.93482 4.29332 1.000 38.27034 724 SER A O 1
ATOM 2800 N N . PRO A 1 176 ? -24.54156 -12.52579 6.27689 1.000 35.73340 725 PRO A N 1
ATOM 2801 C CA . PRO A 1 176 ? -23.97250 -11.26673 5.78042 1.000 34.54086 725 PRO A CA 1
ATOM 2802 C C . PRO A 1 176 ? -23.03742 -11.46580 4.61114 1.000 39.98904 725 PRO A C 1
ATOM 2803 O O . PRO A 1 176 ? -23.02783 -10.64799 3.68508 1.000 38.82886 725 PRO A O 1
ATOM 2814 N N . SER A 1 177 ? -22.25811 -12.54964 4.60868 1.000 38.63573 726 SER A N 1
ATOM 2815 C CA . SER A 1 177 ? -21.33518 -12.76832 3.50478 1.000 36.89089 726 SER A CA 1
ATOM 2816 C C . SER A 1 177 ? -22.07746 -12.90417 2.18160 1.000 35.14466 726 SER A C 1
ATOM 2817 O O . SER A 1 177 ? -21.62356 -12.39134 1.15195 1.000 44.20748 726 SER A O 1
ATOM 2825 N N . GLU A 1 178 ? -23.22164 -13.59292 2.18910 1.000 38.52142 727 GLU A N 1
ATOM 2826 C CA . GLU A 1 178 ? -24.00919 -13.73008 0.96953 1.000 40.67572 727 GLU A CA 1
ATOM 2827 C C . GLU A 1 178 ? -24.60218 -12.38618 0.55575 1.000 41.94295 727 GLU A C 1
ATOM 2828 O O . GLU A 1 178 ? -24.61697 -12.04781 -0.63377 1.000 42.15397 727 GLU A O 1
ATOM 2840 N N . GLY A 1 179 ? -25.07720 -11.60017 1.52041 1.000 39.44980 728 GLY A N 1
ATOM 2841 C CA . GLY A 1 179 ? -25.61296 -10.28731 1.18820 1.000 36.65960 728 GLY A CA 1
ATOM 2842 C C . GLY A 1 179 ? -24.56046 -9.36836 0.59981 1.000 37.24691 728 GLY A C 1
ATOM 2843 O O . GLY A 1 179 ? -24.82386 -8.63763 -0.35947 1.000 35.69219 728 GLY A O 1
ATOM 2847 N N . ILE A 1 180 ? -23.35125 -9.40516 1.16096 1.000 36.50422 729 ILE A N 1
ATOM 2848 C CA . ILE A 1 180 ? -22.27051 -8.56206 0.66147 1.000 35.07992 729 ILE A CA 1
ATOM 2849 C C . ILE A 1 180 ? -21.86069 -8.99702 -0.73289 1.000 40.19946 729 ILE A C 1
ATOM 2850 O O . ILE A 1 180 ? -21.61742 -8.16643 -1.62114 1.000 39.84902 729 ILE A O 1
ATOM 2866 N N . ARG A 1 181 ? -21.76415 -10.30606 -0.94842 1.000 43.07521 730 ARG A N 1
ATOM 2867 C CA . ARG A 1 181 ? -21.37366 -10.80874 -2.25683 1.000 45.22795 730 ARG A CA 1
ATOM 2868 C C . ARG A 1 181 ? -22.40355 -10.43118 -3.30893 1.000 40.65628 730 ARG A C 1
ATOM 2869 O O . ARG A 1 181 ? -22.04687 -10.01799 -4.42001 1.000 43.32078 730 ARG A O 1
ATOM 2890 N N . LYS A 1 182 ? -23.68996 -10.50684 -2.95802 1.000 42.86327 731 LYS A N 1
ATOM 2891 C CA . LYS A 1 182 ? -24.73970 -10.12761 -3.89510 1.000 44.49818 731 LYS A CA 1
ATOM 2892 C C . LYS A 1 182 ? -24.72034 -8.63056 -4.19608 1.000 42.05764 731 LYS A C 1
ATOM 2893 O O . LYS A 1 182 ? -24.89692 -8.23025 -5.35490 1.000 43.77045 731 LYS A O 1
ATOM 2912 N N . ALA A 1 183 ? -24.53684 -7.78732 -3.17016 1.000 37.63996 732 ALA A N 1
ATOM 2913 C CA . ALA A 1 183 ? -24.52843 -6.34754 -3.41185 1.000 38.38709 732 ALA A CA 1
ATOM 2914 C C . ALA A 1 183 ? -23.42613 -5.97729 -4.39097 1.000 42.43128 732 ALA A C 1
ATOM 2915 O O . ALA A 1 183 ? -23.62607 -5.13700 -5.27416 1.000 44.56301 732 ALA A O 1
ATOM 2922 N N . LYS A 1 184 ? -22.26600 -6.62685 -4.27513 1.000 42.64986 733 LYS A N 1
ATOM 2923 C CA . LYS A 1 184 ? -21.16938 -6.34358 -5.19272 1.000 45.18971 733 LYS A CA 1
ATOM 2924 C C . LYS A 1 184 ? -21.51233 -6.73119 -6.62516 1.000 52.95765 733 LYS A C 1
ATOM 2925 O O . LYS A 1 184 ? -21.09003 -6.05288 -7.56854 1.000 55.17417 733 LYS A O 1
ATOM 2944 N N . LYS A 1 185 ? -22.28338 -7.80037 -6.81440 1.000 50.88987 734 LYS A N 1
ATOM 2945 C CA . LYS A 1 185 ? -22.69811 -8.18040 -8.15938 1.000 57.11167 734 LYS A CA 1
ATOM 2946 C C . LYS A 1 185 ? -23.68815 -7.19694 -8.77177 1.000 58.75069 734 LYS A C 1
ATOM 2947 O O . LYS A 1 185 ? -23.94505 -7.27572 -9.98022 1.000 63.55031 734 LYS A O 1
ATOM 2966 N N . GLY A 1 186 ? -24.22468 -6.26502 -7.98696 1.000 56.70173 735 GLY A N 1
ATOM 2967 C CA . GLY A 1 186 ? -25.18829 -5.30983 -8.48829 1.000 58.39565 735 GLY A CA 1
ATOM 2968 C C . GLY A 1 186 ? -26.56894 -5.92383 -8.60297 1.000 60.41387 735 GLY A C 1
ATOM 2969 O O . GLY A 1 186 ? -26.76385 -7.13521 -8.48936 1.000 62.91857 735 GLY A O 1
ATOM 2973 N N . ASN A 1 187 ? -27.55630 -5.06362 -8.82913 1.000 55.17309 736 ASN A N 1
ATOM 2974 C CA . ASN A 1 187 ? -28.95228 -5.48929 -8.85243 1.000 63.51495 736 ASN A CA 1
ATOM 2975 C C . ASN A 1 187 ? -29.39230 -6.06474 -7.51080 1.000 53.15915 736 ASN A C 1
ATOM 2976 O O . ASN A 1 187 ? -30.32127 -6.88219 -7.45009 1.000 48.23427 736 ASN A O 1
ATOM 2987 N N . TYR A 1 188 ? -28.70202 -5.69940 -6.43081 1.000 45.33417 737 TYR A N 1
ATOM 2988 C CA . TYR A 1 188 ? -29.12430 -6.07679 -5.09553 1.000 42.66110 737 TYR A CA 1
ATOM 2989 C C . TYR A 1 188 ? -28.61745 -5.02172 -4.12657 1.000 36.67559 737 TYR A C 1
ATOM 2990 O O . TYR A 1 188 ? -27.49921 -4.52026 -4.27858 1.000 42.55675 737 TYR A O 1
ATOM 3008 N N . ALA A 1 189 ? -29.43961 -4.67910 -3.14308 1.000 34.42092 738 ALA A N 1
ATOM 3009 C CA . ALA A 1 189 ? -29.00023 -3.83605 -2.03940 1.000 30.02021 738 ALA A CA 1
ATOM 3010 C C . ALA A 1 189 ? -29.18960 -4.60302 -0.73384 1.000 31.47115 738 ALA A C 1
ATOM 3011 O O . ALA A 1 189 ? -30.25346 -5.19089 -0.50024 1.000 31.15678 738 ALA A O 1
ATOM 3018 N N . PHE A 1 190 ? -28.15255 -4.60455 0.10263 1.000 29.23950 739 PHE A N 1
ATOM 3019 C CA . PHE A 1 190 ? -28.11615 -5.39466 1.32784 1.000 27.45078 739 PHE A CA 1
ATOM 3020 C C . PHE A 1 190 ? -28.23168 -4.49606 2.55453 1.000 25.18368 739 PHE A C 1
ATOM 3021 O O . PHE A 1 190 ? -27.45217 -3.54875 2.72792 1.000 26.52102 739 PHE A O 1
ATOM 3038 N N . LEU A 1 191 ? -29.20571 -4.80606 3.40146 1.000 25.96133 740 LEU A N 1
ATOM 3039 C CA A LEU A 1 191 ? -29.53113 -4.02514 4.58990 0.500 25.63839 740 LEU A CA 1
ATOM 3040 C CA B LEU A 1 191 ? -29.49744 -4.01563 4.58974 0.500 25.65239 740 LEU A CA 1
ATOM 3041 C C . LEU A 1 191 ? -29.02184 -4.77982 5.81100 1.000 27.48586 740 LEU A C 1
ATOM 3042 O O . LEU A 1 191 ? -29.46360 -5.90472 6.07036 1.000 27.96380 740 LEU A O 1
ATOM 3073 N N . TRP A 1 192 ? -28.10483 -4.17077 6.54838 1.000 25.09987 741 TRP A N 1
ATOM 3074 C CA . TRP A 1 192 ? -27.47445 -4.84982 7.66788 1.000 25.00236 741 TRP A CA 1
ATOM 3075 C C . TRP A 1 192 ? -26.79206 -3.79172 8.51363 1.000 25.54283 741 TRP A C 1
ATOM 3076 O O . TRP A 1 192 ? -26.71447 -2.62902 8.13249 1.000 24.74969 741 TRP A O 1
ATOM 3097 N N . ASP A 1 193 ? -26.29295 -4.22935 9.67325 1.000 23.10312 742 ASP A N 1
ATOM 3098 C CA . ASP A 1 193 ? -25.46599 -3.40451 10.53397 1.000 22.42362 742 ASP A CA 1
ATOM 3099 C C . ASP A 1 193 ? -24.57443 -2.47137 9.73526 1.000 22.43557 742 ASP A C 1
ATOM 3100 O O . ASP A 1 193 ? -23.72840 -2.92463 8.95534 1.000 22.84129 742 ASP A O 1
ATOM 3109 N N . VAL A 1 194 ? -24.70790 -1.16774 9.95846 1.000 22.31790 743 VAL A N 1
ATOM 3110 C CA . VAL A 1 194 ? -23.93898 -0.23322 9.16172 1.000 23.20509 743 VAL A CA 1
ATOM 3111 C C . VAL A 1 194 ? -22.44059 -0.43065 9.37042 1.000 24.33667 743 VAL A C 1
ATOM 3112 O O . VAL A 1 194 ? -21.67152 -0.30525 8.41712 1.000 23.87437 743 VAL A O 1
ATOM 3125 N N . ALA A 1 195 ? -22.00202 -0.79440 10.57829 1.000 24.30361 744 ALA A N 1
ATOM 3126 C CA . ALA A 1 195 ? -20.57050 -0.97296 10.81152 1.000 26.10860 744 ALA A CA 1
ATOM 3127 C C . ALA A 1 195 ? -20.02517 -2.15655 10.01909 1.000 27.98214 744 ALA A C 1
ATOM 3128 O O . ALA A 1 195 ? -18.87677 -2.12787 9.56192 1.000 27.46907 744 ALA A O 1
ATOM 3135 N N . VAL A 1 196 ? -20.85266 -3.17402 9.80122 1.000 23.11197 745 VAL A N 1
ATOM 3136 C CA . VAL A 1 196 ? -20.40659 -4.35142 9.06421 1.000 26.03602 745 VAL A CA 1
ATOM 3137 C C . VAL A 1 196 ? -20.31102 -4.03512 7.57535 1.000 26.60161 745 VAL A C 1
ATOM 3138 O O . VAL A 1 196 ? -19.32378 -4.37623 6.91887 1.000 27.55969 745 VAL A O 1
ATOM 3151 N N . VAL A 1 197 ? -21.33993 -3.38974 7.01513 1.000 25.56436 746 VAL A N 1
ATOM 3152 C CA . VAL A 1 197 ? -21.28206 -3.08965 5.59019 1.000 26.84797 746 VAL A CA 1
ATOM 3153 C C . VAL A 1 197 ? -20.27978 -1.97654 5.29400 1.000 25.98134 746 VAL A C 1
ATOM 3154 O O . VAL A 1 197 ? -19.67307 -1.96732 4.21598 1.000 31.13831 746 VAL A O 1
ATOM 3167 N N . GLU A 1 198 ? -20.04338 -1.05076 6.23612 1.000 24.83880 747 GLU A N 1
ATOM 3168 C CA . GLU A 1 198 ? -18.98592 -0.06264 6.02116 1.000 25.49069 747 GLU A CA 1
ATOM 3169 C C . GLU A 1 198 ? -17.63285 -0.74565 5.86867 1.000 27.94560 747 GLU A C 1
ATOM 3170 O O . GLU A 1 198 ? -16.83846 -0.39384 4.98711 1.000 29.46312 747 GLU A O 1
ATOM 3182 N N . TYR A 1 199 ? -17.33874 -1.70409 6.75689 1.000 30.00329 748 TYR A N 1
ATOM 3183 C CA . TYR A 1 199 ? -16.07330 -2.42512 6.66019 1.000 31.82640 748 TYR A CA 1
ATOM 3184 C C . TYR A 1 199 ? -15.95767 -3.14148 5.32435 1.000 32.14321 748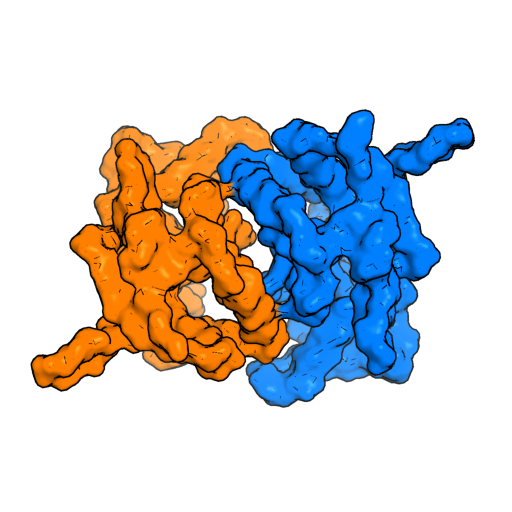 TYR A C 1
ATOM 3185 O O . TYR A 1 199 ? -14.90504 -3.10306 4.67484 1.000 30.96774 748 TYR A O 1
ATOM 3203 N N . ALA A 1 200 ? -17.03015 -3.79640 4.88914 1.000 29.13260 749 ALA A N 1
ATOM 3204 C CA . ALA A 1 200 ? -17.00754 -4.47137 3.59650 1.000 35.11719 749 ALA A CA 1
ATOM 3205 C C . ALA A 1 200 ? -16.73775 -3.49626 2.45388 1.000 36.40644 749 ALA A C 1
ATOM 3206 O O . ALA A 1 200 ? -15.98736 -3.80841 1.51854 1.000 37.01386 749 ALA A O 1
ATOM 3213 N N . ALA A 1 201 ? -17.33279 -2.30497 2.50367 1.000 33.29626 750 ALA A N 1
ATOM 3214 C CA . ALA A 1 201 ? -17.09565 -1.33660 1.43836 1.000 33.00457 750 ALA A CA 1
ATOM 3215 C C . ALA A 1 201 ? -15.67330 -0.78572 1.49552 1.000 36.46543 750 ALA A C 1
ATOM 3216 O O . ALA A 1 201 ? -15.04054 -0.57535 0.45234 1.000 34.82661 750 ALA A O 1
ATOM 3223 N N . LEU A 1 202 ? -15.14095 -0.57557 2.70437 1.000 35.56296 751 LEU A N 1
ATOM 3224 C CA . LEU A 1 202 ? -13.79533 -0.02898 2.82944 1.000 39.78033 751 LEU A CA 1
ATOM 3225 C C . LEU A 1 202 ? -12.74503 -1.00235 2.31407 1.000 40.63924 751 LEU A C 1
ATOM 3226 O O . LEU A 1 202 ? -11.66876 -0.58037 1.88584 1.000 41.86927 751 LEU A O 1
ATOM 3242 N N . THR A 1 203 ? -13.03806 -2.30181 2.36849 1.000 39.96972 752 THR A N 1
ATOM 3243 C CA . THR A 1 203 ? -12.08664 -3.34267 2.01129 1.000 46.02483 752 THR A CA 1
ATOM 3244 C C . THR A 1 203 ? -12.42837 -4.02337 0.69384 1.000 51.46211 752 THR A C 1
ATOM 3245 O O . THR A 1 203 ? -11.83567 -5.05620 0.36841 1.000 47.50869 752 THR A O 1
ATOM 3256 N N . ASP A 1 204 ? -13.35736 -3.46850 -0.07611 1.000 42.47672 753 ASP A N 1
ATOM 3257 C CA . ASP A 1 204 ? -13.69616 -4.05373 -1.36397 1.000 42.31498 753 ASP A CA 1
ATOM 3258 C C . ASP A 1 204 ? -12.51377 -3.93579 -2.31516 1.000 46.75905 753 ASP A C 1
ATOM 3259 O O . ASP A 1 204 ? -11.98808 -2.83891 -2.53927 1.000 48.54213 753 ASP A O 1
ATOM 3268 N N . ASP A 1 205 ? -12.09836 -5.06496 -2.89080 1.000 58.34687 754 ASP A N 1
ATOM 3269 C CA . ASP A 1 205 ? -10.93570 -5.04991 -3.77341 1.000 59.27363 754 ASP A CA 1
ATOM 3270 C C . ASP A 1 205 ? -11.09834 -4.01743 -4.88276 1.000 64.22280 754 ASP A C 1
ATOM 3271 O O . ASP A 1 205 ? -10.13699 -3.33983 -5.26213 1.000 62.42543 754 ASP A O 1
ATOM 3280 N N . ASP A 1 206 ? -12.31658 -3.87459 -5.40091 1.000 57.96611 755 ASP A N 1
ATOM 3281 C CA . ASP A 1 206 ? -12.60294 -3.00786 -6.53278 1.000 62.29865 755 ASP A CA 1
ATOM 3282 C C . ASP A 1 206 ? -13.15461 -1.65064 -6.12391 1.000 50.87704 755 ASP A C 1
ATOM 3283 O O . ASP A 1 206 ? -13.49077 -0.84923 -7.00334 1.000 54.61006 755 ASP A O 1
ATOM 3292 N N . CYS A 1 207 ? -13.23492 -1.37309 -4.82337 1.000 46.81735 756 CYS A N 1
ATOM 3293 C CA . CYS A 1 207 ? -13.84339 -0.14827 -4.31450 1.000 44.81188 756 CYS A CA 1
ATOM 3294 C C . CYS A 1 207 ? -15.08498 0.19609 -5.12734 1.000 51.63848 756 CYS A C 1
ATOM 3295 O O . CYS A 1 207 ? -15.25156 1.31525 -5.61506 1.000 48.48268 756 CYS A O 1
ATOM 3302 N N . SER A 1 208 ? -15.96018 -0.80208 -5.28311 1.000 43.35404 757 SER A N 1
ATOM 3303 C CA . SER A 1 208 ? -17.11393 -0.70282 -6.16707 1.000 46.77841 757 SER A CA 1
ATOM 3304 C C . SER A 1 208 ? -18.42796 -0.46149 -5.43704 1.000 43.74885 757 SER A C 1
ATOM 3305 O O . SER A 1 208 ? -19.45303 -0.28366 -6.10285 1.000 40.21541 757 SER A O 1
ATOM 3313 N N . VAL A 1 209 ? -18.42872 -0.45852 -4.10015 1.000 39.39327 758 VAL A N 1
ATOM 3314 C CA . VAL A 1 209 ? -19.65861 -0.36229 -3.32831 1.000 36.00790 758 VAL A CA 1
ATOM 3315 C C . VAL A 1 209 ? -19.57913 0.79267 -2.34495 1.000 36.86532 758 VAL A C 1
ATOM 3316 O O . VAL A 1 209 ? -18.50303 1.27150 -1.97545 1.000 37.54294 758 VAL A O 1
ATOM 3329 N N . THR A 1 210 ? -20.76085 1.22216 -1.91066 1.000 36.26265 759 THR A N 1
ATOM 3330 C CA . THR A 1 210 ? -20.90889 2.31557 -0.97588 1.000 35.12601 759 THR A CA 1
ATOM 3331 C C . THR A 1 210 ? -21.99531 1.93819 0.01766 1.000 32.76959 759 THR A C 1
ATOM 3332 O O . THR A 1 210 ? -22.75321 0.97733 -0.17966 1.000 31.49265 759 THR A O 1
ATOM 3343 N N . VAL A 1 211 ? -22.05541 2.70779 1.09939 1.000 28.97938 760 VAL A N 1
ATOM 3344 C CA . VAL A 1 211 ? -22.99296 2.48860 2.18615 1.000 26.87639 760 VAL A CA 1
ATOM 3345 C C . VAL A 1 211 ? -23.87649 3.71666 2.32604 1.000 32.92268 760 VAL A C 1
ATOM 3346 O O . VAL A 1 211 ? -23.38519 4.85344 2.32494 1.000 33.88184 760 VAL A O 1
ATOM 3359 N N . ILE A 1 212 ? -25.17877 3.47693 2.41912 1.000 30.35925 761 ILE A N 1
ATOM 3360 C CA . ILE A 1 212 ? -26.15962 4.49100 2.79200 1.000 32.00265 761 ILE A CA 1
ATOM 3361 C C . ILE A 1 212 ? -26.51165 4.29579 4.25940 1.000 36.51251 761 ILE A C 1
ATOM 3362 O O . ILE A 1 212 ? -26.98173 3.22370 4.66100 1.000 32.45828 761 ILE A O 1
ATOM 3378 N N . GLY A 1 213 ? -26.27780 5.33018 5.06467 1.000 41.07301 762 GLY A N 1
ATOM 3379 C CA . GLY A 1 213 ? -26.66211 5.29253 6.46177 1.000 45.87110 762 GLY A CA 1
ATOM 3380 C C . GLY A 1 213 ? -27.91650 6.11089 6.66911 1.000 67.48217 762 GLY A C 1
ATOM 3381 O O . GLY A 1 213 ? -28.90018 5.92037 5.94816 1.000 58.46386 762 GLY A O 1
ATOM 3385 N N . ASN A 1 214 ? -27.88580 7.03401 7.62965 1.000 99.69805 763 ASN A N 1
ATOM 3386 C CA . ASN A 1 214 ? -28.98796 7.95541 7.87933 1.000 114.85763 763 ASN A CA 1
ATOM 3387 C C . ASN A 1 214 ? -29.96702 7.38848 8.89811 1.000 99.66342 763 ASN A C 1
ATOM 3388 O O . ASN A 1 214 ? -30.77478 8.13109 9.46350 1.000 98.96846 763 ASN A O 1
ATOM 3399 N N . SER A 1 215 ? -29.92989 6.08127 9.13309 1.000 85.21394 764 SER A N 1
ATOM 3400 C CA . SER A 1 215 ? -30.74192 5.53352 10.20883 1.000 91.41609 764 SER A CA 1
ATOM 3401 C C . SER A 1 215 ? -30.37223 6.23884 11.50581 1.000 92.17105 764 SER A C 1
ATOM 3402 O O . SER A 1 215 ? -29.18883 6.40760 11.81821 1.000 83.14378 764 SER A O 1
ATOM 3410 N N . ILE A 1 216 ? -31.38557 6.68529 12.24378 1.000 90.16967 765 ILE A N 1
ATOM 3411 C CA . ILE A 1 216 ? -31.15150 7.16970 13.59509 1.000 90.28511 765 ILE A CA 1
ATOM 3412 C C . ILE A 1 216 ? -30.77502 5.98302 14.47131 1.000 93.95693 765 ILE A C 1
ATOM 3413 O O . ILE A 1 216 ? -31.40998 4.92055 14.41268 1.000 83.39673 765 ILE A O 1
ATOM 3429 N N . SER A 1 217 ? -29.72584 6.14759 15.27011 1.000 82.78608 766 SER A N 1
ATOM 3430 C CA . SER A 1 217 ? -29.28982 5.11079 16.19496 1.000 75.41902 766 SER A CA 1
ATOM 3431 C C . SER A 1 217 ? -30.07707 5.25180 17.49102 1.000 63.42744 766 SER A C 1
ATOM 3432 O O . SER A 1 217 ? -30.08969 6.32833 18.10100 1.000 68.36576 766 SER A O 1
ATOM 3440 N N . SER A 1 218 ? -30.75014 4.17503 17.89109 1.000 50.83352 767 SER A N 1
ATOM 3441 C CA . SER A 1 218 ? -31.34049 4.08073 19.21898 1.000 63.55881 767 SER A CA 1
ATOM 3442 C C . SER A 1 218 ? -30.78191 2.91906 20.03097 1.000 48.34602 767 SER A C 1
ATOM 3443 O O . SER A 1 218 ? -31.13531 2.79001 21.20899 1.000 47.16089 767 SER A O 1
ATOM 3451 N N . LYS A 1 219 ? -29.92303 2.07977 19.44411 1.000 44.35899 768 LYS A N 1
ATOM 3452 C CA . LYS A 1 219 ? -29.39130 0.91294 20.12334 1.000 33.00458 768 LYS A CA 1
ATOM 3453 C C . LYS A 1 219 ? -27.86534 0.88286 20.05312 1.000 25.03018 768 LYS A C 1
ATOM 3454 O O . LYS A 1 219 ? -27.22793 1.57333 19.25088 1.000 27.00863 768 LYS A O 1
ATOM 3473 N N . GLY A 1 220 ? -27.29135 0.06680 20.93945 1.000 22.12972 769 GLY A N 1
ATOM 3474 C CA . GLY A 1 220 ? -25.85862 -0.08401 21.01196 1.000 23.44440 769 GLY A CA 1
ATOM 3475 C C . GLY A 1 220 ? -25.45537 -1.54748 20.94587 1.000 24.61681 769 GLY A C 1
ATOM 3476 O O . GLY A 1 220 ? -26.27883 -2.45192 21.07472 1.000 25.41626 769 GLY A O 1
ATOM 3480 N N . TYR A 1 221 ? -24.16352 -1.74304 20.72697 1.000 22.87870 770 TYR A N 1
ATOM 3481 C CA . TYR A 1 221 ? -23.53340 -3.04302 20.82316 1.000 22.76750 770 TYR A CA 1
ATOM 3482 C C . TYR A 1 221 ? -23.00120 -3.25487 22.23594 1.000 22.41849 770 TYR A C 1
ATOM 3483 O O . TYR A 1 221 ? -22.34495 -2.36828 22.78180 1.000 25.16279 770 TYR A O 1
ATOM 3501 N N . GLY A 1 222 ? -23.21465 -4.45678 22.78802 1.000 23.55073 771 GLY A N 1
ATOM 3502 C CA . GLY A 1 222 ? -22.79815 -4.74184 24.14440 1.000 28.38013 771 GLY A CA 1
ATOM 3503 C C . GLY A 1 222 ? -22.15342 -6.10897 24.28970 1.000 29.80382 771 GLY A C 1
ATOM 3504 O O . GLY A 1 222 ? -22.21185 -6.95905 23.39783 1.000 29.21230 771 GLY A O 1
ATOM 3508 N N . ILE A 1 223 ? -21.53979 -6.30295 25.45711 1.000 25.11306 772 ILE A N 1
ATOM 3509 C CA . ILE A 1 223 ? -21.06061 -7.60897 25.88483 1.000 30.37992 772 ILE A CA 1
ATOM 3510 C C . ILE A 1 223 ? -22.17230 -8.22830 26.71687 1.000 30.76293 772 ILE A C 1
ATOM 3511 O O . ILE A 1 223 ? -22.65315 -7.61746 27.68030 1.000 32.38433 772 ILE A O 1
ATOM 3527 N N . ALA A 1 224 ? -22.59916 -9.42223 26.33812 1.000 28.30743 773 ALA A N 1
ATOM 3528 C CA . ALA A 1 224 ? -23.63254 -10.12738 27.07666 1.000 28.98121 773 ALA A CA 1
ATOM 3529 C C . ALA A 1 224 ? -23.00197 -11.03725 28.12410 1.000 32.60081 773 ALA A C 1
ATOM 3530 O O . ALA A 1 224 ? -22.05459 -11.76756 27.82601 1.000 34.07701 773 ALA A O 1
ATOM 3537 N N . LEU A 1 225 ? -23.50814 -10.96498 29.34680 1.000 33.92632 774 LEU A N 1
ATOM 3538 C CA . LEU A 1 225 ? -23.10374 -11.84330 30.43855 1.000 36.18292 774 LEU A CA 1
ATOM 3539 C C . LEU A 1 225 ? -24.30199 -12.63168 30.94984 1.000 36.05696 774 LEU A C 1
ATOM 3540 O O . LEU A 1 225 ? -25.44958 -12.37820 30.57852 1.000 33.72552 774 LEU A O 1
ATOM 3556 N N . GLN A 1 226 ? -24.02951 -13.61751 31.81561 1.000 37.99595 775 GLN A N 1
ATOM 3557 C CA . GLN A 1 226 ? -25.11698 -14.39051 32.39176 1.000 37.22273 775 GLN A CA 1
ATOM 3558 C C . GLN A 1 226 ? -26.00547 -13.49547 33.23959 1.000 38.61561 775 GLN A C 1
ATOM 3559 O O . GLN A 1 226 ? -25.55578 -12.50057 33.81416 1.000 42.99463 775 GLN A O 1
ATOM 3573 N N . HIS A 1 227 ? -27.27585 -13.86307 33.31820 1.000 42.15241 776 HIS A N 1
ATOM 3574 C CA . HIS A 1 227 ? -28.18538 -13.21727 34.25103 1.000 45.60705 776 HIS A CA 1
ATOM 3575 C C . HIS A 1 227 ? -27.58392 -13.18394 35.64990 1.000 43.22242 776 HIS A C 1
ATOM 3576 O O . HIS A 1 227 ? -27.21674 -14.22469 36.20329 1.000 54.26301 776 HIS A O 1
ATOM 3590 N N . GLY A 1 228 ? -27.48830 -11.98509 36.21821 1.000 48.78341 777 GLY A N 1
ATOM 3591 C CA . GLY A 1 228 ? -26.93745 -11.82181 37.54648 1.000 48.07625 777 GLY A CA 1
ATOM 3592 C C . GLY A 1 228 ? -25.43434 -11.90597 37.64024 1.000 49.90684 777 GLY A C 1
ATOM 3593 O O . GLY A 1 228 ? -24.90378 -12.06391 38.74171 1.000 52.41648 777 GLY A O 1
ATOM 3597 N N . SER A 1 229 ? -24.72450 -11.81195 36.52279 1.000 46.65702 778 SER A N 1
ATOM 3598 C CA . SER A 1 229 ? -23.27446 -11.89573 36.57064 1.000 39.96065 778 SER A CA 1
ATOM 3599 C C . SER A 1 229 ? -22.69776 -10.69293 37.31204 1.000 50.37934 778 SER A C 1
ATOM 3600 O O . SER A 1 229 ? -23.11837 -9.55343 37.07535 1.000 50.17613 778 SER A O 1
ATOM 3608 N N . PRO A 1 230 ? -21.71431 -10.91405 38.18789 1.000 54.17807 779 PRO A N 1
ATOM 3609 C CA . PRO A 1 230 ? -21.02716 -9.78280 38.82584 1.000 53.71278 779 PRO A CA 1
ATOM 3610 C C . PRO A 1 230 ? -20.12525 -9.02391 37.87798 1.000 55.54643 779 PRO A C 1
ATOM 3611 O O . PRO A 1 230 ? -19.76254 -7.87942 38.17665 1.000 72.76971 779 PRO A O 1
ATOM 3622 N N . TYR A 1 231 ? -19.76334 -9.61483 36.73829 1.000 50.16258 780 TYR A N 1
ATOM 3623 C CA . TYR A 1 231 ? -18.91407 -8.92266 35.78227 1.000 49.32559 780 TYR A CA 1
ATOM 3624 C C . TYR A 1 231 ? -19.64621 -7.86317 34.97162 1.000 41.12097 780 TYR A C 1
ATOM 3625 O O . TYR A 1 231 ? -18.98416 -7.03197 34.33825 1.000 41.00008 780 TYR A O 1
ATOM 3643 N N . ARG A 1 232 ? -20.98113 -7.86129 34.95409 1.000 40.96331 781 ARG A N 1
ATOM 3644 C CA . ARG A 1 232 ? -21.67865 -6.91517 34.08726 1.000 40.00164 781 ARG A CA 1
ATOM 3645 C C . ARG A 1 232 ? -21.36495 -5.47727 34.49514 1.000 42.05813 781 ARG A C 1
ATOM 3646 O O . ARG A 1 232 ? -21.00298 -4.64925 33.65750 1.000 34.84780 781 ARG A O 1
ATOM 3667 N N . ASP A 1 233 ? -21.44702 -5.16676 35.79187 1.000 38.20179 782 ASP A N 1
ATOM 3668 C CA . ASP A 1 233 ? -21.21766 -3.78025 36.18942 1.000 41.47617 782 ASP A CA 1
ATOM 3669 C C . ASP A 1 233 ? -19.74413 -3.41987 36.09262 1.000 38.68877 782 ASP A C 1
ATOM 3670 O O . ASP A 1 233 ? -19.40239 -2.26647 35.78896 1.000 38.78086 782 ASP A O 1
ATOM 3679 N N . LEU A 1 234 ? -18.86405 -4.39299 36.32980 1.000 39.72957 783 LEU A N 1
ATOM 3680 C CA . LEU A 1 234 ? -17.43349 -4.15547 36.19237 1.000 38.36911 783 LEU A CA 1
ATOM 3681 C C . LEU A 1 234 ? -17.06506 -3.83607 34.75635 1.000 37.02378 783 LEU A C 1
ATOM 3682 O O . LEU A 1 234 ? -16.24727 -2.94435 34.49891 1.000 37.29018 783 LEU A O 1
ATOM 3698 N N . PHE A 1 235 ? -17.63426 -4.58565 33.80930 1.000 33.55709 784 PHE A N 1
ATOM 3699 C CA . PHE A 1 235 ? -17.39349 -4.32563 32.39403 1.000 33.62161 784 PHE A CA 1
ATOM 3700 C C . PHE A 1 235 ? -17.89248 -2.94180 31.99629 1.000 35.70149 784 PHE A C 1
ATOM 3701 O O . PHE A 1 235 ? -17.20279 -2.20016 31.28816 1.000 35.53709 784 PHE A O 1
ATOM 3718 N N . SER A 1 236 ? -19.11355 -2.59403 32.40970 1.000 34.69534 785 SER A N 1
ATOM 3719 C CA . SER A 1 236 ? -19.66143 -1.27489 32.10312 1.000 33.73102 785 SER A CA 1
ATOM 3720 C C . SER A 1 236 ? -18.73436 -0.15767 32.56501 1.000 36.54565 785 SER A C 1
ATOM 3721 O O . SER A 1 236 ? -18.46253 0.78851 31.81934 1.000 31.14090 785 SER A O 1
ATOM 3729 N N . GLN A 1 237 ? -18.25544 -0.23596 33.80895 1.000 32.52059 786 GLN A N 1
ATOM 3730 C CA . GLN A 1 237 ? -17.38330 0.81340 34.32144 1.000 37.74306 786 GLN A CA 1
ATOM 3731 C C . GLN A 1 237 ? -16.15202 0.96366 33.43618 1.000 37.21540 786 GLN A C 1
ATOM 3732 O O . GLN A 1 237 ? -15.78864 2.07789 33.04451 1.000 35.73263 786 GLN A O 1
ATOM 3746 N N . ARG A 1 238 ? -15.51637 -0.15933 33.08314 1.000 36.72760 787 ARG A N 1
ATOM 3747 C CA A ARG A 1 238 ? -14.27861 -0.09356 32.31063 0.500 37.39978 787 ARG A CA 1
ATOM 3748 C CA B ARG A 1 238 ? -14.27849 -0.10196 32.31080 0.500 37.40209 787 ARG A CA 1
ATOM 3749 C C . ARG A 1 238 ? -14.53247 0.36370 30.87949 1.000 33.57062 787 ARG A C 1
ATOM 3750 O O . ARG A 1 238 ? -13.73224 1.12481 30.31917 1.000 33.50165 787 ARG A O 1
ATOM 3791 N N . ILE A 1 239 ? -15.62597 -0.09502 30.26481 1.000 33.21298 788 ILE A N 1
ATOM 3792 C CA . ILE A 1 239 ? -16.01556 0.40198 28.94008 1.000 29.54243 788 ILE A CA 1
ATOM 3793 C C . ILE A 1 239 ? -16.18119 1.91623 28.97068 1.000 34.65062 788 ILE A C 1
ATOM 3794 O O . ILE A 1 239 ? -15.70176 2.62554 28.08293 1.000 32.67798 788 ILE A O 1
ATOM 3810 N N . LEU A 1 240 ? -16.85595 2.43847 29.99712 1.000 29.56237 789 LEU A N 1
ATOM 3811 C CA . LEU A 1 240 ? -17.01498 3.88188 30.09873 1.000 32.93786 789 LEU A CA 1
ATOM 3812 C C . LEU A 1 240 ? -15.65483 4.56445 30.18227 1.000 35.97041 789 LEU A C 1
ATOM 3813 O O . LEU A 1 240 ? -15.44328 5.62900 29.59081 1.000 37.03534 789 LEU A O 1
ATOM 3829 N N . GLU A 1 241 ? -14.71424 3.95300 30.90637 1.000 36.56345 790 GLU A N 1
ATOM 3830 C CA . GLU A 1 241 ? -13.37586 4.52042 31.00527 1.000 37.44484 790 GLU A CA 1
ATOM 3831 C C . GLU A 1 241 ? -12.66688 4.46805 29.65905 1.000 38.34968 790 GLU A C 1
ATOM 3832 O O . GLU A 1 241 ? -12.03277 5.44298 29.25120 1.000 42.95361 790 GLU A O 1
ATOM 3844 N N . LEU A 1 242 ? -12.78155 3.34472 28.94940 1.000 37.14883 791 LEU A N 1
ATOM 3845 C CA . LEU A 1 242 ? -12.17192 3.23282 27.62695 1.000 42.52955 791 LEU A CA 1
ATOM 3846 C C . LEU A 1 242 ? -12.71497 4.29061 26.67856 1.000 44.96007 791 LEU A C 1
ATOM 3847 O O . LEU A 1 242 ? -11.96842 4.86892 25.88082 1.000 41.05387 791 LEU A O 1
ATOM 3863 N N . GLN A 1 243 ? -14.01590 4.55307 26.74706 1.000 38.32219 792 GLN A N 1
ATOM 3864 C CA . GLN A 1 243 ? -14.60189 5.59214 25.90584 1.000 41.41983 792 GLN A CA 1
ATOM 3865 C C . GLN A 1 243 ? -14.06459 6.96742 26.28281 1.000 49.90458 792 GLN A C 1
ATOM 3866 O O . GLN A 1 243 ? -13.67431 7.75356 25.41028 1.000 48.46114 792 GLN A O 1
ATOM 3880 N N . ASP A 1 244 ? -14.04050 7.27061 27.58317 1.000 47.48801 793 ASP A N 1
ATOM 3881 C CA . ASP A 1 244 ? -13.64543 8.59765 28.04553 1.000 52.84296 793 ASP A CA 1
ATOM 3882 C C . ASP A 1 244 ? -12.18774 8.90614 27.72703 1.000 49.31601 793 ASP A C 1
ATOM 3883 O O . ASP A 1 244 ? -11.84292 10.05699 27.44759 1.000 54.17005 793 ASP A O 1
ATOM 3892 N N . THR A 1 245 ? -11.31126 7.90367 27.77680 1.000 47.91420 794 THR A N 1
ATOM 3893 C CA . THR A 1 245 ? -9.89502 8.15419 27.53119 1.000 51.09666 794 THR A CA 1
ATOM 3894 C C . THR A 1 245 ? -9.54561 8.23677 26.05116 1.000 50.52279 794 THR A C 1
ATOM 3895 O O . THR A 1 245 ? -8.41762 8.61431 25.71592 1.000 53.30369 794 THR A O 1
ATOM 3906 N N . GLY A 1 246 ? -10.46502 7.87581 25.16908 1.000 48.24867 795 GLY A N 1
ATOM 3907 C CA . GLY A 1 246 ? -10.20492 7.84532 23.74662 1.000 47.30061 795 GLY A CA 1
ATOM 3908 C C . GLY A 1 246 ? -9.71594 6.51392 23.23047 1.000 46.95393 795 GLY A C 1
ATOM 3909 O O . GLY A 1 246 ? -9.53732 6.36713 22.01524 1.000 45.19079 795 GLY A O 1
ATOM 3913 N N . ASP A 1 247 ? -9.51739 5.53473 24.11418 1.000 46.82352 796 ASP A N 1
ATOM 3914 C CA . ASP A 1 247 ? -9.00387 4.23459 23.69852 1.000 44.94997 796 ASP A CA 1
ATOM 3915 C C . ASP A 1 247 ? -9.96744 3.53615 22.75078 1.000 41.44953 796 ASP A C 1
ATOM 3916 O O . ASP A 1 247 ? -9.53712 2.85118 21.81423 1.000 42.75941 796 ASP A O 1
ATOM 3925 N N . LEU A 1 248 ? -11.27947 3.68882 22.97157 1.000 42.79688 797 LEU A N 1
ATOM 3926 C CA . LEU A 1 248 ? -12.23542 3.07218 22.05881 1.000 43.38014 797 LEU A CA 1
ATOM 3927 C C . LEU A 1 248 ? -12.16805 3.71420 20.67770 1.000 39.21714 797 LEU A C 1
ATOM 3928 O O . LEU A 1 248 ? -12.30422 3.02612 19.66037 1.000 39.43926 797 LEU A O 1
ATOM 3944 N N . ASP A 1 249 ? -11.97328 5.03362 20.61868 1.000 40.43296 798 ASP A N 1
ATOM 3945 C CA . ASP A 1 249 ? -11.87676 5.69748 19.32252 1.000 42.89054 798 ASP A CA 1
ATOM 3946 C C . ASP A 1 249 ? -10.66692 5.19563 18.54689 1.000 42.47981 798 ASP A C 1
ATOM 3947 O O . ASP A 1 249 ? -10.72712 5.01490 17.32682 1.000 41.81743 798 ASP A O 1
ATOM 3956 N N . VAL A 1 250 ? -9.56003 4.94591 19.24509 1.000 40.48380 799 VAL A N 1
ATOM 3957 C CA . VAL A 1 250 ? -8.36924 4.42904 18.58452 1.000 44.58606 799 VAL A CA 1
ATOM 3958 C C . VAL A 1 250 ? -8.62412 3.03342 18.02804 1.000 42.16804 799 VAL A C 1
ATOM 3959 O O . VAL A 1 250 ? -8.20640 2.71138 16.90928 1.000 45.82784 799 VAL A O 1
ATOM 3972 N N . LEU A 1 251 ? -9.32982 2.18611 18.78211 1.000 38.81592 800 LEU A N 1
ATOM 3973 C CA . LEU A 1 251 ? -9.63414 0.84955 18.28066 1.000 40.01733 800 LEU A CA 1
ATOM 3974 C C . LEU A 1 251 ? -10.57522 0.90828 17.08536 1.000 40.77875 800 LEU A C 1
ATOM 3975 O O . LEU A 1 251 ? -10.46850 0.08389 16.17338 1.000 43.91701 800 LEU A O 1
ATOM 3991 N N . LYS A 1 252 ? -11.50105 1.86580 17.06964 1.000 34.85116 801 LYS A N 1
ATOM 3992 C CA . LYS A 1 252 ? -12.36085 2.02197 15.89960 1.000 43.04150 801 LYS A CA 1
ATOM 3993 C C . LYS A 1 252 ? -11.56149 2.48027 14.68185 1.000 51.13830 801 LYS A C 1
ATOM 3994 O O . LYS A 1 252 ? -11.81516 2.01956 13.56552 1.000 44.62261 801 LYS A O 1
ATOM 4013 N N . GLN A 1 253 ? -10.59644 3.39092 14.86451 1.000 43.06580 802 GLN A N 1
ATOM 4014 C CA . GLN A 1 253 ? -9.77381 3.79041 13.72728 1.000 41.41611 802 GLN A CA 1
ATOM 4015 C C . GLN A 1 253 ? -8.95712 2.61569 13.21031 1.000 45.57113 802 GLN A C 1
ATOM 4016 O O . GLN A 1 253 ? -8.67056 2.53153 12.01182 1.000 50.84227 802 GLN A O 1
ATOM 4030 N N . LYS A 1 254 ? -8.60253 1.68983 14.09417 1.000 42.02646 803 LYS A N 1
ATOM 4031 C CA . LYS A 1 254 ? -7.80821 0.53721 13.69719 1.000 44.65393 803 LYS A CA 1
ATOM 4032 C C . LYS A 1 254 ? -8.56895 -0.37606 12.74315 1.000 46.62564 803 LYS A C 1
ATOM 4033 O O . LYS A 1 254 ? -7.98837 -0.90591 11.79146 1.000 48.65180 803 LYS A O 1
ATOM 4052 N N . TRP A 1 255 ? -9.85538 -0.59497 12.98301 1.000 42.66747 804 TRP A N 1
ATOM 4053 C CA . TRP A 1 255 ? -10.59662 -1.56239 12.18796 1.000 41.33959 804 TRP A CA 1
ATOM 4054 C C . TRP A 1 255 ? -11.45744 -0.93529 11.10899 1.000 43.46075 804 TRP A C 1
ATOM 4055 O O . TRP A 1 255 ? -11.76971 -1.61331 10.12432 1.000 50.34654 804 TRP A O 1
ATOM 4076 N N . TRP A 1 256 ? -11.82966 0.33951 11.25445 1.000 41.55859 805 TRP A N 1
ATOM 4077 C CA . TRP A 1 256 ? -12.54318 1.09036 10.22529 1.000 41.90047 805 TRP A CA 1
ATOM 4078 C C . TRP A 1 256 ? -11.69741 2.29991 9.86330 1.000 53.39833 805 TRP A C 1
ATOM 4079 O O . TRP A 1 256 ? -11.99157 3.43968 10.25410 1.000 48.32393 805 TRP A O 1
ATOM 4100 N N . PRO A 1 257 ? -10.62591 2.09730 9.10463 1.000 44.12066 806 PRO A N 1
ATOM 4101 C CA . PRO A 1 257 ? -9.70820 3.20408 8.82049 1.000 74.71552 806 PRO A CA 1
ATOM 4102 C C . PRO A 1 257 ? -10.42722 4.42896 8.26419 1.000 70.33028 806 PRO A C 1
ATOM 4103 O O . PRO A 1 257 ? -11.17268 4.35041 7.29467 1.000 69.66577 806 PRO A O 1
ATOM 4114 N N . HIS A 1 258 ? -10.20182 5.57553 8.91791 1.000 90.13991 807 HIS A N 1
ATOM 4115 C CA . HIS A 1 258 ? -10.69574 6.84781 8.39296 1.000 106.46025 807 HIS A CA 1
ATOM 4116 C C . HIS A 1 258 ? -10.07481 7.16281 7.03762 1.000 109.46017 807 HIS A C 1
ATOM 4117 O O . HIS A 1 258 ? -10.67929 7.87699 6.22852 1.000 91.47536 807 HIS A O 1
ATOM 4131 N N . MET A 1 259 ? -8.88562 6.62414 6.76632 1.000 103.72237 808 MET A N 1
ATOM 4132 C CA . MET A 1 259 ? -8.16821 6.88469 5.52663 1.000 104.66077 808 MET A CA 1
ATOM 4133 C C . MET A 1 259 ? -7.35669 5.64923 5.15142 1.000 103.40264 808 MET A C 1
ATOM 4134 O O . MET A 1 259 ? -7.21183 4.71106 5.93853 1.000 106.42886 808 MET A O 1
ATOM 4148 N N . GLY A 1 260 ? -6.81759 5.66346 3.92950 1.000 113.46123 809 GLY A N 1
ATOM 4149 C CA . GLY A 1 260 ? -5.98572 4.59266 3.42882 1.000 91.12451 809 GLY A CA 1
ATOM 4150 C C . GLY A 1 260 ? -6.71802 3.51082 2.66136 1.000 102.80162 809 GLY A C 1
ATOM 4151 O O . GLY A 1 260 ? -6.07187 2.72884 1.95220 1.000 95.27399 809 GLY A O 1
ATOM 4155 N N . ARG A 1 261 ? -8.04447 3.44844 2.77309 1.000 97.00910 810 ARG A N 1
ATOM 4156 C CA . ARG A 1 261 ? -8.85912 2.39714 2.19069 1.000 80.46755 810 ARG A CA 1
ATOM 4157 C C . ARG A 1 261 ? -9.67866 2.94875 1.01913 1.000 70.42617 810 ARG A C 1
ATOM 4158 O O . ARG A 1 261 ? -9.38088 4.02947 0.48712 1.000 69.23823 810 ARG A O 1
ATOM 4179 N N . CYS A 1 262 ? -10.70428 2.20304 0.61055 1.000 56.60576 811 CYS A N 1
ATOM 4180 C CA . CYS A 1 262 ? -11.60457 2.70402 -0.41462 1.000 55.41759 811 CYS A CA 1
ATOM 4181 C C . CYS A 1 262 ? -12.21453 4.02685 0.02598 1.000 54.47285 811 CYS A C 1
ATOM 4182 O O . CYS A 1 262 ? -12.49791 4.24091 1.21065 1.000 59.87107 811 CYS A O 1
ATOM 4189 N N . ASP A 1 263 ? -12.40135 4.91362 -0.93806 1.000 52.75421 812 ASP A N 1
ATOM 4190 C CA . ASP A 1 263 ? -13.23487 6.09311 -0.76952 1.000 57.48479 812 ASP A CA 1
ATOM 4191 C C . ASP A 1 263 ? -14.68185 5.66976 -0.97643 1.000 59.66959 812 ASP A C 1
ATOM 4192 O O . ASP A 1 263 ? -15.01919 5.10873 -2.02438 1.000 62.94269 812 ASP A O 1
ATOM 4201 N N . LEU A 1 264 ? -15.53537 5.90589 0.01866 1.000 55.47237 813 LEU A N 1
ATOM 4202 C CA . LEU A 1 264 ? -16.91573 5.44509 -0.07336 1.000 59.39586 813 LEU A CA 1
ATOM 4203 C C . LEU A 1 264 ? -17.82690 6.41852 -0.81645 1.000 72.64944 813 LEU A C 1
ATOM 4204 O O . LEU A 1 264 ? -18.99824 6.09560 -1.03717 1.000 56.43051 813 LEU A O 1
ATOM 4220 N N . THR A 1 265 ? -17.31847 7.57887 -1.23258 1.000 70.78167 814 THR A N 1
ATOM 4221 C CA . THR A 1 265 ? -18.12466 8.53771 -1.98388 1.000 82.78896 814 THR A CA 1
ATOM 4222 C C . THR A 1 265 ? -18.44395 7.98730 -3.37419 1.000 84.00855 814 THR A C 1
ATOM 4223 O O . THR A 1 265 ? -17.53634 7.71450 -4.16843 1.000 87.69676 814 THR A O 1
ATOM 4234 N N . SER A 1 266 ? -19.73274 7.83888 -3.67040 1.000 127.52031 815 SER A N 1
ATOM 4235 C CA . SER A 1 266 ? -20.18409 7.27253 -4.94007 1.000 109.58427 815 SER A CA 1
ATOM 4236 C C . SER A 1 266 ? -19.74316 8.13921 -6.11736 1.000 139.39302 815 SER A C 1
ATOM 4237 O O . SER A 1 266 ? -20.55352 8.52179 -6.96233 1.000 138.51112 815 SER A O 1
ATOM 4245 N N . LEU B 1 2 ? -45.16836 2.09418 47.17850 1.000 87.60892 437 LEU B N 1
ATOM 4246 C CA . LEU B 1 2 ? -43.78890 2.54703 47.28600 1.000 72.73757 437 LEU B CA 1
ATOM 4247 C C . LEU B 1 2 ? -43.61584 3.92821 46.66169 1.000 74.65886 437 LEU B C 1
ATOM 4248 O O . LEU B 1 2 ? -44.08420 4.17574 45.55110 1.000 66.84473 437 LEU B O 1
ATOM 4263 N N . THR B 1 3 ? -42.93607 4.82154 47.38040 1.000 66.95999 438 THR B N 1
ATOM 4264 C CA . THR B 1 3 ? -42.68081 6.18160 46.92454 1.000 62.99124 438 THR B CA 1
ATOM 4265 C C . THR B 1 3 ? -41.17921 6.42327 46.91670 1.000 61.85129 438 THR B C 1
ATOM 4266 O O . THR B 1 3 ? -40.50645 6.20775 47.93051 1.000 69.28683 438 THR B O 1
ATOM 4277 N N . LEU B 1 4 ? -40.66353 6.87235 45.77746 1.000 57.41432 439 LEU B N 1
ATOM 4278 C CA . LEU B 1 4 ? -39.24619 7.15382 45.61291 1.000 52.93730 439 LEU B CA 1
ATOM 4279 C C . LEU B 1 4 ? -38.98993 8.65442 45.67405 1.000 62.11762 439 LEU B C 1
ATOM 4280 O O . LEU B 1 4 ? -39.80343 9.45496 45.19675 1.000 59.31450 439 LEU B O 1
ATOM 4296 N N . LYS B 1 5 ? -37.86013 9.02870 46.26463 1.000 55.07585 440 LYS B N 1
ATOM 4297 C CA . LYS B 1 5 ? -37.42211 10.41775 46.30639 1.000 59.25569 440 LYS B CA 1
ATOM 4298 C C . LYS B 1 5 ? -36.60643 10.70401 45.04957 1.000 55.17339 440 LYS B C 1
ATOM 4299 O O . LYS B 1 5 ? -35.61286 10.01908 44.77844 1.000 51.68301 440 LYS B O 1
ATOM 4318 N N . VAL B 1 6 ? -37.01659 11.70687 44.28192 1.000 47.74985 441 VAL B N 1
ATOM 4319 C CA . VAL B 1 6 ? -36.36572 12.03417 43.01973 1.000 49.52086 441 VAL B CA 1
ATOM 4320 C C . VAL B 1 6 ? -35.76505 13.42300 43.12815 1.000 48.49734 441 VAL B C 1
ATOM 4321 O O . VAL B 1 6 ? -36.46178 14.37991 43.48023 1.000 53.31939 441 VAL B O 1
ATOM 4334 N N . VAL B 1 7 ? -34.48357 13.54521 42.80650 1.000 46.87783 442 VAL B N 1
ATOM 4335 C CA . VAL B 1 7 ? -33.81977 14.83868 42.75551 1.000 49.59225 442 VAL B CA 1
ATOM 4336 C C . VAL B 1 7 ? -33.62247 15.22601 41.29659 1.000 54.24581 442 VAL B C 1
ATOM 4337 O O . VAL B 1 7 ? -33.37880 14.36267 40.44202 1.000 46.31675 442 VAL B O 1
ATOM 4350 N N . THR B 1 8 ? -33.74223 16.51941 41.01306 1.000 44.19763 443 THR B N 1
ATOM 4351 C CA . THR B 1 8 ? -33.63649 17.00358 39.64257 1.000 43.99587 443 THR B CA 1
ATOM 4352 C C . THR B 1 8 ? -33.01726 18.39370 39.63476 1.000 49.99813 443 THR B C 1
ATOM 4353 O O . THR B 1 8 ? -32.75939 18.99178 40.68403 1.000 54.30696 443 THR B O 1
ATOM 4364 N N . VAL B 1 9 ? -32.78312 18.90407 38.42611 1.000 45.08658 444 VAL B N 1
ATOM 4365 C CA . VAL B 1 9 ? -32.36978 20.28117 38.19151 1.000 50.70852 444 VAL B CA 1
ATOM 4366 C C . VAL B 1 9 ? -33.03693 20.74732 36.90092 1.000 47.15290 444 VAL B C 1
ATOM 4367 O O . VAL B 1 9 ? -33.27053 19.95431 35.98131 1.000 45.85209 444 VAL B O 1
ATOM 4380 N N . LEU B 1 10 ? -33.34436 22.04028 36.83421 1.000 46.55888 445 LEU B N 1
ATOM 4381 C CA . LEU B 1 10 ? -34.05169 22.57824 35.68123 1.000 43.56830 445 LEU B CA 1
ATOM 4382 C C . LEU B 1 10 ? -33.14811 22.61512 34.45356 1.000 42.63438 445 LEU B C 1
ATOM 4383 O O . LEU B 1 10 ? -31.99904 23.06948 34.51719 1.000 43.87531 445 LEU B O 1
ATOM 4399 N N . GLU B 1 11 ? -33.68761 22.14380 33.32374 1.000 43.87570 446 GLU B N 1
ATOM 4400 C CA . GLU B 1 11 ? -32.94999 22.08742 32.06234 1.000 40.25331 446 GLU B CA 1
ATOM 4401 C C . GLU B 1 11 ? -33.99822 21.90322 30.96392 1.000 41.53152 446 GLU B C 1
ATOM 4402 O O . GLU B 1 11 ? -34.53087 20.80315 30.80906 1.000 38.42736 446 GLU B O 1
ATOM 4414 N N . GLU B 1 12 ? -34.29235 22.96976 30.22371 1.000 41.76691 447 GLU B N 1
ATOM 4415 C CA . GLU B 1 12 ? -35.29943 22.87899 29.17369 1.000 41.31001 447 GLU B CA 1
ATOM 4416 C C . GLU B 1 12 ? -34.80203 21.98929 28.03772 1.000 33.61032 447 GLU B C 1
ATOM 4417 O O . GLU B 1 12 ? -33.65609 22.12263 27.60501 1.000 33.93033 447 GLU B O 1
ATOM 4429 N N . PRO B 1 13 ? -35.64640 21.11001 27.48173 1.000 32.93109 448 PRO B N 1
ATOM 4430 C CA . PRO B 1 13 ? -37.02986 20.77054 27.79670 1.000 37.50429 448 PRO B CA 1
ATOM 4431 C C . PRO B 1 13 ? -37.09506 19.45801 28.56003 1.000 36.17689 448 PRO B C 1
ATOM 4432 O O . PRO B 1 13 ? -38.12547 18.80018 28.57367 1.000 33.86014 448 PRO B O 1
ATOM 4443 N N . PHE B 1 14 ? -35.95807 19.04112 29.13002 1.000 33.17571 449 PHE B N 1
ATOM 4444 C CA . PHE B 1 14 ? -35.90797 17.82474 29.93417 1.000 34.09932 449 PHE B CA 1
ATOM 4445 C C . PHE B 1 14 ? -36.72435 17.97493 31.21538 1.000 33.22155 449 PHE B C 1
ATOM 4446 O O . PHE B 1 14 ? -37.55386 17.11786 31.54301 1.000 36.84686 449 PHE B O 1
ATOM 4463 N N . VAL B 1 15 ? -36.47294 19.04292 31.97356 1.000 38.81251 450 VAL B N 1
ATOM 4464 C CA . VAL B 1 15 ? -37.16618 19.30994 33.22843 1.000 38.08229 450 VAL B CA 1
ATOM 4465 C C . VAL B 1 15 ? -37.44615 20.80412 33.28625 1.000 42.43689 450 VAL B C 1
ATOM 4466 O O . VAL B 1 15 ? -36.52323 21.62094 33.20132 1.000 40.29854 450 VAL B O 1
ATOM 4479 N N . MET B 1 16 ? -38.71844 21.15775 33.39149 1.000 40.86257 451 MET B N 1
ATOM 4480 C CA . MET B 1 16 ? -39.14663 22.54237 33.42941 1.000 45.51540 451 MET B CA 1
ATOM 4481 C C . MET B 1 16 ? -40.19872 22.70053 34.50529 1.000 44.96152 451 MET B C 1
ATOM 4482 O O . MET B 1 16 ? -40.88006 21.74775 34.88518 1.000 48.29238 451 MET B O 1
ATOM 4496 N N . VAL B 1 17 ? -40.32993 23.93012 34.98928 1.000 46.44043 452 VAL B N 1
ATOM 4497 C CA . VAL B 1 17 ? -41.36455 24.22729 35.96298 1.000 53.71865 452 VAL B CA 1
ATOM 4498 C C . VAL B 1 17 ? -42.70893 24.23132 35.25095 1.000 54.73378 452 VAL B C 1
ATOM 4499 O O . VAL B 1 17 ? -42.86425 24.84693 34.18637 1.000 54.32900 452 VAL B O 1
ATOM 4512 N N . ALA B 1 18 ? -43.66467 23.49127 35.79911 1.000 57.38932 453 ALA B N 1
ATOM 4513 C CA . ALA B 1 18 ? -45.04533 23.55033 35.34750 1.000 57.88000 453 ALA B CA 1
ATOM 4514 C C . ALA B 1 18 ? -45.80603 24.55833 36.20204 1.000 61.85200 453 ALA B C 1
ATOM 4515 O O . ALA B 1 18 ? -45.38433 24.90590 37.30746 1.000 71.01993 453 ALA B O 1
ATOM 4522 N N . GLU B 1 19 ? -46.92943 25.03827 35.67801 1.000 74.16867 454 GLU B N 1
ATOM 4523 C CA . GLU B 1 19 ? -47.74498 25.96538 36.45249 1.000 84.88889 454 GLU B CA 1
ATOM 4524 C C . GLU B 1 19 ? -48.30207 25.24809 37.67876 1.000 76.40986 454 GLU B C 1
ATOM 4525 O O . GLU B 1 19 ? -48.65463 24.06454 37.62352 1.000 75.66297 454 GLU B O 1
ATOM 4537 N N . ASN B 1 20 ? -48.35077 25.96158 38.80030 1.000 90.92542 455 ASN B N 1
ATOM 4538 C CA . ASN B 1 20 ? -48.89653 25.41960 40.03463 1.000 93.29830 455 ASN B CA 1
ATOM 4539 C C . ASN B 1 20 ? -49.68872 26.50470 40.74305 1.000 87.27354 455 ASN B C 1
ATOM 4540 O O . ASN B 1 20 ? -49.33568 27.68592 40.68833 1.000 78.37369 455 ASN B O 1
ATOM 4551 N N . ILE B 1 21 ? -50.76294 26.08650 41.41052 1.000 91.68731 456 ILE B N 1
ATOM 4552 C CA . ILE B 1 21 ? -51.56481 27.01146 42.19758 1.000 97.52567 456 ILE B CA 1
ATOM 4553 C C . ILE B 1 21 ? -50.75927 27.47140 43.40556 1.000 93.15289 456 ILE B C 1
ATOM 4554 O O . ILE B 1 21 ? -50.00762 26.69207 44.00825 1.000 82.77827 456 ILE B O 1
ATOM 4570 N N . LEU B 1 22 ? -50.90290 28.74938 43.75796 1.000 95.09138 457 LEU B N 1
ATOM 4571 C CA . LEU B 1 22 ? -50.26980 29.27309 44.96161 1.000 78.72255 457 LEU B CA 1
ATOM 4572 C C . LEU B 1 22 ? -50.53202 28.33829 46.13504 1.000 81.43368 457 LEU B C 1
ATOM 4573 O O . LEU B 1 22 ? -51.62360 27.78311 46.27228 1.000 83.12096 457 LEU B O 1
ATOM 4589 N N . GLY B 1 23 ? -49.51828 28.15484 46.97760 1.000 81.01656 458 GLY B N 1
ATOM 4590 C CA . GLY B 1 23 ? -49.63504 27.28044 48.12211 1.000 83.30529 458 GLY B CA 1
ATOM 4591 C C . GLY B 1 23 ? -49.51592 25.80540 47.81676 1.000 90.34144 458 GLY B C 1
ATOM 4592 O O . GLY B 1 23 ? -49.36687 25.00664 48.75153 1.000 87.83779 458 GLY B O 1
ATOM 4596 N N . GLN B 1 24 ? -49.58180 25.40431 46.52621 1.000 81.44978 459 GLN B N 1
ATOM 4597 C CA . GLN B 1 24 ? -49.41150 24.00421 46.16693 1.000 82.39537 459 GLN B CA 1
ATOM 4598 C C . GLN B 1 24 ? -47.94301 23.70697 45.88092 1.000 83.94708 459 GLN B C 1
ATOM 4599 O O . GLN B 1 24 ? -47.20275 24.58022 45.41651 1.000 68.88329 459 GLN B O 1
ATOM 4613 N N . PRO B 1 25 ? -47.49240 22.48313 46.14189 1.000 78.62080 460 PRO B N 1
ATOM 4614 C CA . PRO B 1 25 ? -46.09231 22.14626 45.85779 1.000 85.74571 460 PRO B CA 1
ATOM 4615 C C . PRO B 1 25 ? -45.76027 22.38493 44.39344 1.000 74.43034 460 PRO B C 1
ATOM 4616 O O . PRO B 1 25 ? -46.63700 22.36290 43.52548 1.000 64.40899 460 PRO B O 1
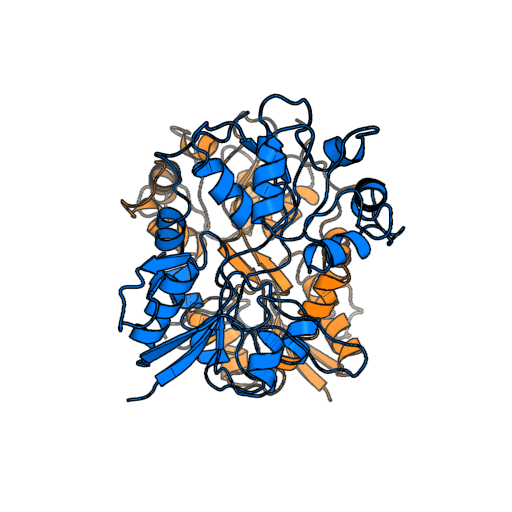ATOM 4627 N N . LYS B 1 26 ? -44.47781 22.63787 44.13133 1.000 70.46601 461 LYS B N 1
ATOM 4628 C CA . LYS B 1 26 ? -44.01610 22.80852 42.76182 1.000 70.57604 461 LYS B CA 1
ATOM 4629 C C . LYS B 1 26 ? -44.31231 21.56431 41.93202 1.000 65.10738 461 LYS B C 1
ATOM 4630 O O . LYS B 1 26 ? -44.14375 20.43351 42.39395 1.000 67.94818 461 LYS B O 1
ATOM 4649 N N . ARG B 1 27 ? -44.72718 21.78047 40.68896 1.000 64.50051 462 ARG B N 1
ATOM 4650 C CA . ARG B 1 27 ? -44.88582 20.72144 39.70763 1.000 63.41770 462 ARG B CA 1
ATOM 4651 C C . ARG B 1 27 ? -43.78615 20.83557 38.65818 1.000 54.95763 462 ARG B C 1
ATOM 4652 O O . ARG B 1 27 ? -43.18746 21.89825 38.46519 1.000 54.07739 462 ARG B O 1
ATOM 4673 N N . TYR B 1 28 ? -43.53148 19.72974 37.96361 1.000 53.41389 463 TYR B N 1
ATOM 4674 C CA . TYR B 1 28 ? -42.52093 19.69249 36.91825 1.000 46.57594 463 TYR B CA 1
ATOM 4675 C C . TYR B 1 28 ? -43.06439 19.00342 35.67839 1.000 48.01631 463 TYR B C 1
ATOM 4676 O O . TYR B 1 28 ? -43.96500 18.15941 35.75745 1.000 49.55872 463 TYR B O 1
ATOM 4694 N N . LYS B 1 29 ? -42.50836 19.37891 34.53108 1.000 49.13547 464 LYS B N 1
ATOM 4695 C CA . LYS B 1 29 ? -42.86951 18.75899 33.26785 1.000 47.00481 464 LYS B CA 1
ATOM 4696 C C . LYS B 1 29 ? -41.64353 18.70372 32.36532 1.000 44.05693 464 LYS B C 1
ATOM 4697 O O . LYS B 1 29 ? -40.64038 19.38450 32.59485 1.000 41.50873 464 LYS B O 1
ATOM 4716 N N . GLY B 1 30 ? -41.73989 17.87637 31.33047 1.000 38.26566 465 GLY B N 1
ATOM 4717 C CA . GLY B 1 30 ? -40.69443 17.79225 30.34259 1.000 36.63545 465 GLY B CA 1
ATOM 4718 C C . GLY B 1 30 ? -40.39181 16.38442 29.88438 1.000 32.76024 465 GLY B C 1
ATOM 4719 O O . GLY B 1 30 ? -41.03229 15.42456 30.33200 1.000 37.38899 465 GLY B O 1
ATOM 4723 N N . PHE B 1 31 ? -39.39765 16.26215 29.00505 1.000 35.40973 466 PHE B N 1
ATOM 4724 C CA . PHE B 1 31 ? -39.04150 14.96575 28.43288 1.000 37.56248 466 PHE B CA 1
ATOM 4725 C C . PHE B 1 31 ? -38.64284 13.96917 29.51215 1.000 34.51761 466 PHE B C 1
ATOM 4726 O O . PHE B 1 31 ? -39.14592 12.83886 29.55359 1.000 37.60036 466 PHE B O 1
ATOM 4743 N N . SER B 1 32 ? -37.74448 14.37210 30.40338 1.000 33.24107 467 SER B N 1
ATOM 4744 C CA . SER B 1 32 ? -37.30998 13.45908 31.45177 1.000 35.77503 467 SER B CA 1
ATOM 4745 C C . SER B 1 32 ? -38.43848 13.14415 32.42369 1.000 39.91583 467 SER B C 1
ATOM 4746 O O . SER B 1 32 ? -38.51173 12.02620 32.94403 1.000 39.92800 467 SER B O 1
ATOM 4754 N N . ILE B 1 33 ? -39.33037 14.10457 32.67322 1.000 40.16325 468 ILE B N 1
ATOM 4755 C CA . ILE B 1 33 ? -40.46219 13.84066 33.55456 1.000 41.83314 468 ILE B CA 1
ATOM 4756 C C . ILE B 1 33 ? -41.35893 12.77585 32.94490 1.000 43.26788 468 ILE B C 1
ATOM 4757 O O . ILE B 1 33 ? -41.85688 11.88736 33.64456 1.000 43.48716 468 ILE B O 1
ATOM 4773 N N . ASP B 1 34 ? -41.57001 12.84207 31.62651 1.000 41.74596 469 ASP B N 1
ATOM 4774 C CA . ASP B 1 34 ? -42.41825 11.85800 30.96511 1.000 46.06923 469 ASP B CA 1
ATOM 4775 C C . ASP B 1 34 ? -41.77642 10.48125 30.96852 1.000 42.99420 469 ASP B C 1
ATOM 4776 O O . ASP B 1 34 ? -42.47710 9.46590 31.07289 1.000 41.66054 469 ASP B O 1
ATOM 4785 N N . VAL B 1 35 ? -40.45382 10.42887 30.85380 1.000 41.01743 470 VAL B N 1
ATOM 4786 C CA . VAL B 1 35 ? -39.75585 9.15559 30.96134 1.000 38.07148 470 VAL B CA 1
ATOM 4787 C C . VAL B 1 35 ? -39.93128 8.59711 32.36043 1.000 40.03927 470 VAL B C 1
ATOM 4788 O O . VAL B 1 35 ? -40.20508 7.40737 32.54162 1.000 40.70917 470 VAL B O 1
ATOM 4801 N N . LEU B 1 36 ? -39.79440 9.45653 33.37190 1.000 39.20381 471 LEU B N 1
ATOM 4802 C CA . LEU B 1 36 ? -40.00678 9.03544 34.75175 1.000 43.70220 471 LEU B CA 1
ATOM 4803 C C . LEU B 1 36 ? -41.43406 8.53747 34.96246 1.000 44.78727 471 LEU B C 1
ATOM 4804 O O . LEU B 1 36 ? -41.65255 7.50754 35.61386 1.000 47.70907 471 LEU B O 1
ATOM 4820 N N . ASP B 1 37 ? -42.41962 9.25165 34.41167 1.000 47.94598 472 ASP B N 1
ATOM 4821 C CA . ASP B 1 37 ? -43.81260 8.84105 34.57143 1.000 51.27563 472 ASP B CA 1
ATOM 4822 C C . ASP B 1 37 ? -44.07035 7.48203 33.93777 1.000 49.44611 472 ASP B C 1
ATOM 4823 O O . ASP B 1 37 ? -44.79908 6.65435 34.49983 1.000 49.34306 472 ASP B O 1
ATOM 4832 N N . ALA B 1 38 ? -43.49716 7.23902 32.75455 1.000 48.46620 473 ALA B N 1
ATOM 4833 C CA . ALA B 1 38 ? -43.69542 5.94977 32.10324 1.000 45.40702 473 ALA B CA 1
ATOM 4834 C C . ALA B 1 38 ? -43.06028 4.82697 32.91238 1.000 53.15896 473 ALA B C 1
ATOM 4835 O O . ALA B 1 38 ? -43.59377 3.71389 32.95866 1.000 53.07825 473 ALA B O 1
ATOM 4842 N N . LEU B 1 39 ? -41.92333 5.09953 33.55741 1.000 45.79671 474 LEU B N 1
ATOM 4843 C CA . LEU B 1 39 ? -41.31647 4.09890 34.43083 1.000 48.88566 474 LEU B CA 1
ATOM 4844 C C . LEU B 1 39 ? -42.17314 3.84966 35.66223 1.000 51.88531 474 LEU B C 1
ATOM 4845 O O . LEU B 1 39 ? -42.33561 2.70302 36.09188 1.000 52.39122 474 LEU B O 1
ATOM 4861 N N . ALA B 1 40 ? -42.71955 4.91327 36.25039 1.000 50.13157 475 ALA B N 1
ATOM 4862 C CA . ALA B 1 40 ? -43.59144 4.75592 37.41059 1.000 47.84233 475 ALA B CA 1
ATOM 4863 C C . ALA B 1 40 ? -44.80521 3.89728 37.07764 1.000 60.82790 475 ALA B C 1
ATOM 4864 O O . ALA B 1 40 ? -45.13697 2.95639 37.80789 1.000 58.97980 475 ALA B O 1
ATOM 4871 N N . LYS B 1 41 ? -45.48598 4.21576 35.97489 1.000 57.87178 476 LYS B N 1
ATOM 4872 C CA . LYS B 1 41 ? -46.66047 3.44693 35.57451 1.000 58.87932 476 LYS B CA 1
ATOM 4873 C C . LYS B 1 41 ? -46.28765 2.00712 35.24114 1.000 65.19006 476 LYS B C 1
ATOM 4874 O O . LYS B 1 41 ? -46.99125 1.06722 35.63035 1.000 64.78047 476 LYS B O 1
ATOM 4893 N N . ALA B 1 42 ? -45.17884 1.81475 34.52862 1.000 62.52946 477 ALA B N 1
ATOM 4894 C CA . ALA B 1 42 ? -44.77453 0.47363 34.12312 1.000 52.98288 477 ALA B CA 1
ATOM 4895 C C . ALA B 1 42 ? -44.38114 -0.37225 35.32619 1.000 60.33706 477 ALA B C 1
ATOM 4896 O O . ALA B 1 42 ? -44.76419 -1.54085 35.43150 1.000 63.26639 477 ALA B O 1
ATOM 4903 N N . LEU B 1 43 ? -43.59165 0.19747 36.23350 1.000 55.15743 478 LEU B N 1
ATOM 4904 C CA . LEU B 1 43 ? -43.06657 -0.53933 37.37294 1.000 57.17501 478 LEU B CA 1
ATOM 4905 C C . LEU B 1 43 ? -43.92615 -0.38028 38.61314 1.000 58.91319 478 LEU B C 1
ATOM 4906 O O . LEU B 1 43 ? -43.79523 -1.17565 39.54864 1.000 64.74988 478 LEU B O 1
ATOM 4922 N N . GLY B 1 44 ? -44.79269 0.62125 38.64687 1.000 68.44974 479 GLY B N 1
ATOM 4923 C CA . GLY B 1 44 ? -45.74042 0.74043 39.73142 1.000 71.87044 479 GLY B CA 1
ATOM 4924 C C . GLY B 1 44 ? -45.17013 1.34873 40.99248 1.000 60.50486 479 GLY B C 1
ATOM 4925 O O . GLY B 1 44 ? -45.22100 0.73025 42.05835 1.000 74.61399 479 GLY B O 1
ATOM 4929 N N . PHE B 1 45 ? -44.62551 2.55735 40.89150 1.000 61.41077 480 PHE B N 1
ATOM 4930 C CA . PHE B 1 45 ? -44.22926 3.31935 42.06245 1.000 60.83887 480 PHE B CA 1
ATOM 4931 C C . PHE B 1 45 ? -44.74222 4.74559 41.92182 1.000 57.56148 480 PHE B C 1
ATOM 4932 O O . PHE B 1 45 ? -45.10522 5.19653 40.83114 1.000 60.70459 480 PHE B O 1
ATOM 4949 N N . LYS B 1 46 ? -44.80632 5.43544 43.05241 1.000 63.69695 481 LYS B N 1
ATOM 4950 C CA . LYS B 1 46 ? -45.05663 6.86638 43.10590 1.000 62.32362 481 LYS B CA 1
ATOM 4951 C C . LYS B 1 46 ? -43.74711 7.56452 43.43713 1.000 56.13012 481 LYS B C 1
ATOM 4952 O O . LYS B 1 46 ? -42.75942 6.92991 43.81320 1.000 60.03991 481 LYS B O 1
ATOM 4971 N N . TYR B 1 47 ? -43.73823 8.88624 43.31816 1.000 55.48593 482 TYR B N 1
ATOM 4972 C CA . TYR B 1 47 ? -42.50592 9.60208 43.58977 1.000 54.58021 482 TYR B CA 1
ATOM 4973 C C . TYR B 1 47 ? -42.80959 11.02960 44.00046 1.000 62.43080 482 TYR B C 1
ATOM 4974 O O . TYR B 1 47 ? -43.88604 11.56678 43.73030 1.000 62.65178 482 TYR B O 1
ATOM 4992 N N . GLU B 1 48 ? -41.84526 11.61543 44.70106 1.000 61.24047 483 GLU B N 1
ATOM 4993 C CA . GLU B 1 48 ? -41.83057 13.02316 45.05636 1.000 56.69792 483 GLU B CA 1
ATOM 4994 C C . GLU B 1 48 ? -40.53751 13.60909 44.51931 1.000 56.43851 483 GLU B C 1
ATOM 4995 O O . GLU B 1 48 ? -39.47751 12.98330 44.62704 1.000 58.99621 483 GLU B O 1
ATOM 5007 N N . ILE B 1 49 ? -40.61438 14.79932 43.93508 1.000 56.70847 484 ILE B N 1
ATOM 5008 C CA . ILE B 1 49 ? -39.47660 15.40336 43.25941 1.000 53.81266 484 ILE B CA 1
ATOM 5009 C C . ILE B 1 49 ? -39.00898 16.60299 44.06454 1.000 60.04385 484 ILE B C 1
ATOM 5010 O O . ILE B 1 49 ? -39.82887 17.38131 44.56658 1.000 55.30729 484 ILE B O 1
ATOM 5026 N N . TYR B 1 50 ? -37.70246 16.78517 44.13983 1.000 54.93196 485 TYR B N 1
ATOM 5027 C CA . TYR B 1 50 ? -37.16964 18.01389 44.69182 1.000 56.01977 485 TYR B CA 1
ATOM 5028 C C . TYR B 1 50 ? -35.95999 18.43629 43.87556 1.000 59.80192 485 TYR B C 1
ATOM 5029 O O . TYR B 1 50 ? -35.35179 17.64221 43.15576 1.000 53.49254 485 TYR B O 1
ATOM 5047 N N . GLN B 1 51 ? -35.65077 19.72324 43.98244 1.000 57.95367 486 GLN B N 1
ATOM 5048 C CA . GLN B 1 51 ? -34.61902 20.37019 43.18317 1.000 54.63755 486 GLN B CA 1
ATOM 5049 C C . GLN B 1 51 ? -33.31353 20.38318 43.96565 1.000 60.64007 486 GLN B C 1
ATOM 5050 O O . GLN B 1 51 ? -33.30376 20.63541 45.17444 1.000 60.33238 486 GLN B O 1
ATOM 5064 N N . ALA B 1 52 ? -32.21516 20.08705 43.27964 1.000 55.89088 487 ALA B N 1
ATOM 5065 C CA . ALA B 1 52 ? -30.92675 20.04017 43.95500 1.000 65.78986 487 ALA B CA 1
ATOM 5066 C C . ALA B 1 52 ? -30.60913 21.40690 44.55664 1.000 66.07118 487 ALA B C 1
ATOM 5067 O O . ALA B 1 52 ? -30.82786 22.43888 43.91017 1.000 65.77770 487 ALA B O 1
ATOM 5074 N N . PRO B 1 53 ? -30.07361 21.45489 45.77877 1.000 67.08195 488 PRO B N 1
ATOM 5075 C CA . PRO B 1 53 ? -29.93699 22.75256 46.46308 1.000 77.50356 488 PRO B CA 1
ATOM 5076 C C . PRO B 1 53 ? -28.93429 23.69170 45.81246 1.000 65.85147 488 PRO B C 1
ATOM 5077 O O . PRO B 1 53 ? -29.06295 24.91003 45.98123 1.000 81.61613 488 PRO B O 1
ATOM 5088 N N . ASP B 1 54 ? -27.94866 23.18291 45.07305 1.000 71.23629 489 ASP B N 1
ATOM 5089 C CA . ASP B 1 54 ? -27.03935 24.03642 44.31904 1.000 67.99939 489 ASP B CA 1
ATOM 5090 C C . ASP B 1 54 ? -27.31295 23.99763 42.81963 1.000 68.14640 489 ASP B C 1
ATOM 5091 O O . ASP B 1 54 ? -26.53209 24.55683 42.04249 1.000 72.06566 489 ASP B O 1
ATOM 5100 N N . GLY B 1 55 ? -28.39885 23.35566 42.39592 1.000 68.34683 490 GLY B N 1
ATOM 5101 C CA . GLY B 1 55 ? -28.75630 23.31697 40.98940 1.000 69.33892 490 GLY B CA 1
ATOM 5102 C C . GLY B 1 55 ? -27.64675 22.82656 40.08294 1.000 71.43007 490 GLY B C 1
ATOM 5103 O O . GLY B 1 55 ? -27.53296 23.27151 38.93645 1.000 67.98688 490 GLY B O 1
ATOM 5107 N N . ARG B 1 56 ? -26.82652 21.90423 40.57920 1.000 75.87170 491 ARG B N 1
ATOM 5108 C CA . ARG B 1 56 ? -25.69207 21.37914 39.83639 1.000 67.22606 491 ARG B CA 1
ATOM 5109 C C . ARG B 1 56 ? -25.87683 19.89166 39.56895 1.000 56.22658 491 ARG B C 1
ATOM 5110 O O . ARG B 1 56 ? -26.56752 19.18937 40.31521 1.000 58.85651 491 ARG B O 1
ATOM 5131 N N . TYR B 1 57 ? -25.25168 19.41978 38.49125 1.000 67.30613 492 TYR B N 1
ATOM 5132 C CA . TYR B 1 57 ? -25.25245 17.98963 38.20378 1.000 59.25723 492 TYR B CA 1
ATOM 5133 C C . TYR B 1 57 ? -24.36641 17.23807 39.18664 1.000 60.70358 492 TYR B C 1
ATOM 5134 O O . TYR B 1 57 ? -24.80900 16.27627 39.82503 1.000 62.95905 492 TYR B O 1
ATOM 5152 N N . GLY B 1 58 ? -23.11395 17.66592 39.32671 1.000 74.61413 493 GLY B N 1
ATOM 5153 C CA . GLY B 1 58 ? -22.22590 17.06251 40.29773 1.000 85.87336 493 GLY B CA 1
ATOM 5154 C C . GLY B 1 58 ? -20.80640 16.85549 39.80955 1.000 98.98919 493 GLY B C 1
ATOM 5155 O O . GLY B 1 58 ? -20.58164 16.34242 38.70837 1.000 87.84165 493 GLY B O 1
ATOM 5159 N N . HIS B 1 59 ? -19.84279 17.24989 40.64221 1.000 109.60903 494 HIS B N 1
ATOM 5160 C CA . HIS B 1 59 ? -18.41878 17.06923 40.38058 1.000 102.12885 494 HIS B CA 1
ATOM 5161 C C . HIS B 1 59 ? -17.71063 16.99476 41.72933 1.000 92.02314 494 HIS B C 1
ATOM 5162 O O . HIS B 1 59 ? -18.28067 17.35368 42.76261 1.000 96.94686 494 HIS B O 1
ATOM 5176 N N . GLN B 1 60 ? -16.46580 16.51187 41.72179 1.000 98.66857 495 GLN B N 1
ATOM 5177 C CA . GLN B 1 60 ? -15.75591 16.19313 42.95507 1.000 95.92103 495 GLN B CA 1
ATOM 5178 C C . GLN B 1 60 ? -14.56111 17.11184 43.19302 1.000 113.84480 495 GLN B C 1
ATOM 5179 O O . GLN B 1 60 ? -13.91345 17.58018 42.25237 1.000 109.85444 495 GLN B O 1
ATOM 5193 N N . LEU B 1 61 ? -14.29064 17.36422 44.47704 1.000 123.43972 496 LEU B N 1
ATOM 5194 C CA . LEU B 1 61 ? -13.01193 17.89867 44.96360 1.000 122.80132 496 LEU B CA 1
ATOM 5195 C C . LEU B 1 61 ? -13.07793 18.02496 46.49173 1.000 117.93110 496 LEU B C 1
ATOM 5196 O O . LEU B 1 61 ? -12.85711 17.05864 47.22443 1.000 105.56464 496 LEU B O 1
ATOM 5212 N N . SER B 1 65 ? -15.84955 16.25762 48.37812 1.000 90.71482 500 SER B N 1
ATOM 5213 C CA . SER B 1 65 ? -16.49026 15.15304 47.66719 1.000 95.48140 500 SER B CA 1
ATOM 5214 C C . SER B 1 65 ? -17.58503 15.70237 46.74228 1.000 94.93347 500 SER B C 1
ATOM 5215 O O . SER B 1 65 ? -17.58476 16.89028 46.42397 1.000 103.87643 500 SER B O 1
ATOM 5222 N N . TRP B 1 66 ? -18.51197 14.84683 46.31398 1.000 93.30831 501 TRP B N 1
ATOM 5223 C CA . TRP B 1 66 ? -19.43123 15.19570 45.23669 1.000 77.02940 501 TRP B CA 1
ATOM 5224 C C . TRP B 1 66 ? -20.53140 16.14688 45.69745 1.000 78.52704 501 TRP B C 1
ATOM 5225 O O . TRP B 1 66 ? -21.07723 16.00652 46.79425 1.000 68.18555 501 TRP B O 1
ATOM 5246 N N . ASN B 1 67 ? -20.86766 17.11040 44.83259 1.000 88.80931 502 ASN B N 1
ATOM 5247 C CA . ASN B 1 67 ? -21.97739 18.03015 45.03292 1.000 86.31685 502 ASN B CA 1
ATOM 5248 C C . ASN B 1 67 ? -23.08718 17.73193 44.01761 1.000 74.07690 502 ASN B C 1
ATOM 5249 O O . ASN B 1 67 ? -23.08435 16.69630 43.34128 1.000 67.84258 502 ASN B O 1
ATOM 5260 N N . GLY B 1 68 ? -24.04357 18.65095 43.91340 1.000 70.34663 503 GLY B N 1
ATOM 5261 C CA . GLY B 1 68 ? -25.10612 18.51887 42.94174 1.000 69.00101 503 GLY B CA 1
ATOM 5262 C C . GLY B 1 68 ? -25.98581 17.31531 43.21603 1.000 62.30259 503 GLY B C 1
ATOM 5263 O O . GLY B 1 68 ? -26.13872 16.85634 44.35142 1.000 64.52658 503 GLY B O 1
ATOM 5267 N N . MET B 1 69 ? -26.57630 16.79262 42.14174 1.000 56.79691 504 MET B N 1
ATOM 5268 C CA . MET B 1 69 ? -27.46328 15.64098 42.25731 1.000 58.39014 504 MET B CA 1
ATOM 5269 C C . MET B 1 69 ? -26.70332 14.39380 42.69433 1.000 52.28231 504 MET B C 1
ATOM 5270 O O . MET B 1 69 ? -27.23632 13.57382 43.45243 1.000 54.88053 504 MET B O 1
ATOM 5284 N N . ILE B 1 70 ? -25.46353 14.22791 42.22554 1.000 56.14875 505 ILE B N 1
ATOM 5285 C CA . ILE B 1 70 ? -24.68687 13.05522 42.61795 1.000 54.91948 505 ILE B CA 1
ATOM 5286 C C . ILE B 1 70 ? -24.52677 13.01586 44.13195 1.000 54.29178 505 ILE B C 1
ATOM 5287 O O . ILE B 1 70 ? -24.61228 11.95100 44.75455 1.000 57.51426 505 ILE B O 1
ATOM 5303 N N . GLY B 1 71 ? -24.30319 14.17797 44.74955 1.000 69.72150 506 GLY B N 1
ATOM 5304 C CA . GLY B 1 71 ? -24.16933 14.22050 46.19559 1.000 60.87024 506 GLY B CA 1
ATOM 5305 C C . GLY B 1 71 ? -25.43624 13.79804 46.91626 1.000 58.50775 506 GLY B C 1
ATOM 5306 O O . GLY B 1 71 ? -25.38252 13.09600 47.93016 1.000 60.94115 506 GLY B O 1
ATOM 5310 N N . GLU B 1 72 ? -26.59487 14.21412 46.39671 1.000 57.06404 507 GLU B N 1
ATOM 5311 C CA . GLU B 1 72 ? -27.86136 13.82176 47.00443 1.000 56.10875 507 GLU B CA 1
ATOM 5312 C C . GLU B 1 72 ? -28.06822 12.31612 46.95562 1.000 57.27680 507 GLU B C 1
ATOM 5313 O O . GLU B 1 72 ? -28.67407 11.74252 47.87128 1.000 58.49661 507 GLU B O 1
ATOM 5325 N N . LEU B 1 73 ? -27.59493 11.66296 45.89425 1.000 52.77762 508 LEU B N 1
ATOM 5326 C CA . LEU B 1 73 ? -27.69803 10.21101 45.82555 1.000 54.81005 508 LEU B CA 1
ATOM 5327 C C . LEU B 1 73 ? -26.70513 9.55898 46.77167 1.000 54.30672 508 LEU B C 1
ATOM 5328 O O . LEU B 1 73 ? -27.03887 8.59358 47.46654 1.000 58.03595 508 LEU B O 1
ATOM 5344 N N . ILE B 1 74 ? -25.47551 10.07750 46.81441 1.000 55.09934 509 ILE B N 1
ATOM 5345 C CA . ILE B 1 74 ? -24.46402 9.52455 47.71041 1.000 62.82842 509 ILE B CA 1
ATOM 5346 C C . ILE B 1 74 ? -24.94861 9.57832 49.15339 1.000 64.09864 509 ILE B C 1
ATOM 5347 O O . ILE B 1 74 ? -24.83439 8.60086 49.90184 1.000 64.58721 509 ILE B O 1
ATOM 5363 N N . SER B 1 75 ? -25.50921 10.71856 49.56127 1.000 63.21658 510 SER B N 1
ATOM 5364 C CA . SER B 1 75 ? -26.03849 10.86742 50.90916 1.000 65.66011 510 SER B CA 1
ATOM 5365 C C . SER B 1 75 ? -27.32268 10.08075 51.13286 1.000 69.37629 510 SER B C 1
ATOM 5366 O O . SER B 1 75 ? -27.75984 9.95863 52.27911 1.000 67.09875 510 SER B O 1
ATOM 5374 N N . LYS B 1 76 ? -27.93900 9.56836 50.07176 1.000 62.52895 511 LYS B N 1
ATOM 5375 C CA . LYS B 1 76 ? -29.16934 8.78138 50.11787 1.000 60.08489 511 LYS B CA 1
ATOM 5376 C C . LYS B 1 76 ? -30.40051 9.61906 50.44300 1.000 64.54955 511 LYS B C 1
ATOM 5377 O O . LYS B 1 76 ? -31.43914 9.07664 50.83802 1.000 65.12382 511 LYS B O 1
ATOM 5396 N N . ARG B 1 77 ? -30.32414 10.93704 50.25007 1.000 65.53445 512 ARG B N 1
ATOM 5397 C CA . ARG B 1 77 ? -31.52685 11.75825 50.30137 1.000 75.05791 512 ARG B CA 1
ATOM 5398 C C . ARG B 1 77 ? -32.41805 11.54392 49.08398 1.000 78.40011 512 ARG B C 1
ATOM 5399 O O . ARG B 1 77 ? -33.61266 11.85257 49.14736 1.000 73.73995 512 ARG B O 1
ATOM 5420 N N . ALA B 1 78 ? -31.87080 11.01482 47.98913 1.000 60.13317 513 ALA B N 1
ATOM 5421 C CA . ALA B 1 78 ? -32.62841 10.71395 46.78233 1.000 61.87206 513 ALA B CA 1
ATOM 5422 C C . ALA B 1 78 ? -32.50173 9.23564 46.43995 1.000 54.34042 513 ALA B C 1
ATOM 5423 O O . ALA B 1 78 ? -31.43442 8.63998 46.60908 1.000 58.63994 513 ALA B O 1
ATOM 5430 N N . ASP B 1 79 ? -33.60273 8.64758 45.96260 1.000 54.60083 514 ASP B N 1
ATOM 5431 C CA . ASP B 1 79 ? -33.55298 7.31166 45.38089 1.000 48.04997 514 ASP B CA 1
ATOM 5432 C C . ASP B 1 79 ? -33.05790 7.34223 43.94326 1.000 51.10564 514 ASP B C 1
ATOM 5433 O O . ASP B 1 79 ? -32.50349 6.35282 43.45224 1.000 48.73343 514 ASP B O 1
ATOM 5442 N N . LEU B 1 80 ? -33.25716 8.45332 43.24950 1.000 50.58965 515 LEU B N 1
ATOM 5443 C CA . LEU B 1 80 ? -32.77009 8.55444 41.88169 1.000 47.49941 515 LEU B CA 1
ATOM 5444 C C . LEU B 1 80 ? -32.70801 10.01802 41.48743 1.000 46.31569 515 LEU B C 1
ATOM 5445 O O . LEU B 1 80 ? -33.33645 10.88433 42.11125 1.000 46.03845 515 LEU B O 1
ATOM 5461 N N . ALA B 1 81 ? -31.90631 10.28073 40.46055 1.000 42.58719 516 ALA B N 1
ATOM 5462 C CA . ALA B 1 81 ? -31.69476 11.61959 39.94562 1.000 41.83891 516 ALA B CA 1
ATOM 5463 C C . ALA B 1 81 ? -31.93795 11.60383 38.45049 1.000 42.36512 516 ALA B C 1
ATOM 5464 O O . ALA B 1 81 ? -31.47470 10.69978 37.74893 1.000 39.46025 516 ALA B O 1
ATOM 5471 N N . ILE B 1 82 ? -32.66771 12.59810 37.96051 1.000 41.43633 517 ILE B N 1
ATOM 5472 C CA . ILE B 1 82 ? -32.94919 12.65210 36.53306 1.000 41.36003 517 ILE B CA 1
ATOM 5473 C C . ILE B 1 82 ? -33.08496 14.10207 36.09720 1.000 38.31134 517 ILE B C 1
ATOM 5474 O O . ILE B 1 82 ? -33.71405 14.92264 36.77497 1.000 43.65237 517 ILE B O 1
ATOM 5490 N N . SER B 1 83 ? -32.46197 14.41214 34.96671 1.000 35.17937 518 SER B N 1
ATOM 5491 C CA . SER B 1 83 ? -32.67277 15.66562 34.25040 1.000 45.67863 518 SER B CA 1
ATOM 5492 C C . SER B 1 83 ? -32.06303 15.50375 32.86145 1.000 41.37206 518 SER B C 1
ATOM 5493 O O . SER B 1 83 ? -32.67108 14.87492 31.99115 1.000 39.16015 518 SER B O 1
ATOM 5501 N N . ALA B 1 84 ? -30.86463 16.04292 32.63494 1.000 38.71476 519 ALA B N 1
ATOM 5502 C CA . ALA B 1 84 ? -30.09720 15.74118 31.42356 1.000 37.70474 519 ALA B CA 1
ATOM 5503 C C . ALA B 1 84 ? -28.69510 15.29593 31.83587 1.000 37.41534 519 ALA B C 1
ATOM 5504 O O . ALA B 1 84 ? -27.69025 15.88865 31.45731 1.000 35.19139 519 ALA B O 1
ATOM 5511 N N . ILE B 1 85 ? -28.64750 14.22651 32.61911 1.000 35.53768 520 ILE B N 1
ATOM 5512 C CA . ILE B 1 85 ? -27.42282 13.75836 33.25778 1.000 31.00888 520 ILE B CA 1
ATOM 5513 C C . ILE B 1 85 ? -26.69260 12.80905 32.32650 1.000 33.42113 520 ILE B C 1
ATOM 5514 O O . ILE B 1 85 ? -27.20593 11.73937 31.98920 1.000 31.70003 520 ILE B O 1
ATOM 5530 N N . THR B 1 86 ? -25.46770 13.15100 31.96671 1.000 30.93981 521 THR B N 1
ATOM 5531 C CA . THR B 1 86 ? -24.70167 12.26981 31.10833 1.000 30.45850 521 THR B CA 1
ATOM 5532 C C . THR B 1 86 ? -24.00850 11.18441 31.92015 1.000 30.28390 521 THR B C 1
ATOM 5533 O O . THR B 1 86 ? -23.54677 11.40748 33.04363 1.000 32.25296 521 THR B O 1
ATOM 5544 N N . ILE B 1 87 ? -23.97038 9.99319 31.33423 1.000 29.15877 522 ILE B N 1
ATOM 5545 C CA . ILE B 1 87 ? -23.33314 8.81846 31.91329 1.000 31.06388 522 ILE B CA 1
ATOM 5546 C C . ILE B 1 87 ? -21.83169 8.92833 31.65516 1.000 30.59979 522 ILE B C 1
ATOM 5547 O O . ILE B 1 87 ? -21.37919 8.80512 30.51395 1.000 32.90972 522 ILE B O 1
ATOM 5563 N N . THR B 1 88 ? -21.05635 9.16351 32.70821 1.000 32.82822 523 THR B N 1
ATOM 5564 C CA . THR B 1 88 ? -19.60769 9.27242 32.63619 1.000 32.60864 523 THR B CA 1
ATOM 5565 C C . THR B 1 88 ? -18.97042 8.26547 33.58341 1.000 30.51697 523 THR B C 1
ATOM 5566 O O . THR B 1 88 ? -19.59987 7.82880 34.55512 1.000 32.34682 523 THR B O 1
ATOM 5577 N N . PRO B 1 89 ? -17.72637 7.85032 33.33336 1.000 35.65821 524 PRO B N 1
ATOM 5578 C CA . PRO B 1 89 ? -17.10580 6.88240 34.25776 1.000 39.05762 524 PRO B CA 1
ATOM 5579 C C . PRO B 1 89 ? -16.89734 7.43500 35.66155 1.000 36.88334 524 PRO B C 1
ATOM 5580 O O . PRO B 1 89 ? -17.00109 6.68822 36.63734 1.000 39.42316 524 PRO B O 1
ATOM 5591 N N . GLU B 1 90 ? -16.61707 8.72767 35.79761 1.000 36.78479 525 GLU B N 1
ATOM 5592 C CA . GLU B 1 90 ? -16.43090 9.29678 37.12665 1.000 43.61017 525 GLU B CA 1
ATOM 5593 C C . GLU B 1 90 ? -17.72062 9.21875 37.93859 1.000 41.08170 525 GLU B C 1
ATOM 5594 O O . GLU B 1 90 ? -17.68921 8.89729 39.12770 1.000 43.23719 525 GLU B O 1
ATOM 5606 N N . ARG B 1 91 ? -18.87213 9.47855 37.30458 1.000 39.49382 526 ARG B N 1
ATOM 5607 C CA . ARG B 1 91 ? -20.14236 9.39153 38.02481 1.000 40.37824 526 ARG B CA 1
ATOM 5608 C C . ARG B 1 91 ? -20.55421 7.94190 38.27020 1.000 38.25032 526 ARG B C 1
ATOM 5609 O O . ARG B 1 91 ? -21.03147 7.60752 39.36072 1.000 41.60953 526 ARG B O 1
ATOM 5630 N N . GLU B 1 92 ? -20.37255 7.06043 37.28172 1.000 35.25995 527 GLU B N 1
ATOM 5631 C CA . GLU B 1 92 ? -20.76955 5.66354 37.46075 1.000 40.34199 527 GLU B CA 1
ATOM 5632 C C . GLU B 1 92 ? -19.95097 4.96836 38.54561 1.000 42.47686 527 GLU B C 1
ATOM 5633 O O . GLU B 1 92 ? -20.41017 3.97325 39.12470 1.000 43.15507 527 GLU B O 1
ATOM 5645 N N . SER B 1 93 ? -18.76699 5.47965 38.87090 1.000 43.51884 528 SER B N 1
ATOM 5646 C CA . SER B 1 93 ? -17.99951 4.83633 39.93111 1.000 46.98148 528 SER B CA 1
ATOM 5647 C C . SER B 1 93 ? -18.62533 5.06641 41.30511 1.000 48.35495 528 SER B C 1
ATOM 5648 O O . SER B 1 93 ? -18.46049 4.22826 42.19522 1.000 50.81134 528 SER B O 1
ATOM 5656 N N . VAL B 1 94 ? -19.35642 6.16497 41.50166 1.000 45.69387 529 VAL B N 1
ATOM 5657 C CA . VAL B 1 94 ? -19.94277 6.45990 42.80449 1.000 47.35795 529 VAL B CA 1
ATOM 5658 C C . VAL B 1 94 ? -21.45540 6.25574 42.85268 1.000 51.62540 529 VAL B C 1
ATOM 5659 O O . VAL B 1 94 ? -21.98928 6.01590 43.94426 1.000 48.88267 529 VAL B O 1
ATOM 5672 N N . VAL B 1 95 ? -22.16139 6.34150 41.72150 1.000 45.82307 530 VAL B N 1
ATOM 5673 C CA . VAL B 1 95 ? -23.58188 5.99833 41.67213 1.000 53.90701 530 VAL B CA 1
ATOM 5674 C C . VAL B 1 95 ? -23.81357 4.94014 40.59747 1.000 44.04539 530 VAL B C 1
ATOM 5675 O O . VAL B 1 95 ? -22.86823 4.48306 39.94773 1.000 45.32321 530 VAL B O 1
ATOM 5688 N N . ASP B 1 96 ? -25.06794 4.53073 40.41110 1.000 42.16283 531 ASP B N 1
ATOM 5689 C CA . ASP B 1 96 ? -25.42180 3.47342 39.46689 1.000 40.95084 531 ASP B CA 1
ATOM 5690 C C . ASP B 1 96 ? -26.42521 4.02334 38.45727 1.000 41.07413 531 ASP B C 1
ATOM 5691 O O . ASP B 1 96 ? -27.58296 4.28621 38.80757 1.000 41.59277 531 ASP B O 1
ATOM 5700 N N . PHE B 1 97 ? -25.98423 4.18060 37.20412 1.000 37.38139 532 PHE B N 1
ATOM 5701 C CA . PHE B 1 97 ? -26.84282 4.67094 36.13660 1.00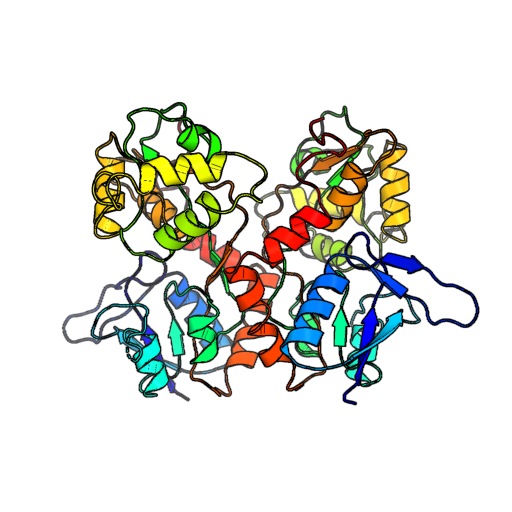0 37.08044 532 PHE B CA 1
ATOM 5702 C C . PHE B 1 97 ? -27.63217 3.55066 35.46752 1.000 33.77587 532 PHE B C 1
ATOM 5703 O O . PHE B 1 97 ? -27.11357 2.45577 35.22462 1.000 30.75461 532 PHE B O 1
ATOM 5720 N N . SER B 1 98 ? -28.87440 3.85856 35.11779 1.000 36.41023 533 SER B N 1
ATOM 5721 C CA . SER B 1 98 ? -29.58390 3.08650 34.10642 1.000 33.21300 533 SER B CA 1
ATOM 5722 C C . SER B 1 98 ? -28.81850 3.10870 32.77575 1.000 32.39762 533 SER B C 1
ATOM 5723 O O . SER B 1 98 ? -27.96355 3.95491 32.51510 1.000 31.52634 533 SER B O 1
ATOM 5731 N N . LYS B 1 99 ? -29.13445 2.13494 31.92284 1.000 28.83579 534 LYS B N 1
ATOM 5732 C CA . LYS B 1 99 ? -28.78673 2.30612 30.52383 1.000 31.56825 534 LYS B CA 1
ATOM 5733 C C . LYS B 1 99 ? -29.45595 3.57935 30.02473 1.000 28.75596 534 LYS B C 1
ATOM 5734 O O . LYS B 1 99 ? -30.47581 4.02572 30.56483 1.000 30.79077 534 LYS B O 1
ATOM 5753 N N . ARG B 1 100 ? -28.83993 4.18357 29.01440 1.000 29.08677 535 ARG B N 1
ATOM 5754 C CA . ARG B 1 100 ? -29.27001 5.49672 28.56594 1.000 28.09083 535 ARG B CA 1
ATOM 5755 C C . ARG B 1 100 ? -30.67532 5.44412 28.00250 1.000 27.39973 535 ARG B C 1
ATOM 5756 O O . ARG B 1 100 ? -31.08828 4.45609 27.38516 1.000 27.92428 535 ARG B O 1
ATOM 5777 N N . TYR B 1 101 ? -31.39445 6.55026 28.16693 1.000 29.49366 536 TYR B N 1
ATOM 5778 C CA . TYR B 1 101 ? -32.69886 6.72390 27.54670 1.000 30.37282 536 TYR B CA 1
ATOM 5779 C C . TYR B 1 101 ? -32.67116 7.72125 26.40150 1.000 29.24534 536 TYR B C 1
ATOM 5780 O O . TYR B 1 101 ? -33.69228 7.90207 25.72419 1.000 30.67095 536 TYR B O 1
ATOM 5798 N N . MET B 1 102 ? -31.50961 8.30865 26.11906 1.000 27.48404 537 MET B N 1
ATOM 5799 C CA . MET B 1 102 ? -31.34202 9.19773 24.98068 1.000 25.43895 537 MET B CA 1
ATOM 5800 C C . MET B 1 102 ? -29.84867 9.37181 24.74479 1.000 25.21717 537 MET B C 1
ATOM 5801 O O . MET B 1 102 ? -29.05315 9.25991 25.67877 1.000 27.42975 537 MET B O 1
ATOM 5815 N N . ASP B 1 103 ? -29.48046 9.59650 23.48362 1.000 25.91545 538 ASP B N 1
ATOM 5816 C CA . ASP B 1 103 ? -28.09261 9.86027 23.13735 1.000 25.49135 538 ASP B CA 1
ATOM 5817 C C . ASP B 1 103 ? -27.76827 11.33656 23.32967 1.000 28.04698 538 ASP B C 1
ATOM 5818 O O . ASP B 1 103 ? -28.61906 12.21520 23.13020 1.000 28.96057 538 ASP B O 1
ATOM 5827 N N . TYR B 1 104 ? -26.53663 11.58412 23.75308 1.000 26.55561 539 TYR B N 1
ATOM 5828 C CA . TYR B 1 104 ? -25.94674 12.90283 23.92224 1.000 28.28938 539 TYR B CA 1
ATOM 5829 C C . TYR B 1 104 ? -24.88352 13.14357 22.85820 1.000 30.72672 539 TYR B C 1
ATOM 5830 O O . TYR B 1 104 ? -24.11228 12.23934 22.49925 1.000 27.67731 539 TYR B O 1
ATOM 5848 N N . SER B 1 105 ? -24.82924 14.37743 22.36569 1.000 25.25475 540 SER B N 1
ATOM 5849 C CA . SER B 1 105 ? -23.70864 14.81077 21.54910 1.000 30.81981 540 SER B CA 1
ATOM 5850 C C . SER B 1 105 ? -23.63809 16.33068 21.59079 1.000 27.69567 540 SER B C 1
ATOM 5851 O O . SER B 1 105 ? -24.54344 17.00689 22.08484 1.000 26.76371 540 SER B O 1
ATOM 5859 N N . VAL B 1 106 ? -22.51815 16.85109 21.09688 1.000 28.16863 541 VAL B N 1
ATOM 5860 C CA . VAL B 1 106 ? -22.23065 18.27794 21.09493 1.000 30.67410 541 VAL B CA 1
ATOM 5861 C C . VAL B 1 106 ? -22.59423 18.83006 19.72583 1.000 25.13301 541 VAL B C 1
ATOM 5862 O O . VAL B 1 106 ? -22.23411 18.24291 18.69131 1.000 29.17040 541 VAL B O 1
ATOM 5875 N N . GLY B 1 107 ? -23.33363 19.93823 19.70862 1.000 24.07332 542 GLY B N 1
ATOM 5876 C CA . GLY B 1 107 ? -23.66872 20.62463 18.48568 1.000 30.93703 542 GLY B CA 1
ATOM 5877 C C . GLY B 1 107 ? -23.20873 22.07073 18.49156 1.000 25.78961 542 GLY B C 1
ATOM 5878 O O . GLY B 1 107 ? -22.64306 22.56958 19.47182 1.000 27.21875 542 GLY B O 1
ATOM 5882 N N . ILE B 1 108 ? -23.50088 22.73958 17.38143 1.000 25.94277 543 ILE B N 1
ATOM 5883 C CA . ILE B 1 108 ? -23.18130 24.14992 17.18710 1.000 28.02777 543 ILE B CA 1
ATOM 5884 C C . ILE B 1 108 ? -24.47328 24.94218 17.07055 1.000 26.82285 543 ILE B C 1
ATOM 5885 O O . ILE B 1 108 ? -25.29331 24.67883 16.17928 1.000 28.69906 543 ILE B O 1
ATOM 5901 N N . LEU B 1 109 ? -24.62208 25.95245 17.92101 1.000 26.00499 544 LEU B N 1
ATOM 5902 C CA . LEU B 1 109 ? -25.68237 26.95135 17.80774 1.000 25.45372 544 LEU B CA 1
ATOM 5903 C C . LEU B 1 109 ? -25.11124 28.19767 17.14498 1.000 28.60461 544 LEU B C 1
ATOM 5904 O O . LEU B 1 109 ? -24.10418 28.75165 17.60841 1.000 28.19938 544 LEU B O 1
ATOM 5920 N N . ILE B 1 110 ? -25.75552 28.62725 16.05971 1.000 25.95401 545 ILE B N 1
ATOM 5921 C CA . ILE B 1 110 ? -25.24648 29.70781 15.22083 1.000 28.27788 545 ILE B CA 1
ATOM 5922 C C . ILE B 1 110 ? -26.40427 30.39574 14.50852 1.000 31.14594 545 ILE B C 1
ATOM 5923 O O . ILE B 1 110 ? -27.41855 29.77727 14.17651 1.000 30.23568 545 ILE B O 1
ATOM 5939 N N . LYS B 1 111 ? -26.22218 31.67980 14.23317 1.000 30.79517 546 LYS B N 1
ATOM 5940 C CA . LYS B 1 111 ? -27.18736 32.41934 13.42466 1.000 35.13027 546 LYS B CA 1
ATOM 5941 C C . LYS B 1 111 ? -27.37321 31.75450 12.06088 1.000 37.24741 546 LYS B C 1
ATOM 5942 O O . LYS B 1 111 ? -26.44045 31.18795 11.48803 1.000 33.02368 546 LYS B O 1
ATOM 5961 N N . LYS B 1 112 ? -28.60748 31.78041 11.57115 1.000 32.43187 547 LYS B N 1
ATOM 5962 C CA . LYS B 1 112 ? -28.92424 31.29774 10.23570 1.000 32.03771 547 LYS B CA 1
ATOM 5963 C C . LYS B 1 112 ? -28.21837 32.12590 9.17065 1.000 38.21880 547 LYS B C 1
ATOM 5964 O O . LYS B 1 112 ? -27.88254 33.29353 9.37330 1.000 37.94564 547 LYS B O 1
ATOM 5983 N N . GLY B 1 113 ? -28.03532 31.51512 8.00273 1.000 37.77982 548 GLY B N 1
ATOM 5984 C CA . GLY B 1 113 ? -27.61597 32.24349 6.82928 1.000 38.98189 548 GLY B CA 1
ATOM 5985 C C . GLY B 1 113 ? -26.12604 32.38344 6.63086 1.000 43.95131 548 GLY B C 1
ATOM 5986 O O . GLY B 1 113 ? -25.71048 33.15496 5.76375 1.000 45.01989 548 GLY B O 1
ATOM 5990 N N . THR B 1 114 ? -25.31274 31.68140 7.39470 1.000 36.33166 549 THR B N 1
ATOM 5991 C CA . THR B 1 114 ? -23.87450 31.66622 7.15009 1.000 40.61067 549 THR B CA 1
ATOM 5992 C C . THR B 1 114 ? -23.50973 30.50846 6.23624 1.000 38.70454 549 THR B C 1
ATOM 5993 O O . THR B 1 114 ? -24.28218 29.56060 6.06067 1.000 42.12997 549 THR B O 1
ATOM 6004 N N . PRO B 1 115 ? -22.30052 30.52157 5.67430 1.000 38.83559 664 PRO B N 1
ATOM 6005 C CA . PRO B 1 115 ? -21.81238 29.35255 4.92621 1.000 38.44897 664 PRO B CA 1
ATOM 6006 C C . PRO B 1 115 ? -21.33954 28.19596 5.79487 1.000 38.64411 664 PRO B C 1
ATOM 6007 O O . PRO B 1 115 ? -20.91762 27.17383 5.24719 1.000 42.04927 664 PRO B O 1
ATOM 6018 N N . ILE B 1 116 ? -21.39122 28.31270 7.11728 1.000 34.44834 665 ILE B N 1
ATOM 6019 C CA . ILE B 1 116 ? -20.93101 27.25360 8.00962 1.000 34.31436 665 ILE B CA 1
ATOM 6020 C C . ILE B 1 116 ? -22.03699 26.21490 8.15105 1.000 40.90971 665 ILE B C 1
ATOM 6021 O O . ILE B 1 116 ? -23.10877 26.50441 8.69197 1.000 42.36255 665 ILE B O 1
ATOM 6037 N N . ARG B 1 117 ? -21.77323 24.99474 7.68453 1.000 33.82564 666 ARG B N 1
ATOM 6038 C CA . ARG B 1 117 ? -22.76697 23.92697 7.73230 1.000 36.54012 666 ARG B CA 1
ATOM 6039 C C . ARG B 1 117 ? -22.30102 22.68343 8.47151 1.000 38.93228 666 ARG B C 1
ATOM 6040 O O . ARG B 1 117 ? -23.12070 21.78445 8.70852 1.000 41.31345 666 ARG B O 1
ATOM 6061 N N . THR B 1 118 ? -21.03145 22.61664 8.87393 1.000 33.86287 667 THR B N 1
ATOM 6062 C CA . THR B 1 118 ? -20.46174 21.44737 9.51754 1.000 36.35028 667 THR B CA 1
ATOM 6063 C C . THR B 1 118 ? -19.43021 21.89185 10.53438 1.000 34.60632 667 THR B C 1
ATOM 6064 O O . THR B 1 118 ? -18.94905 23.02074 10.48844 1.000 33.80389 667 THR B O 1
ATOM 6075 N N . PHE B 1 119 ? -19.07074 20.97226 11.43280 1.000 29.90007 668 PHE B N 1
ATOM 6076 C CA . PHE B 1 119 ? -17.96000 21.22524 12.34101 1.000 29.23390 668 PHE B CA 1
ATOM 6077 C C . PHE B 1 119 ? -16.69025 21.53263 11.56285 1.000 31.62716 668 PHE B C 1
ATOM 6078 O O . PHE B 1 119 ? -15.89458 22.38533 11.97020 1.000 33.05560 668 PHE B O 1
ATOM 6095 N N . GLN B 1 120 ? -16.46320 20.83455 10.44652 1.000 32.72709 669 GLN B N 1
ATOM 6096 C CA . GLN B 1 120 ? -15.25789 21.11344 9.68606 1.000 34.64915 669 GLN B CA 1
ATOM 6097 C C . GLN B 1 120 ? -15.26980 22.55619 9.18843 1.000 35.65505 669 GLN B C 1
ATOM 6098 O O . GLN B 1 120 ? -14.25354 23.25380 9.27828 1.000 35.82593 669 GLN B O 1
ATOM 6112 N N . ASP B 1 121 ? -16.42261 23.03411 8.69683 1.000 37.06406 670 ASP B N 1
ATOM 6113 C CA . ASP B 1 121 ? -16.50467 24.41732 8.22466 1.000 39.29441 670 ASP B CA 1
ATOM 6114 C C . ASP B 1 121 ? -16.20592 25.40224 9.35324 1.000 32.80753 670 ASP B C 1
ATOM 6115 O O . ASP B 1 121 ? -15.56802 26.43578 9.13623 1.000 35.41357 670 ASP B O 1
ATOM 6124 N N . LEU B 1 122 ? -16.72016 25.12751 10.55728 1.000 30.85183 671 LEU B N 1
ATOM 6125 C CA . LEU B 1 122 ? -16.43429 25.99884 11.69133 1.000 30.32654 671 LEU B CA 1
ATOM 6126 C C . LEU B 1 122 ? -14.94743 26.00733 11.99341 1.000 27.30281 671 LEU B C 1
ATOM 6127 O O . LEU B 1 122 ? -14.35622 27.06127 12.27453 1.000 31.36217 671 LEU B O 1
ATOM 6143 N N . SER B 1 123 ? -14.31050 24.83407 11.91870 1.000 30.82907 672 SER B N 1
ATOM 6144 C CA . SER B 1 123 ? -12.89642 24.74924 12.23811 1.000 34.32961 672 SER B CA 1
ATOM 6145 C C . SER B 1 123 ? -12.04311 25.52952 11.25563 1.000 36.37264 672 SER B C 1
ATOM 6146 O O . SER B 1 123 ? -10.90027 25.85509 11.58610 1.000 37.21401 672 SER B O 1
ATOM 6154 N N . LYS B 1 124 ? -12.57583 25.84770 10.06838 1.000 36.33489 673 LYS B N 1
ATOM 6155 C CA . LYS B 1 1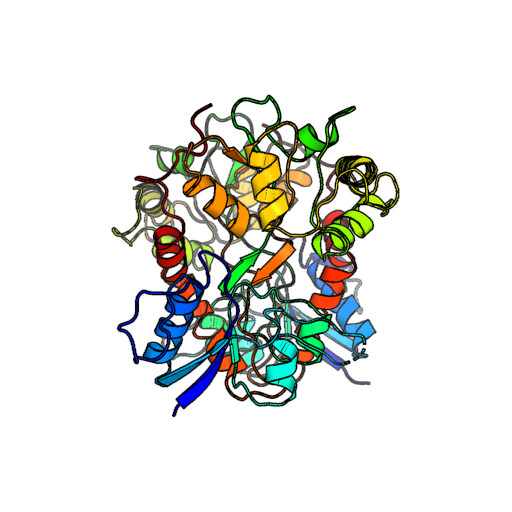24 ? -11.84940 26.59930 9.05921 1.000 40.85575 673 LYS B CA 1
ATOM 6156 C C . LYS B 1 124 ? -11.87451 28.09994 9.32167 1.000 37.76573 673 LYS B C 1
ATOM 6157 O O . LYS B 1 124 ? -11.24765 28.83978 8.57023 1.000 38.85907 673 LYS B O 1
ATOM 6176 N N . GLN B 1 125 ? -12.59994 28.56616 10.34500 1.000 35.17071 674 GLN B N 1
ATOM 6177 C CA . GLN B 1 125 ? -12.82382 29.99675 10.50269 1.000 37.82178 674 GLN B CA 1
ATOM 6178 C C . GLN B 1 125 ? -11.58933 30.68462 11.06853 1.000 38.18872 674 GLN B C 1
ATOM 6179 O O . GLN B 1 125 ? -10.96689 30.20790 12.01917 1.000 44.17320 674 GLN B O 1
ATOM 6193 N N . VAL B 1 126 ? -11.22979 31.80361 10.45216 1.000 37.14868 675 VAL B N 1
ATOM 6194 C CA . VAL B 1 126 ? -10.19432 32.70789 10.92735 1.000 39.12442 675 VAL B CA 1
ATOM 6195 C C . VAL B 1 126 ? -10.88706 33.93612 11.50369 1.000 43.88231 675 VAL B C 1
ATOM 6196 O O . VAL B 1 126 ? -11.85671 34.43854 10.93027 1.000 49.85329 675 VAL B O 1
ATOM 6209 N N . GLU B 1 127 ? -10.40896 34.40035 12.65045 1.000 55.22383 676 GLU B N 1
ATOM 6210 C CA . GLU B 1 127 ? -10.88872 35.63136 13.26817 1.000 67.57469 676 GLU B CA 1
ATOM 6211 C C . GLU B 1 127 ? -12.34644 35.57574 13.72182 1.000 55.72606 676 GLU B C 1
ATOM 6212 O O . GLU B 1 127 ? -12.92022 36.61824 14.05169 1.000 59.09849 676 GLU B O 1
ATOM 6224 N N . MET B 1 128 ? -12.97787 34.40785 13.75834 1.000 54.35989 677 MET B N 1
ATOM 6225 C CA A MET B 1 128 ? -14.34122 34.29285 14.25440 0.500 51.39260 677 MET B CA 1
ATOM 6226 C CA B MET B 1 128 ? -14.34229 34.30422 14.25709 0.500 51.39032 677 MET B CA 1
ATOM 6227 C C . MET B 1 128 ? -14.32817 33.75321 15.67716 1.000 47.89006 677 MET B C 1
ATOM 6228 O O . MET B 1 128 ? -13.52868 32.87419 16.01363 1.000 49.37028 677 MET B O 1
ATOM 6255 N N . SER B 1 129 ? -15.22100 34.27508 16.50641 1.000 39.82251 678 SER B N 1
ATOM 6256 C CA . SER B 1 129 ? -15.32458 33.83223 17.88582 1.000 36.80866 678 SER B CA 1
ATOM 6257 C C . SER B 1 129 ? -16.27768 32.65356 17.93847 1.000 34.11326 678 SER B C 1
ATOM 6258 O O . SER B 1 129 ? -17.42641 32.75380 17.48635 1.000 34.17240 678 SER B O 1
ATOM 6266 N N . TYR B 1 130 ? -15.79530 31.52569 18.45671 1.000 31.51045 679 TYR B N 1
ATOM 6267 C CA . TYR B 1 130 ? -16.68398 30.43504 18.81883 1.000 31.80497 679 TYR B CA 1
ATOM 6268 C C . TYR B 1 130 ? -16.07170 29.69005 19.98753 1.000 32.29008 679 TYR B C 1
ATOM 6269 O O . TYR B 1 130 ? -14.85346 29.70305 20.17995 1.000 35.04630 679 TYR B O 1
ATOM 6287 N N . GLY B 1 131 ? -16.92306 29.02621 20.76093 1.000 30.14977 680 GLY B N 1
ATOM 6288 C CA . GLY B 1 131 ? -16.44910 28.41679 21.98178 1.000 29.26893 680 GLY B CA 1
ATOM 6289 C C . GLY B 1 131 ? -17.55988 27.72007 22.73433 1.000 28.90102 680 GLY B C 1
ATOM 6290 O O . GLY B 1 131 ? -18.65741 27.48667 22.20507 1.000 28.47066 680 GLY B O 1
ATOM 6294 N N . THR B 1 132 ? -17.23675 27.36355 23.98090 1.000 30.65368 681 THR B N 1
ATOM 6295 C CA . THR B 1 132 ? -18.13469 26.58676 24.83120 1.000 29.58087 681 THR B CA 1
ATOM 6296 C C . THR B 1 132 ? -18.10015 27.17138 26.24269 1.000 31.84731 681 THR B C 1
ATOM 6297 O O . THR B 1 132 ? -17.53282 28.23445 26.47964 1.000 34.08555 681 THR B O 1
ATOM 6308 N N . VAL B 1 133 ? -18.74023 26.47661 27.19922 1.000 30.56766 682 VAL B N 1
ATOM 6309 C CA . VAL B 1 133 ? -18.69055 26.91851 28.58634 1.000 33.35390 682 VAL B CA 1
ATOM 6310 C C . VAL B 1 133 ? -17.31098 26.62719 29.15096 1.000 33.02156 682 VAL B C 1
ATOM 6311 O O . VAL B 1 133 ? -16.79967 25.50126 29.03526 1.000 36.87906 682 VAL B O 1
ATOM 6324 N N . ARG B 1 134 ? -16.67974 27.65363 29.71790 1.000 36.16928 683 ARG B N 1
ATOM 6325 C CA . ARG B 1 134 ? -15.33853 27.52344 30.27093 1.000 47.37386 683 ARG B CA 1
ATOM 6326 C C . ARG B 1 134 ? -15.30266 26.47022 31.36797 1.000 46.27758 683 ARG B C 1
ATOM 6327 O O . ARG B 1 134 ? -16.17022 26.42832 32.24028 1.000 45.58006 683 ARG B O 1
ATOM 6348 N N . ASP B 1 135 ? -14.27367 25.62326 31.33149 1.000 49.39821 684 ASP B N 1
ATOM 6349 C CA . ASP B 1 135 ? -14.03498 24.64134 32.39340 1.000 60.63253 684 ASP B CA 1
ATOM 6350 C C . ASP B 1 135 ? -15.22764 23.70223 32.57073 1.000 54.24554 684 ASP B C 1
ATOM 6351 O O . ASP B 1 135 ? -15.53800 23.26468 33.68047 1.000 70.53824 684 ASP B O 1
ATOM 6360 N N . SER B 1 136 ? -15.88824 23.39132 31.46103 1.000 38.40236 685 SER B N 1
ATOM 6361 C CA . SER B 1 136 ? -16.93900 22.39158 31.37102 1.000 38.65133 685 SER B CA 1
ATOM 6362 C C . SER B 1 136 ? -16.37272 21.08591 30.82605 1.000 36.88600 685 SER B C 1
ATOM 6363 O O . SER B 1 136 ? -15.24067 21.02475 30.33883 1.000 38.36111 685 SER B O 1
ATOM 6371 N N . ALA B 1 137 ? -17.19829 20.03640 30.88155 1.000 37.06931 686 ALA B N 1
ATOM 6372 C CA . ALA B 1 137 ? -16.83897 18.77104 30.24468 1.000 39.41989 686 ALA B CA 1
ATOM 6373 C C . ALA B 1 137 ? -16.64116 18.93527 28.74234 1.000 33.79542 686 ALA B C 1
ATOM 6374 O O . ALA B 1 137 ? -15.79619 18.26095 28.13972 1.000 35.87480 686 ALA B O 1
ATOM 6381 N N . VAL B 1 138 ? -17.42778 19.80413 28.11286 1.000 33.08818 687 VAL B N 1
ATOM 6382 C CA . VAL B 1 138 ? -17.27554 20.01880 26.67766 1.000 30.29181 687 VAL B CA 1
ATOM 6383 C C . VAL B 1 138 ? -15.91164 20.63878 26.38873 1.000 28.39508 687 VAL B C 1
ATOM 6384 O O . VAL B 1 138 ? -15.23204 20.25893 25.42405 1.000 32.04790 687 VAL B O 1
ATOM 6397 N N . TYR B 1 139 ? -15.50288 21.60666 27.20365 1.000 33.57243 688 TYR B N 1
ATOM 6398 C CA . TYR B 1 139 ? -14.17625 22.19445 27.05004 1.000 32.81355 688 TYR B CA 1
ATOM 6399 C C . TYR B 1 139 ? -13.10689 21.11734 27.13781 1.000 34.78162 688 TYR B C 1
ATOM 6400 O O . TYR B 1 139 ? -12.17594 21.08187 26.31953 1.000 33.78231 688 TYR B O 1
ATOM 6418 N N . GLU B 1 140 ? -13.24855 20.20880 28.10913 1.000 33.75930 689 GLU B N 1
ATOM 6419 C CA . GLU B 1 140 ? -12.27275 19.14784 28.31904 1.000 37.90775 689 GLU B CA 1
ATOM 6420 C C . GLU B 1 140 ? -12.29969 18.12165 27.19383 1.000 29.80050 689 GLU B C 1
ATOM 6421 O O . GLU B 1 140 ? -11.25211 17.55109 26.85841 1.000 36.31325 689 GLU B O 1
ATOM 6433 N N . TYR B 1 141 ? -13.46892 17.89144 26.59253 1.000 34.19685 690 TYR B N 1
ATOM 6434 C CA . TYR B 1 141 ? -13.55907 17.03999 25.41382 1.000 33.88191 690 TYR B CA 1
ATOM 6435 C C . TYR B 1 141 ? -12.75510 17.62098 24.25885 1.000 35.12505 690 TYR B C 1
ATOM 6436 O O . TYR B 1 141 ? -11.95678 16.91826 23.62115 1.000 32.70664 690 TYR B O 1
ATOM 6454 N N . PHE B 1 142 ? -12.93667 18.91243 23.98471 1.000 31.47571 691 PHE B N 1
ATOM 6455 C CA . PHE B 1 142 ? -12.19601 19.53202 22.88674 1.000 34.76772 691 PHE B CA 1
ATOM 6456 C C . PHE B 1 142 ? -10.70809 19.65503 23.20354 1.000 34.13110 691 PHE B C 1
ATOM 6457 O O . PHE B 1 142 ? -9.88032 19.59370 22.28567 1.000 36.24224 691 PHE B O 1
ATOM 6474 N N . ARG B 1 143 ? -10.33207 19.80376 24.48103 1.000 34.14905 692 ARG B N 1
ATOM 6475 C CA . ARG B 1 143 ? -8.91995 19.72655 24.83865 1.000 34.96389 692 ARG B CA 1
ATOM 6476 C C . ARG B 1 143 ? -8.34529 18.36505 24.46283 1.000 35.80079 692 ARG B C 1
ATOM 6477 O O . ARG B 1 143 ? -7.29271 18.27401 23.81674 1.000 37.70101 692 ARG B O 1
ATOM 6498 N N . ALA B 1 144 ? -9.02591 17.29347 24.87491 1.000 35.40766 693 ALA B N 1
ATOM 6499 C CA . ALA B 1 144 ? -8.50148 15.94819 24.66026 1.000 37.69270 693 ALA B CA 1
ATOM 6500 C C . ALA B 1 144 ? -8.36601 15.64943 23.17532 1.000 36.73089 693 ALA B C 1
ATOM 6501 O O . ALA B 1 144 ? -7.30781 15.20244 22.70976 1.000 39.08748 693 ALA B O 1
ATOM 6508 N N . LYS B 1 145 ? -9.42582 15.92438 22.41415 1.000 35.98715 694 LYS B N 1
ATOM 6509 C CA . LYS B 1 145 ? -9.42466 15.63519 20.98809 1.000 37.04193 694 LYS B CA 1
ATOM 6510 C C . LYS B 1 145 ? -8.44681 16.53159 20.25319 1.000 36.54765 694 LYS B C 1
ATOM 6511 O O . LYS B 1 145 ? -7.77176 16.09379 19.31637 1.000 41.49434 694 LYS B O 1
ATOM 6530 N N . GLY B 1 146 ? -8.34972 17.79438 20.67515 1.000 35.94511 695 GLY B N 1
ATOM 6531 C CA . GLY B 1 146 ? -7.52414 18.74833 19.96655 1.000 38.45175 695 GLY B CA 1
ATOM 6532 C C . GLY B 1 146 ? -6.03905 18.60847 20.19695 1.000 40.98155 695 GLY B C 1
ATOM 6533 O O . GLY B 1 146 ? -5.25931 19.14611 19.40787 1.000 40.27682 695 GLY B O 1
ATOM 6537 N N . THR B 1 147 ? -5.63302 17.89364 21.24739 1.000 38.39343 696 THR B N 1
ATOM 6538 C CA . THR B 1 147 ? -4.22856 17.68370 21.56532 1.000 42.47440 696 THR B CA 1
ATOM 6539 C C . THR B 1 147 ? -3.77453 16.25838 21.28409 1.000 44.03325 696 THR B C 1
ATOM 6540 O O . THR B 1 147 ? -2.62681 15.91954 21.58106 1.000 45.87729 696 THR B O 1
ATOM 6551 N N . ASN B 1 148 ? -4.64724 15.42361 20.71865 1.000 39.26060 697 ASN B N 1
ATOM 6552 C CA . ASN B 1 148 ? -4.33769 14.02962 20.43430 1.000 46.78521 697 ASN B CA 1
ATOM 6553 C C . ASN B 1 148 ? -3.71828 13.90596 19.04870 1.000 48.35967 697 ASN B C 1
ATOM 6554 O O . ASN B 1 148 ? -4.43252 14.09268 18.04883 1.000 50.72681 697 ASN B O 1
ATOM 6565 N N . PRO B 1 149 ? -2.43199 13.57160 18.92988 1.000 43.19324 698 PRO B N 1
ATOM 6566 C CA . PRO B 1 149 ? -1.83185 13.45880 17.58747 1.000 47.34691 698 PRO B CA 1
ATOM 6567 C C . PRO B 1 149 ? -2.44778 12.35273 16.73348 1.000 54.65285 698 PRO B C 1
ATOM 6568 O O . PRO B 1 149 ? -2.24890 12.34787 15.51175 1.000 55.96582 698 PRO B O 1
ATOM 6579 N N . LEU B 1 150 ? -3.19037 11.42502 17.33081 1.000 54.86447 699 LEU B N 1
ATOM 6580 C CA . LEU B 1 150 ? -3.77361 10.30654 16.59867 1.000 59.63598 699 LEU B CA 1
ATOM 6581 C C . LEU B 1 150 ? -5.07643 10.65557 15.88783 1.000 64.22135 699 LEU B C 1
ATOM 6582 O O . LEU B 1 150 ? -5.68395 9.77210 15.27436 1.000 62.11366 699 LEU B O 1
ATOM 6598 N N . GLU B 1 151 ? -5.52994 11.90066 15.95988 1.000 63.34064 700 GLU B N 1
ATOM 6599 C CA . GLU B 1 151 ? -6.71771 12.29739 15.21819 1.000 59.26565 700 GLU B CA 1
ATOM 6600 C C . GLU B 1 151 ? -6.39293 12.35859 13.73092 1.000 68.09112 700 GLU B C 1
ATOM 6601 O O . GLU B 1 151 ? -5.33350 12.84881 13.32978 1.000 66.61904 700 GLU B O 1
ATOM 6613 N N . GLN B 1 152 ? -7.30506 11.84533 12.90484 1.000 80.90947 701 GLN B N 1
ATOM 6614 C CA . GLN B 1 152 ? -7.00556 11.67862 11.48718 1.000 87.65995 701 GLN B CA 1
ATOM 6615 C C . GLN B 1 152 ? -7.25773 12.93684 10.66780 1.000 81.51693 701 GLN B C 1
ATOM 6616 O O . GLN B 1 152 ? -6.65974 13.08498 9.59492 1.000 78.06765 701 GLN B O 1
ATOM 6630 N N . ASP B 1 153 ? -8.10803 13.84533 11.14457 1.000 113.38960 702 ASP B N 1
ATOM 6631 C CA . ASP B 1 153 ? -8.34459 15.12357 10.49070 1.000 112.36939 702 ASP B CA 1
ATOM 6632 C C . ASP B 1 153 ? -7.99151 16.25988 11.44072 1.000 91.10266 702 ASP B C 1
ATOM 6633 O O . ASP B 1 153 ? -8.20648 16.16622 12.65335 1.000 92.39249 702 ASP B O 1
ATOM 6642 N N . SER B 1 154 ? -7.46942 17.34748 10.87090 1.000 78.90370 703 SER B N 1
ATOM 6643 C CA . SER B 1 154 ? -7.07630 18.52405 11.63845 1.000 54.00138 703 SER B CA 1
ATOM 6644 C C . SER B 1 154 ? -8.26043 19.24954 12.27796 1.000 45.99679 703 SER B C 1
ATOM 6645 O O . SER B 1 154 ? -8.04730 20.27190 12.94301 1.000 41.88862 703 SER B O 1
ATOM 6653 N N . THR B 1 155 ? -9.48588 18.75820 12.09962 1.000 45.29957 704 THR B N 1
ATOM 6654 C CA . THR B 1 155 ? -10.65487 19.52968 12.51194 1.000 42.73775 704 THR B CA 1
ATOM 6655 C C . THR B 1 155 ? -10.61712 19.83183 14.00489 1.000 41.53896 704 THR B C 1
ATOM 6656 O O . THR B 1 155 ? -10.81073 20.97910 14.42442 1.000 38.71880 704 THR B O 1
ATOM 6667 N N . PHE B 1 156 ? -10.37529 18.80579 14.82075 1.000 37.56990 705 PHE B N 1
ATOM 6668 C CA . PHE B 1 156 ? -10.38757 18.98394 16.27176 1.000 39.74465 705 PHE B CA 1
ATOM 6669 C C . PHE B 1 156 ? -9.25219 19.88284 16.73641 1.000 33.59696 705 PHE B C 1
ATOM 6670 O O . PHE B 1 156 ? -9.44482 20.70623 17.64230 1.000 34.22523 705 PHE B O 1
ATOM 6687 N N . ALA B 1 157 ? -8.05904 19.71487 16.16048 1.000 37.98288 706 ALA B N 1
ATOM 6688 C CA . ALA B 1 157 ? -6.95140 20.59624 16.50634 1.000 41.18286 706 ALA B CA 1
ATOM 6689 C C . ALA B 1 157 ? -7.29866 22.05348 16.21632 1.000 44.27952 706 ALA B C 1
ATOM 6690 O O . ALA B 1 157 ? -6.99625 22.94497 17.01965 1.000 38.76618 706 ALA B O 1
ATOM 6697 N N . GLU B 1 158 ? -7.93119 22.31888 15.07042 1.000 42.42463 707 GLU B N 1
ATOM 6698 C CA . GLU B 1 158 ? -8.21953 23.70411 14.71144 1.000 42.33889 707 GLU B CA 1
ATOM 6699 C C . GLU B 1 158 ? -9.29441 24.28155 15.62093 1.000 34.89748 707 GLU B C 1
ATOM 6700 O O . GLU B 1 158 ? -9.20212 25.44200 16.03802 1.000 38.69402 707 GLU B O 1
ATOM 6712 N N . LEU B 1 159 ? -10.32286 23.49369 15.93744 1.000 32.76301 708 LEU B N 1
ATOM 6713 C CA . LEU B 1 159 ? -11.34335 23.96108 16.87200 1.000 33.94318 708 LEU B CA 1
ATOM 6714 C C . LEU B 1 159 ? -10.72064 24.30728 18.21818 1.000 37.84412 708 LEU B C 1
ATOM 6715 O O . LEU B 1 159 ? -11.02731 25.34729 18.80853 1.000 33.93604 708 LEU B O 1
ATOM 6731 N N . TRP B 1 160 ? -9.85312 23.42717 18.72770 1.000 34.90224 709 TRP B N 1
ATOM 6732 C CA . TRP B 1 160 ? -9.22717 23.67101 20.02317 1.000 35.79850 709 TRP B CA 1
ATOM 6733 C C . TRP B 1 160 ? -8.39631 24.95093 20.01354 1.000 39.02103 709 TRP B C 1
ATOM 6734 O O . TRP B 1 160 ? -8.40492 25.71174 20.98925 1.000 40.55002 709 TRP B O 1
ATOM 6755 N N . ARG B 1 161 ? -7.66235 25.20616 18.92614 1.000 39.80826 710 ARG B N 1
ATOM 6756 C CA . ARG B 1 161 ? -6.86596 26.43015 18.85369 1.000 38.98779 710 ARG B CA 1
ATOM 6757 C C . ARG B 1 161 ? -7.72852 27.66634 19.11212 1.000 38.03478 710 ARG B C 1
ATOM 6758 O O . ARG B 1 161 ? -7.29668 28.59789 19.79697 1.000 40.93407 710 ARG B O 1
ATOM 6779 N N . THR B 1 162 ? -8.95884 27.68793 18.60140 1.000 37.02281 711 THR B N 1
ATOM 6780 C CA . THR B 1 162 ? -9.81027 28.85551 18.82448 1.000 37.71049 711 THR B CA 1
ATOM 6781 C C . THR B 1 162 ? -10.48433 28.82020 20.19191 1.000 36.19648 711 THR B C 1
ATOM 6782 O O . THR B 1 162 ? -10.51379 29.83678 20.89655 1.000 38.77381 711 THR B O 1
ATOM 6793 N N . ILE B 1 163 ? -11.01422 27.65821 20.58166 1.000 36.72545 712 ILE B N 1
ATOM 6794 C CA . ILE B 1 163 ? -11.75040 27.53756 21.83676 1.000 36.58198 712 ILE B CA 1
ATOM 6795 C C . ILE B 1 163 ? -10.87648 27.93964 23.01784 1.000 35.02100 712 ILE B C 1
ATOM 6796 O O . ILE B 1 163 ? -11.32526 28.64231 23.92992 1.000 40.37382 712 ILE B O 1
ATOM 6812 N N . SER B 1 164 ? -9.61511 27.50680 23.01850 1.000 38.95346 713 SER B N 1
ATOM 6813 C CA . SER B 1 164 ? -8.71656 27.66262 24.15566 1.000 42.95954 713 SER B CA 1
ATOM 6814 C C . SER B 1 164 ? -7.85664 28.91567 24.07424 1.000 43.53857 713 SER B C 1
ATOM 6815 O O . SER B 1 164 ? -6.93756 29.08143 24.88438 1.000 46.90148 713 SER B O 1
ATOM 6823 N N . LYS B 1 165 ? -8.12015 29.79360 23.11342 1.000 45.10054 714 LYS B N 1
ATOM 6824 C CA . LYS B 1 165 ? -7.32045 30.99760 22.96817 1.000 47.71875 714 LYS B CA 1
ATOM 6825 C C . LYS B 1 165 ? -7.25801 31.73765 24.29772 1.000 48.08598 714 LYS B C 1
ATOM 6826 O O . LYS B 1 165 ? -8.28774 31.98159 24.93465 1.000 46.58994 714 LYS B O 1
ATOM 6845 N N . ASN B 1 166 ? -6.04466 32.07133 24.72311 1.000 51.04935 715 ASN B N 1
ATOM 6846 C CA . ASN B 1 166 ? -5.83346 32.83959 25.94935 1.000 58.35326 715 ASN B CA 1
ATOM 6847 C C . ASN B 1 166 ? -6.41450 32.09628 27.15247 1.000 60.27229 715 ASN B C 1
ATOM 6848 O O . ASN B 1 166 ? -7.13175 32.66150 27.98014 1.000 54.18138 715 ASN B O 1
ATOM 6859 N N . GLY B 1 167 ? -6.10355 30.80413 27.23363 1.000 57.05650 716 GLY B N 1
ATOM 6860 C CA . GLY B 1 167 ? -6.56633 29.98157 28.33352 1.000 56.52154 716 GLY B CA 1
ATOM 6861 C C . GLY B 1 167 ? -8.06500 29.81675 28.41252 1.000 53.53169 716 GLY B C 1
ATOM 6862 O O . GLY B 1 167 ? -8.58934 29.53066 29.49165 1.000 54.65472 716 GLY B O 1
ATOM 6866 N N . GLY B 1 168 ? -8.77375 29.98020 27.29584 1.000 47.48104 717 GLY B N 1
ATOM 6867 C CA . GLY B 1 168 ? -10.21803 29.86715 27.28078 1.000 47.71099 717 GLY B CA 1
ATOM 6868 C C . GLY B 1 168 ? -10.96745 31.13957 27.60189 1.000 48.89930 717 GLY B C 1
ATOM 6869 O O . GLY B 1 168 ? -12.19494 31.09939 27.71668 1.000 51.19742 717 GLY B O 1
ATOM 6873 N N . ALA B 1 169 ? -10.27705 32.26939 27.74267 1.000 50.68526 718 ALA B N 1
ATOM 6874 C CA . ALA B 1 169 ? -10.93829 33.50285 28.16333 1.000 51.96488 718 ALA B CA 1
ATOM 6875 C C . ALA B 1 169 ? -11.58145 34.26573 27.00777 1.000 57.69830 718 ALA B C 1
ATOM 6876 O O . ALA B 1 169 ? -12.62288 34.90110 27.19983 1.000 57.77989 718 ALA B O 1
ATOM 6883 N N . ASP B 1 170 ? -10.99360 34.21583 25.81129 1.000 47.50425 719 ASP B N 1
ATOM 6884 C CA . ASP B 1 170 ? -11.47372 35.06033 24.72032 1.000 47.63892 719 ASP B CA 1
ATOM 6885 C C . ASP B 1 170 ? -12.78676 34.55489 24.13646 1.000 42.98042 719 ASP B C 1
ATOM 6886 O O . ASP B 1 170 ? -13.69096 35.34764 23.84986 1.000 48.12528 719 ASP B O 1
ATOM 6895 N N . ASN B 1 171 ? -12.90017 33.25348 23.91591 1.000 39.53002 720 ASN B N 1
ATOM 6896 C CA . ASN B 1 171 ? -13.95631 32.70687 23.08571 1.000 36.90879 720 ASN B CA 1
ATOM 6897 C C . ASN B 1 171 ? -14.92558 31.81209 23.82579 1.000 34.32029 720 ASN B C 1
ATOM 6898 O O . ASN B 1 171 ? -15.86316 31.29750 23.20716 1.000 35.24511 720 ASN B O 1
ATOM 6909 N N . CYS B 1 172 ? -14.73186 31.60003 25.11457 1.000 39.79400 721 CYS B N 1
ATOM 6910 C CA . CYS B 1 172 ? -15.64025 30.78009 25.89995 1.000 33.43595 721 CYS B CA 1
ATOM 6911 C C . CYS B 1 172 ? -16.50303 31.66391 26.78722 1.000 38.03903 721 CYS B C 1
ATOM 6912 O O . CYS B 1 172 ? -16.25665 32.86092 26.95376 1.000 44.16169 721 CYS B O 1
ATOM 6920 N N . VAL B 1 173 ? -17.54928 31.05620 27.34362 1.000 40.15522 722 VAL B N 1
ATOM 6921 C CA . VAL B 1 173 ? -18.56621 31.77054 28.10088 1.000 41.97465 722 VAL B CA 1
ATOM 6922 C C . VAL B 1 173 ? -18.69581 31.14836 29.49206 1.000 42.63211 722 VAL B C 1
ATOM 6923 O O . VAL B 1 173 ? -18.19553 30.05722 29.76469 1.000 40.62435 722 VAL B O 1
ATOM 6936 N N . SER B 1 174 ? -19.39592 31.86168 30.37243 1.000 44.64390 723 SER B N 1
ATOM 6937 C CA . SER B 1 174 ? -19.52193 31.45371 31.76789 1.000 45.00819 723 SER B CA 1
ATOM 6938 C C . SER B 1 174 ? -20.65051 30.46376 32.01463 1.000 42.66601 723 SER B C 1
ATOM 6939 O O . SER B 1 174 ? -20.64079 29.77780 33.04062 1.000 49.04721 723 SER B O 1
ATOM 6947 N N . SER B 1 175 ? -21.61461 30.36251 31.11151 1.000 40.86157 724 SER B N 1
ATOM 6948 C CA . SER B 1 175 ? -22.78637 29.53636 31.34240 1.000 39.62386 724 SER B CA 1
ATOM 6949 C C . SER B 1 175 ? -23.45294 29.27224 30.00715 1.000 37.67099 724 SER B C 1
ATOM 6950 O O . SER B 1 175 ? -23.24534 30.02979 29.04948 1.000 36.99915 724 SER B O 1
ATOM 6958 N N . PRO B 1 176 ? -24.26198 28.21321 29.90763 1.000 36.35828 725 PRO B N 1
ATOM 6959 C CA . PRO B 1 176 ? -24.95475 27.95137 28.64040 1.000 31.65581 725 PRO B CA 1
ATOM 6960 C C . PRO B 1 176 ? -25.96020 29.02639 28.26308 1.000 32.77040 725 PRO B C 1
ATOM 6961 O O . PRO B 1 176 ? -26.12537 29.30873 27.06683 1.000 34.41025 725 PRO B O 1
ATOM 6972 N N . SER B 1 177 ? -26.66567 29.61774 29.23536 1.000 39.51107 726 SER B N 1
ATOM 6973 C CA . SER B 1 177 ? -27.59111 30.68888 28.88278 1.000 37.08630 726 SER B CA 1
ATOM 6974 C C . SER B 1 177 ? -26.84282 31.85690 28.24434 1.000 37.73640 726 SER B C 1
ATOM 6975 O O . SER B 1 177 ? -27.33389 32.46841 27.29144 1.000 38.02675 726 SER B O 1
ATOM 6983 N N . GLU B 1 178 ? -25.63601 32.16365 28.72996 1.000 36.35183 727 GLU B N 1
ATOM 6984 C CA . GLU B 1 178 ? -24.85848 33.22378 28.09055 1.000 38.60506 727 GLU B CA 1
ATOM 6985 C C . GLU B 1 178 ? -24.40092 32.80400 26.69758 1.000 37.64153 727 GLU B C 1
ATOM 6986 O O . GLU B 1 178 ? -24.40939 33.61497 25.76517 1.000 40.00211 727 GLU B O 1
ATOM 6998 N N . GLY B 1 179 ? -23.98040 31.54677 26.54043 1.000 36.18053 728 GLY B N 1
ATOM 6999 C CA . GLY B 1 179 ? -23.58282 31.06828 25.22300 1.000 32.29461 728 GLY B CA 1
ATOM 7000 C C . GLY B 1 179 ? -24.71714 31.12446 24.22242 1.000 35.16899 728 GLY B C 1
ATOM 7001 O O . GLY B 1 179 ? -24.52106 31.50956 23.06339 1.000 32.44182 728 GLY B O 1
ATOM 7005 N N . ILE B 1 180 ? -25.92245 30.74811 24.65766 1.000 34.01871 729 ILE B N 1
ATOM 7006 C CA . ILE B 1 180 ? -27.09680 30.81775 23.79403 1.000 32.07237 729 ILE B CA 1
ATOM 7007 C C . ILE B 1 180 ? -27.40297 32.25796 23.43875 1.000 28.47195 729 ILE B C 1
ATOM 7008 O O . ILE B 1 180 ? -27.67780 32.58360 22.27469 1.000 33.82860 729 ILE B O 1
ATOM 7024 N N . ARG B 1 181 ? -27.35016 33.14569 24.42910 1.000 32.47402 730 ARG B N 1
ATOM 7025 C CA . ARG B 1 181 ? -27.61950 34.55764 24.19230 1.000 33.94155 730 ARG B CA 1
ATOM 7026 C C . ARG B 1 181 ? -26.61739 35.14603 23.20636 1.000 36.26284 730 ARG B C 1
ATOM 7027 O O . ARG B 1 181 ? -27.00451 35.85914 22.27392 1.000 35.16936 730 ARG B O 1
ATOM 7048 N N . LYS B 1 182 ? -25.33147 34.81112 23.36000 1.000 34.12897 731 LYS B N 1
ATOM 7049 C CA . LYS B 1 182 ? -24.31205 35.33593 22.45491 1.000 34.09770 731 LYS B CA 1
ATOM 7050 C C . LYS B 1 182 ? -24.50044 34.84768 21.02221 1.000 32.85113 731 LYS B C 1
ATOM 7051 O O . LYS B 1 182 ? -24.32391 35.61980 20.07484 1.000 35.72168 731 LYS B O 1
ATOM 7070 N N . ALA B 1 183 ? -24.80694 33.56134 20.83313 1.000 32.61726 732 ALA B N 1
ATOM 7071 C CA . ALA B 1 183 ? -25.02094 33.07191 19.47590 1.000 33.70817 732 ALA B CA 1
ATOM 7072 C C . ALA B 1 183 ? -26.21046 33.75913 18.82109 1.000 35.13436 732 ALA B C 1
ATOM 7073 O O . ALA B 1 183 ? -26.19231 34.02723 17.61361 1.000 38.23722 732 ALA B O 1
ATOM 7080 N N . LYS B 1 184 ? -27.23530 34.09647 19.60113 1.000 33.09132 733 LYS B N 1
ATOM 7081 C CA . LYS B 1 184 ? -28.40538 34.74463 19.01907 1.000 34.74591 733 LYS B CA 1
ATOM 7082 C C . LYS B 1 184 ? -28.12412 36.18464 18.61471 1.000 41.06789 733 LYS B C 1
ATOM 7083 O O . LYS B 1 184 ? -28.69332 36.67717 17.63331 1.000 43.69340 733 LYS B O 1
ATOM 7102 N N . LYS B 1 185 ? -27.26732 36.88143 19.34839 1.000 41.02881 734 LYS B N 1
ATOM 7103 C CA . LYS B 1 185 ? -26.97981 38.26943 19.00375 1.000 46.11663 734 LYS B CA 1
ATOM 7104 C C . LYS B 1 185 ? -25.92695 38.38730 17.90955 1.000 54.29443 734 LYS B C 1
ATOM 7105 O O . LYS B 1 185 ? -25.76954 39.47102 17.33981 1.000 64.96378 734 LYS B O 1
ATOM 7124 N N . GLY B 1 186 ? -25.23200 37.30300 17.58764 1.000 53.45120 735 GLY B N 1
ATOM 7125 C CA . GLY B 1 186 ? -24.42185 37.22759 16.39256 1.000 51.46371 735 GLY B CA 1
ATOM 7126 C C . GLY B 1 186 ? -22.93926 37.35342 16.67860 1.000 49.62202 735 GLY B C 1
ATOM 7127 O O . GLY B 1 186 ? -22.49937 37.71785 17.77358 1.000 50.46746 735 GLY B O 1
ATOM 7131 N N . ASN B 1 187 ? -22.15904 37.04730 15.64366 1.000 50.15954 736 ASN B N 1
ATOM 7132 C CA . ASN B 1 187 ? -20.70766 37.05525 15.72175 1.000 46.68319 736 ASN B CA 1
ATOM 7133 C C . ASN B 1 187 ? -20.19265 36.06387 16.76315 1.000 42.60638 736 ASN B C 1
ATOM 7134 O O . ASN B 1 187 ? -19.13405 36.28239 17.35932 1.000 41.91247 736 ASN B O 1
ATOM 7145 N N . TYR B 1 188 ? -20.93011 34.97310 16.98207 1.000 33.79694 737 TYR B N 1
ATOM 7146 C CA . TYR B 1 188 ? -20.51052 33.92430 17.90256 1.000 32.00905 737 TYR B CA 1
ATOM 7147 C C . TYR B 1 188 ? -21.21302 32.62051 17.55615 1.000 34.00176 737 TYR B C 1
ATOM 7148 O O . TYR B 1 188 ? -22.39793 32.61140 17.21483 1.000 35.27857 737 TYR B O 1
ATOM 7166 N N . ALA B 1 189 ? -20.49710 31.51873 17.68047 1.000 29.39815 738 ALA B N 1
ATOM 7167 C CA . ALA B 1 189 ? -21.10669 30.20142 17.60663 1.000 28.29952 738 ALA B CA 1
ATOM 7168 C C . ALA B 1 189 ? -20.82239 29.47479 18.91330 1.000 28.50056 738 ALA B C 1
ATOM 7169 O O . ALA B 1 189 ? -19.70229 29.51574 19.43277 1.000 29.51759 738 ALA B O 1
ATOM 7176 N N . PHE B 1 190 ? -21.84411 28.82533 19.43949 1.000 27.22303 739 PHE B N 1
ATOM 7177 C CA . PHE B 1 190 ? -21.80102 28.21334 20.75813 1.000 29.61868 739 PHE B CA 1
ATOM 7178 C C . PHE B 1 190 ? -21.84603 26.70131 20.60180 1.000 25.69003 739 PHE B C 1
ATOM 7179 O O . PHE B 1 190 ? -22.76432 26.15582 19.97292 1.000 28.07381 739 PHE B O 1
ATOM 7196 N N . LEU B 1 191 ? -20.85507 26.03452 21.18510 1.000 27.93061 740 LEU B N 1
ATOM 7197 C CA A LEU B 1 191 ? -20.70002 24.58798 21.12400 0.500 25.11000 740 LEU B CA 1
ATOM 7198 C CA B LEU B 1 191 ? -20.72843 24.58577 21.11858 0.500 25.09562 740 LEU B CA 1
ATOM 7199 C C . LEU B 1 191 ? -21.18404 23.99240 22.44611 1.000 23.00475 740 LEU B C 1
ATOM 7200 O O . LEU B 1 191 ? -20.60222 24.27401 23.49821 1.000 27.56179 740 LEU B O 1
ATOM 7231 N N . TRP B 1 192 ? -22.23445 23.17826 22.39700 1.000 26.01675 741 TRP B N 1
ATOM 7232 C CA . TRP B 1 192 ? -22.85018 22.69204 23.62393 1.000 24.24720 741 TRP B CA 1
ATOM 7233 C C . TRP B 1 192 ? -23.75018 21.51422 23.28372 1.000 24.52151 741 TRP B C 1
ATOM 7234 O O . TRP B 1 192 ? -24.00767 21.21587 22.12335 1.000 25.95859 741 TRP B O 1
ATOM 7255 N N . ASP B 1 193 ? -24.24149 20.86466 24.33880 1.000 25.64705 742 ASP B N 1
ATOM 7256 C CA . ASP B 1 193 ? -25.28793 19.84882 24.23729 1.000 26.99109 742 ASP B CA 1
ATOM 7257 C C . ASP B 1 193 ? -26.26003 20.12481 23.10502 1.000 23.47983 742 ASP B C 1
ATOM 7258 O O . ASP B 1 193 ? -26.95895 21.14065 23.13437 1.000 25.56481 742 ASP B O 1
ATOM 7267 N N . VAL B 1 194 ? -26.34152 19.22849 22.11597 1.000 22.66696 743 VAL B N 1
ATOM 7268 C CA . VAL B 1 194 ? -27.08662 19.53507 20.90397 1.000 27.25594 743 VAL B CA 1
ATOM 7269 C C . VAL B 1 194 ? -28.57711 19.56708 21.20686 1.000 27.03277 743 VAL B C 1
ATOM 7270 O O . VAL B 1 194 ? -29.31935 20.35638 20.62000 1.000 27.64845 743 VAL B O 1
ATOM 7283 N N . ALA B 1 195 ? -29.03178 18.73233 22.13353 1.000 25.58561 744 ALA B N 1
ATOM 7284 C CA . ALA B 1 195 ? -30.44195 18.75103 22.50856 1.000 27.68379 744 ALA B CA 1
ATOM 7285 C C . ALA B 1 195 ? -30.81440 20.05706 23.19095 1.000 26.81118 744 ALA B C 1
ATOM 7286 O O . ALA B 1 195 ? -31.91534 20.58246 22.98156 1.000 28.82234 744 ALA B O 1
ATOM 7293 N N . VAL B 1 196 ? -29.90707 20.60907 23.99434 1.000 25.20768 745 VAL B N 1
ATOM 7294 C CA . VAL B 1 196 ? -30.19376 21.86514 24.66356 1.000 27.65337 745 VAL B CA 1
ATOM 7295 C C . VAL B 1 196 ? -30.24755 23.00655 23.64826 1.000 27.96894 745 VAL B C 1
ATOM 7296 O O . VAL B 1 196 ? -31.17808 23.82974 23.67525 1.000 28.34851 745 VAL B O 1
ATOM 7309 N N . VAL B 1 197 ? -29.25958 23.07850 22.74379 1.000 25.02891 746 VAL B N 1
ATOM 7310 C CA . VAL B 1 197 ? -29.26632 24.19981 21.80636 1.000 28.29302 746 VAL B CA 1
ATOM 7311 C C . VAL B 1 197 ? -30.32464 24.01142 20.72789 1.000 26.70712 746 VAL B C 1
ATOM 7312 O O . VAL B 1 197 ? -30.87408 24.99552 20.22323 1.000 29.23225 746 VAL B O 1
ATOM 7325 N N . GLU B 1 198 ? -30.66785 22.76604 20.37409 1.000 25.78151 747 GLU B N 1
ATOM 7326 C CA . GLU B 1 198 ? -31.79247 22.56155 19.46821 1.000 26.87225 747 GLU B CA 1
ATOM 7327 C C . GLU B 1 198 ? -33.08008 23.13833 20.04889 1.000 28.58597 747 GLU B C 1
ATOM 7328 O O . GLU B 1 198 ? -33.85659 23.80015 19.34804 1.000 28.62637 747 GLU B O 1
ATOM 7340 N N . TYR B 1 199 ? -33.35104 22.87547 21.32863 1.000 25.77680 748 TYR B N 1
ATOM 7341 C CA . TYR B 1 199 ? -34.55461 23.43651 21.92481 1.000 28.51578 748 TYR B CA 1
ATOM 7342 C C . TYR B 1 199 ? -34.47746 24.95490 21.97738 1.000 30.58728 748 TYR B C 1
ATOM 7343 O O . TYR B 1 199 ? -35.45688 25.64414 21.68404 1.000 29.68616 748 TYR B O 1
ATOM 7361 N N . ALA B 1 200 ? -33.31561 25.49104 22.33860 1.000 31.31866 749 ALA B N 1
ATOM 7362 C CA . ALA B 1 200 ? -33.14843 26.93940 22.30921 1.000 29.51389 749 ALA B CA 1
ATOM 7363 C C . ALA B 1 200 ? -33.43166 27.50612 20.92117 1.000 29.55531 749 ALA B C 1
ATOM 7364 O O . ALA B 1 200 ? -34.01037 28.59368 20.79395 1.000 32.89447 749 ALA B O 1
ATOM 7371 N N . ALA B 1 201 ? -33.03958 26.79253 19.86528 1.000 27.52207 750 ALA B N 1
ATOM 7372 C CA . ALA B 1 201 ? -33.27193 27.31431 18.51978 1.000 29.12667 750 ALA B CA 1
ATOM 7373 C C . ALA B 1 201 ? -34.73442 27.19879 18.12898 1.000 30.46298 750 ALA B C 1
ATOM 7374 O O . ALA B 1 201 ? -35.28738 28.10037 17.49231 1.000 30.28157 750 ALA B O 1
ATOM 7381 N N . LEU B 1 202 ? -35.37059 26.08690 18.49391 1.000 30.25155 751 LEU B N 1
ATOM 7382 C CA . LEU B 1 202 ? -36.78498 25.90243 18.18108 1.000 32.79434 751 LEU B CA 1
ATOM 7383 C C . LEU B 1 202 ? -37.66949 26.94851 18.83702 1.000 36.55027 751 LEU B C 1
ATOM 7384 O O . LEU B 1 202 ? -38.74082 27.26672 18.31132 1.000 36.63518 751 LEU B O 1
ATOM 7400 N N . THR B 1 203 ? -37.26183 27.47843 19.98922 1.000 34.76855 752 THR B N 1
ATOM 7401 C CA . THR B 1 203 ? -38.07110 28.41071 20.75624 1.000 33.97200 752 THR B CA 1
ATOM 7402 C C . THR B 1 203 ? -37.53360 29.83579 20.70913 1.000 35.72024 752 THR B C 1
ATOM 7403 O O . THR B 1 203 ? -38.01253 30.69740 21.45677 1.000 38.87379 752 THR B O 1
ATOM 7414 N N . ASP B 1 204 ? -36.55262 30.10345 19.84780 1.000 33.96724 753 ASP B N 1
ATOM 7415 C CA . ASP B 1 204 ? -36.00386 31.44701 19.71250 1.000 32.86832 753 ASP B CA 1
ATOM 7416 C C . ASP B 1 204 ? -37.09072 32.43837 19.32660 1.000 37.91555 753 ASP B C 1
ATOM 7417 O O . ASP B 1 204 ? -37.83386 32.23472 18.35768 1.000 38.96441 753 ASP B O 1
ATOM 7426 N N . ASP B 1 205 ? -37.17845 33.52572 20.09671 1.000 42.22318 754 ASP B N 1
ATOM 7427 C CA . ASP B 1 205 ? -38.19413 34.53699 19.84222 1.000 42.12411 754 ASP B CA 1
ATOM 7428 C C . ASP B 1 205 ? -38.17072 35.02925 18.40083 1.000 41.06128 754 ASP B C 1
ATOM 7429 O O . ASP B 1 205 ? -39.21866 35.37364 17.84472 1.000 41.27975 754 ASP B O 1
ATOM 7438 N N . ASP B 1 206 ? -36.99592 35.07670 17.77878 1.000 41.96624 755 ASP B N 1
ATOM 7439 C CA . ASP B 1 206 ? -36.85125 35.66535 16.45235 1.000 41.94994 755 ASP B CA 1
ATOM 7440 C C . ASP B 1 206 ? -36.55101 34.62167 15.37448 1.000 39.35620 755 ASP B C 1
ATOM 7441 O O . ASP B 1 206 ? -36.27636 34.99451 14.23030 1.000 42.59081 755 ASP B O 1
ATOM 7450 N N . CYS B 1 207 ? -36.66136 33.33698 15.70344 1.000 38.79296 756 CYS B N 1
ATOM 7451 C CA . CYS B 1 207 ? -36.35493 32.22101 14.79791 1.000 38.20270 756 CYS B CA 1
ATOM 7452 C C . CYS B 1 207 ? -35.14519 32.54534 13.92974 1.000 39.36872 756 CYS B C 1
ATOM 7453 O O . CYS B 1 207 ? -35.15582 32.42535 12.70139 1.000 38.45297 756 CYS B O 1
ATOM 7460 N N . SER B 1 208 ? -34.08113 32.94089 14.61253 1.000 36.60173 757 SER B N 1
ATOM 7461 C CA . SER B 1 208 ? -32.89988 33.51088 13.99654 1.000 36.76191 757 SER B CA 1
ATOM 7462 C C . SER B 1 208 ? -31.69815 32.57681 13.97283 1.000 31.97299 757 SER B C 1
ATOM 7463 O O . SER B 1 208 ? -30.70725 32.91255 13.31001 1.000 36.06799 757 SER B O 1
ATOM 7471 N N . VAL B 1 209 ? -31.75522 31.41166 14.64519 1.000 31.36901 758 VAL B N 1
ATOM 7472 C CA . VAL B 1 209 ? -30.61130 30.52798 14.82148 1.000 27.27066 758 VAL B CA 1
ATOM 7473 C C . VAL B 1 209 ? -30.93010 29.12182 14.33573 1.000 30.52422 758 VAL B C 1
ATOM 7474 O O . VAL B 1 209 ? -32.08938 28.73638 14.16718 1.000 34.32975 758 VAL B O 1
ATOM 7487 N N . THR B 1 210 ? -29.86826 28.36161 14.10850 1.000 30.74200 759 THR B N 1
ATOM 7488 C CA . THR B 1 210 ? -29.94254 26.98915 13.64500 1.000 31.26319 759 THR B CA 1
ATOM 7489 C C . THR B 1 210 ? -28.88779 26.19544 14.39870 1.000 29.23952 759 THR B C 1
ATOM 7490 O O . THR B 1 210 ? -28.05460 26.75172 15.12185 1.000 30.64955 759 THR B O 1
ATOM 7501 N N . VAL B 1 211 ? -28.94006 24.88257 14.23871 1.000 28.27309 760 VAL B N 1
ATOM 7502 C CA . VAL B 1 211 ? -28.06598 23.97184 14.95492 1.000 29.43214 760 VAL B CA 1
ATOM 7503 C C . VAL B 1 211 ? -27.38290 23.04247 13.96385 1.000 30.41375 760 VAL B C 1
ATOM 7504 O O . VAL B 1 211 ? -28.01461 22.51545 13.03767 1.000 31.77341 760 VAL B O 1
ATOM 7517 N N . ILE B 1 212 ? -26.09433 22.83322 14.17080 1.000 29.77782 761 ILE B N 1
ATOM 7518 C CA . ILE B 1 212 ? -25.29042 21.90166 13.38686 1.000 32.46830 761 ILE B CA 1
ATOM 7519 C C . ILE B 1 212 ? -24.96225 20.73263 14.30477 1.000 33.80354 761 ILE B C 1
ATOM 7520 O O . ILE B 1 212 ? -24.42570 20.92670 15.40383 1.000 34.37375 761 ILE B O 1
ATOM 7536 N N . GLY B 1 213 ? -25.30973 19.53004 13.87622 1.000 40.46624 762 GLY B N 1
ATOM 7537 C CA . GLY B 1 213 ? -24.99461 18.34671 14.64889 1.000 40.82815 762 GLY B CA 1
ATOM 7538 C C . GLY B 1 213 ? -23.97938 17.50138 13.91061 1.000 63.69759 762 GLY B C 1
ATOM 7539 O O . GLY B 1 213 ? -22.77549 17.75324 14.00609 1.000 77.79364 762 GLY B O 1
ATOM 7543 N N . ASN B 1 214 ? -24.44969 16.51202 13.15264 1.000 105.95211 763 ASN B N 1
ATOM 7544 C CA . ASN B 1 214 ? -23.56975 15.71119 12.30354 1.000 124.74176 763 ASN B CA 1
ATOM 7545 C C . ASN B 1 214 ? -22.41420 15.14168 13.11853 1.000 116.99715 763 ASN B C 1
ATOM 7546 O O . ASN B 1 214 ? -21.27476 15.04815 12.65822 1.000 124.03780 763 ASN B O 1
ATOM 7557 N N . SER B 1 215 ? -22.71471 14.76883 14.35657 1.000 87.42908 764 SER B N 1
ATOM 7558 C CA . SER B 1 215 ? -21.72950 14.20340 15.26764 1.000 92.22026 764 SER B CA 1
ATOM 7559 C C . SER B 1 215 ? -22.27614 12.88574 15.78641 1.000 108.39932 764 SER B C 1
ATOM 7560 O O . SER B 1 215 ? -23.39407 12.84179 16.31261 1.000 105.04085 764 SER B O 1
ATOM 7568 N N . ILE B 1 216 ? -21.50633 11.80968 15.61013 1.000 105.48676 765 ILE B N 1
ATOM 7569 C CA . ILE B 1 216 ? -21.83227 10.56756 16.29177 1.000 98.72239 765 ILE B CA 1
ATOM 7570 C C . ILE B 1 216 ? -21.89903 10.87333 17.78333 1.000 103.10281 765 ILE B C 1
ATOM 7571 O O . ILE B 1 216 ? -21.22372 11.78251 18.28560 1.000 81.74928 765 ILE B O 1
ATOM 7587 N N . SER B 1 217 ? -22.73223 10.12526 18.49741 1.000 105.22128 766 SER B N 1
ATOM 7588 C CA . SER B 1 217 ? -22.94043 10.41499 19.90827 1.000 78.74581 766 SER B CA 1
ATOM 7589 C C . SER B 1 217 ? -21.72566 9.99839 20.72717 1.000 56.38086 766 SER B C 1
ATOM 7590 O O . SER B 1 217 ? -21.13501 8.93370 20.51959 1.000 45.76728 766 SER B O 1
ATOM 7598 N N . SER B 1 218 ? -21.34549 10.86148 21.66089 1.000 51.25438 767 SER B N 1
ATOM 7599 C CA . SER B 1 218 ? -20.21355 10.58337 22.52402 1.000 65.80413 767 SER B CA 1
ATOM 7600 C C . SER B 1 218 ? -20.63676 9.84746 23.78272 1.000 42.60481 767 SER B C 1
ATOM 7601 O O . SER B 1 218 ? -19.84027 9.09020 24.35068 1.000 58.17141 767 SER B O 1
ATOM 7609 N N . LYS B 1 219 ? -21.88713 10.02750 24.20456 1.000 48.53665 768 LYS B N 1
ATOM 7610 C CA . LYS B 1 219 ? -22.32697 9.59107 25.51702 1.000 35.51060 768 LYS B CA 1
ATOM 7611 C C . LYS B 1 219 ? -23.83645 9.38985 25.49075 1.000 27.90096 768 LYS B C 1
ATOM 7612 O O . LYS B 1 219 ? -24.51082 9.68733 24.50199 1.000 29.69259 768 LYS B O 1
ATOM 7631 N N . GLY B 1 220 ? -24.35014 8.87789 26.59626 1.000 28.44147 769 GLY B N 1
ATOM 7632 C CA . GLY B 1 220 ? -25.77236 8.79780 26.82333 1.000 29.77771 769 GLY B CA 1
ATOM 7633 C C . GLY B 1 220 ? -26.24068 9.59952 28.01684 1.000 26.29792 769 GLY B C 1
ATOM 7634 O O . GLY B 1 220 ? -25.47406 9.89340 28.93996 1.000 27.62632 769 GLY B O 1
ATOM 7638 N N . TYR B 1 221 ? -27.51501 9.97615 27.98635 1.000 28.90150 770 TYR B N 1
ATOM 7639 C CA . TYR B 1 221 ? -28.22270 10.46923 29.15012 1.000 27.24089 770 TYR B CA 1
ATOM 7640 C C . TYR B 1 221 ? -28.82675 9.29793 29.91280 1.000 30.08822 770 TYR B C 1
ATOM 7641 O O . TYR B 1 221 ? -29.47375 8.43182 29.30160 1.000 28.51887 770 TYR B O 1
ATOM 7659 N N . GLY B 1 222 ? -28.67425 9.30113 31.23928 1.000 30.66396 771 GLY B N 1
ATOM 7660 C CA . GLY B 1 222 ? -29.19353 8.23596 32.06442 1.000 31.04822 771 GLY B CA 1
ATOM 7661 C C . GLY B 1 222 ? -29.91847 8.73338 33.30537 1.000 32.50762 771 GLY B C 1
ATOM 7662 O O . GLY B 1 222 ? -29.83857 9.90958 33.69533 1.000 33.82113 771 GLY B O 1
ATOM 7666 N N . ILE B 1 223 ? -30.62100 7.79845 33.92604 1.000 33.35464 772 ILE B N 1
ATOM 7667 C CA . ILE B 1 223 ? -31.15678 7.98009 35.26601 1.000 36.81270 772 ILE B CA 1
ATOM 7668 C C . ILE B 1 223 ? -30.10438 7.48903 36.24359 1.000 37.47653 772 ILE B C 1
ATOM 7669 O O . ILE B 1 223 ? -29.62515 6.35489 36.12947 1.000 36.38653 772 ILE B O 1
ATOM 7685 N N . ALA B 1 224 ? -29.73368 8.33603 37.19792 1.000 39.59732 773 ALA B N 1
ATOM 7686 C CA . ALA B 1 224 ? -28.74025 7.97328 38.20223 1.000 43.02802 773 ALA B CA 1
ATOM 7687 C C . ALA B 1 224 ? -29.46606 7.51479 39.45778 1.000 43.60790 773 ALA B C 1
ATOM 7688 O O . ALA B 1 224 ? -30.31478 8.23788 39.99927 1.000 44.23208 773 ALA B O 1
ATOM 7695 N N . LEU B 1 225 ? -29.14026 6.31385 39.90469 1.000 40.48966 774 LEU B N 1
ATOM 7696 C CA . LEU B 1 225 ? -29.66121 5.75094 41.13087 1.000 45.40651 774 LEU B CA 1
ATOM 7697 C C . LEU B 1 225 ? -28.52943 5.61744 42.13885 1.000 50.95154 774 LEU B C 1
ATOM 7698 O O . LEU B 1 225 ? -27.35158 5.80607 41.82820 1.000 42.65291 774 LEU B O 1
ATOM 7714 N N . GLN B 1 226 ? -28.91437 5.30777 43.37152 1.000 48.38775 775 GLN B N 1
ATOM 7715 C CA . GLN B 1 226 ? -27.94001 5.12378 44.43247 1.000 52.40928 775 GLN B CA 1
ATOM 7716 C C . GLN B 1 226 ? -26.98686 3.98976 44.08606 1.000 48.14893 775 GLN B C 1
ATOM 7717 O O . GLN B 1 226 ? -27.37947 2.99371 43.47183 1.000 49.22867 775 GLN B O 1
ATOM 7731 N N . HIS B 1 227 ? -25.72644 4.14307 44.48899 1.000 56.88112 776 HIS B N 1
ATOM 7732 C CA . HIS B 1 227 ? -24.80822 3.01327 44.49819 1.000 48.11651 776 HIS B CA 1
ATOM 7733 C C . HIS B 1 227 ? -25.46914 1.81437 45.17245 1.000 51.32513 776 HIS B C 1
ATOM 7734 O O . HIS B 1 227 ? -25.95985 1.91360 46.29644 1.000 51.62203 776 HIS B O 1
ATOM 7748 N N . GLY B 1 228 ? -25.49181 0.68611 44.46906 1.000 50.03097 777 GLY B N 1
ATOM 7749 C CA . GLY B 1 228 ? -26.09819 -0.51484 45.00009 1.000 52.14864 777 GLY B CA 1
ATOM 7750 C C . GLY B 1 228 ? -27.60502 -0.56797 44.93521 1.000 49.38124 777 GLY B C 1
ATOM 7751 O O . GLY B 1 228 ? -28.20889 -1.40332 45.61136 1.000 54.86187 777 GLY B O 1
ATOM 7755 N N . SER B 1 229 ? -28.23791 0.28058 44.13464 1.000 52.08583 778 SER B N 1
ATOM 7756 C CA . SER B 1 229 ? -29.69425 0.35157 44.14110 1.000 49.78745 778 SER B CA 1
ATOM 7757 C C . SER B 1 229 ? -30.30200 -0.93049 43.57533 1.000 47.88698 778 SER B C 1
ATOM 7758 O O . SER B 1 229 ? -29.81078 -1.45745 42.57064 1.000 50.20073 778 SER B O 1
ATOM 7766 N N . PRO B 1 230 ? -31.39074 -1.43389 44.16313 1.000 53.94227 779 PRO B N 1
ATOM 7767 C CA . PRO B 1 230 ? -32.07243 -2.59927 43.58858 1.000 49.02179 779 PRO B CA 1
ATOM 7768 C C . PRO B 1 230 ? -32.89725 -2.28919 42.34965 1.000 54.88706 779 PRO B C 1
ATOM 7769 O O . PRO B 1 230 ? -33.45835 -3.21577 41.75626 1.000 62.70343 779 PRO B O 1
ATOM 7780 N N . TYR B 1 231 ? -32.98869 -1.01839 41.95421 1.000 48.62819 780 TYR B N 1
ATOM 7781 C CA . TYR B 1 231 ? -33.87363 -0.59249 40.88321 1.000 45.46670 780 TYR B CA 1
ATOM 7782 C C . TYR B 1 231 ? -33.15958 -0.36690 39.56412 1.000 42.97001 780 TYR B C 1
ATOM 7783 O O . TYR B 1 231 ? -33.83066 -0.16584 38.54458 1.000 46.09415 780 TYR B O 1
ATOM 7801 N N . ARG B 1 232 ? -31.82423 -0.34966 39.56594 1.000 42.83715 781 ARG B N 1
ATOM 7802 C CA . ARG B 1 232 ? -31.08539 0.10101 38.39028 1.000 42.01530 781 ARG B CA 1
ATOM 7803 C C . ARG B 1 232 ? -31.33664 -0.80998 37.19555 1.000 40.20732 781 ARG B C 1
ATOM 7804 O O . ARG B 1 232 ? -31.66835 -0.34005 36.10178 1.000 38.20574 781 ARG B O 1
ATOM 7825 N N . ASP B 1 233 ? -31.19798 -2.11951 37.39109 1.000 44.64979 782 ASP B N 1
ATOM 7826 C CA . ASP B 1 233 ? -31.42270 -3.05136 36.29315 1.000 45.34390 782 ASP B CA 1
ATOM 7827 C C . ASP B 1 233 ? -32.87995 -3.04513 35.85048 1.000 43.64907 782 ASP B C 1
ATOM 7828 O O . ASP B 1 233 ? -33.16909 -3.15109 34.65590 1.000 37.03647 782 ASP B O 1
ATOM 7837 N N . LEU B 1 234 ? -33.81864 -2.90723 36.79349 1.000 40.33864 783 LEU B N 1
ATOM 7838 C CA . LEU B 1 234 ? -35.22501 -2.81065 36.41836 1.000 42.97601 783 LEU B CA 1
ATOM 7839 C C . LEU B 1 234 ? -35.48204 -1.60006 35.53714 1.000 38.38462 783 LEU B C 1
ATOM 7840 O O . LEU B 1 234 ? -36.24216 -1.67733 34.56373 1.000 45.11710 783 LEU B O 1
ATOM 7856 N N . PHE B 1 235 ? -34.89832 -0.45740 35.90068 1.000 39.71059 784 PHE B N 1
ATOM 7857 C CA . PHE B 1 235 ? -35.06229 0.75131 35.10860 1.000 37.42688 784 PHE B CA 1
ATOM 7858 C C . PHE B 1 235 ? -34.46539 0.56536 33.71773 1.000 37.48891 784 PHE B C 1
ATOM 7859 O O . PHE B 1 235 ? -35.07396 0.93927 32.70755 1.000 38.29921 784 PHE B O 1
ATOM 7876 N N . SER B 1 236 ? -33.26126 -0.00363 33.65392 1.000 35.49763 785 SER B N 1
ATOM 7877 C CA . SER B 1 236 ? -32.63737 -0.27933 32.36255 1.000 35.97425 785 SER B CA 1
ATOM 7878 C C . SER B 1 236 ? -33.53639 -1.13582 31.48100 1.000 32.53505 785 SER B C 1
ATOM 7879 O O . SER B 1 236 ? -33.69133 -0.85865 30.28762 1.000 33.47422 785 SER B O 1
ATOM 7887 N N . GLN B 1 237 ? -34.14367 -2.18195 32.04931 1.000 34.39019 786 GLN B N 1
ATOM 7888 C CA . GLN B 1 237 ? -34.95323 -3.08008 31.23601 1.000 32.24616 786 GLN B CA 1
ATOM 7889 C C . GLN B 1 237 ? -36.14853 -2.34973 30.64960 1.000 37.41246 786 GLN B C 1
ATOM 7890 O O . GLN B 1 237 ? -36.46604 -2.49929 29.46456 1.000 35.06355 786 GLN B O 1
ATOM 7904 N N . ARG B 1 238 ? -36.83762 -1.56142 31.46898 1.000 39.37230 787 ARG B N 1
ATOM 7905 C CA A ARG B 1 238 ? -38.00808 -0.84743 30.97570 0.500 39.04531 787 ARG B CA 1
ATOM 7906 C CA B ARG B 1 238 ? -38.01051 -0.86137 30.96421 0.500 39.03765 787 ARG B CA 1
ATOM 7907 C C . ARG B 1 238 ? -37.62040 0.26630 30.01238 1.000 34.40046 787 ARG B C 1
ATOM 7908 O O . ARG B 1 238 ? -38.35291 0.53678 29.05442 1.000 36.10490 787 ARG B O 1
ATOM 7949 N N . ILE B 1 239 ? -36.47014 0.91492 30.23509 1.000 31.51375 788 ILE B N 1
ATOM 7950 C CA . ILE B 1 239 ? -35.98112 1.91569 29.28480 1.000 34.44084 788 ILE B CA 1
ATOM 7951 C C . ILE B 1 239 ? -35.75648 1.27212 27.91905 1.000 32.80601 788 ILE B C 1
ATOM 7952 O O . ILE B 1 239 ? -36.17212 1.80780 26.88889 1.000 31.93234 788 ILE B O 1
ATOM 7968 N N . LEU B 1 240 ? -35.10668 0.10453 27.88834 1.000 34.88930 789 LEU B N 1
ATOM 7969 C CA . LEU B 1 240 ? -34.89185 -0.55894 26.60765 1.000 31.43781 789 LEU B CA 1
ATOM 7970 C C . LEU B 1 240 ? -36.21727 -0.86206 25.92395 1.000 34.86318 789 LEU B C 1
ATOM 7971 O O . LEU B 1 240 ? -36.32958 -0.76706 24.69795 1.000 31.97628 789 LEU B O 1
ATOM 7987 N N . GLU B 1 241 ? -37.23659 -1.24190 26.70280 1.000 35.00549 790 GLU B N 1
ATOM 7988 C CA . GLU B 1 241 ? -38.54259 -1.52443 26.11341 1.000 34.84174 790 GLU B CA 1
ATOM 7989 C C . GLU B 1 241 ? -39.18313 -0.25017 25.56903 1.000 35.76828 790 GLU B C 1
ATOM 7990 O O . GLU B 1 241 ? -39.73161 -0.25021 24.46228 1.000 38.09867 790 GLU B O 1
ATOM 8002 N N . LEU B 1 242 ? -39.06258 0.86356 26.29294 1.000 38.60716 791 LEU B N 1
ATOM 8003 C CA . LEU B 1 242 ? -39.62996 2.12186 25.81428 1.000 41.20845 791 LEU B CA 1
ATOM 8004 C C . LEU B 1 242 ? -38.95514 2.59584 24.53441 1.000 37.49054 791 LEU B C 1
ATOM 8005 O O . LEU B 1 242 ? -39.60186 3.17341 23.65200 1.000 37.68403 791 LEU B O 1
ATOM 8021 N N . GLN B 1 243 ? -37.65233 2.37191 24.41627 1.000 32.33496 792 GLN B N 1
ATOM 8022 C CA . GLN B 1 243 ? -36.94899 2.72104 23.19038 1.000 33.18523 792 GLN B CA 1
ATOM 8023 C C . GLN B 1 243 ? -37.40295 1.84680 22.03202 1.000 38.59049 792 GLN B C 1
ATOM 8024 O O . GLN B 1 243 ? -37.68981 2.34486 20.93566 1.000 37.98514 792 GLN B O 1
ATOM 8038 N N . ASP B 1 244 ? -37.50013 0.53561 22.27173 1.000 35.61846 793 ASP B N 1
ATOM 8039 C CA . ASP B 1 244 ? -37.75905 -0.42056 21.19921 1.000 36.22351 793 ASP B CA 1
ATOM 8040 C C . ASP B 1 244 ? -39.14247 -0.24175 20.58573 1.000 43.62167 793 ASP B C 1
ATOM 8041 O O . ASP B 1 244 ? -39.32232 -0.46103 19.38307 1.000 42.45417 793 ASP B O 1
ATOM 8050 N N . THR B 1 245 ? -40.14096 0.11193 21.39786 1.000 42.53088 794 THR B N 1
ATOM 8051 C CA . THR B 1 245 ? -41.49300 0.31611 20.89812 1.000 47.71922 794 THR B CA 1
ATOM 8052 C C . THR B 1 245 ? -41.66364 1.65025 20.18959 1.000 44.90846 794 THR B C 1
ATOM 8053 O O . THR B 1 245 ? -42.71109 1.87476 19.57082 1.000 48.36573 794 THR B O 1
ATOM 8064 N N . GLY B 1 246 ? -40.67203 2.53091 20.26465 1.000 37.59826 795 GLY B N 1
ATOM 8065 C CA . GLY B 1 246 ? -40.79508 3.86257 19.72382 1.000 41.94657 795 GLY B CA 1
ATOM 8066 C C . GLY B 1 246 ? -41.34001 4.88584 20.68830 1.000 40.05045 795 GLY B C 1
ATOM 8067 O O . GLY B 1 246 ? -41.43372 6.06436 20.32605 1.000 40.76096 795 GLY B O 1
ATOM 8071 N N . ASP B 1 247 ? -41.68158 4.48311 21.91071 1.000 39.58023 796 ASP B N 1
ATOM 8072 C CA . ASP B 1 247 ? -42.28788 5.41515 22.85343 1.000 41.93571 796 ASP B CA 1
ATOM 8073 C C . ASP B 1 247 ? -41.36350 6.59057 23.16332 1.000 39.45133 796 ASP B C 1
ATOM 8074 O O . ASP B 1 247 ? -41.82196 7.73541 23.26800 1.000 39.31664 796 ASP B O 1
ATOM 8083 N N . LEU B 1 248 ? -40.06288 6.33195 23.34356 1.000 36.60028 797 LEU B N 1
ATOM 8084 C CA . LEU B 1 248 ? -39.15108 7.42810 23.64411 1.000 31.27105 797 LEU B CA 1
ATOM 8085 C C . LEU B 1 248 ? -39.03354 8.38149 22.46774 1.000 33.96514 797 LEU B C 1
ATOM 8086 O O . LEU B 1 248 ? -38.92812 9.59934 22.65285 1.000 36.02660 797 LEU B O 1
ATOM 8102 N N . ASP B 1 249 ? -39.05027 7.85108 21.24949 1.000 33.97925 798 ASP B N 1
ATOM 8103 C CA . ASP B 1 249 ? -38.97331 8.72826 20.09384 1.000 37.74370 798 ASP B CA 1
ATOM 8104 C C . ASP B 1 249 ? -40.21536 9.60434 19.99790 1.000 38.19638 798 ASP B C 1
ATOM 8105 O O . ASP B 1 249 ? -40.11725 10.77845 19.62524 1.000 34.42411 798 ASP B O 1
ATOM 8114 N N . VAL B 1 250 ? -41.39155 9.05905 20.34774 1.000 38.72911 799 VAL B N 1
ATOM 8115 C CA . VAL B 1 250 ? -42.59512 9.88777 20.38805 1.000 36.91801 799 VAL B CA 1
ATOM 8116 C C . VAL B 1 250 ? -42.42069 11.00632 21.40197 1.000 38.97695 799 VAL B C 1
ATOM 8117 O O . VAL B 1 250 ? -42.74725 12.16809 21.12874 1.000 39.77680 799 VAL B O 1
ATOM 8130 N N . LEU B 1 251 ? -41.88766 10.67383 22.58451 1.000 36.87031 800 LEU B N 1
ATOM 8131 C CA . LEU B 1 251 ? -41.64973 11.68784 23.60156 1.000 36.65946 800 LEU B CA 1
ATOM 8132 C C . LEU B 1 251 ? -40.64768 12.73031 23.12072 1.000 35.78063 800 LEU B C 1
ATOM 8133 O O . LEU B 1 251 ? -40.80536 13.92037 23.41042 1.000 36.95052 800 LEU B O 1
ATOM 8149 N N . LYS B 1 252 ? -39.59882 12.31107 22.40630 1.000 33.07652 801 LYS B N 1
ATOM 8150 C CA . LYS B 1 252 ? -38.65376 13.29693 21.87239 1.000 31.95282 801 LYS B CA 1
ATOM 8151 C C . LYS B 1 252 ? -39.33685 14.22479 20.86840 1.000 37.60187 801 LYS B C 1
ATOM 8152 O O . LYS B 1 252 ? -39.09138 15.43431 20.86822 1.000 34.40189 801 LYS B O 1
ATOM 8171 N N . GLN B 1 253 ? -40.18952 13.67698 19.99344 1.000 33.97969 802 GLN B N 1
ATOM 8172 C CA . GLN B 1 253 ? -40.92678 14.52672 19.05921 1.000 33.21748 802 GLN B CA 1
ATOM 8173 C C . GLN B 1 253 ? -41.85439 15.48394 19.78095 1.000 35.37258 802 GLN B C 1
ATOM 8174 O O . GLN B 1 253 ? -42.11394 16.58668 19.29494 1.000 35.14615 802 GLN B O 1
ATOM 8188 N N . LYS B 1 254 ? -42.38267 15.06431 20.92412 1.000 33.96285 803 LYS B N 1
ATOM 8189 C CA . LYS B 1 254 ? -43.31136 15.88959 21.67718 1.000 39.18608 803 LYS B CA 1
ATOM 8190 C C . LYS B 1 254 ? -42.61986 17.09431 22.29585 1.000 39.77961 803 LYS B C 1
ATOM 8191 O O . LYS B 1 254 ? -43.19557 18.18977 22.33098 1.000 39.34527 803 LYS B O 1
ATOM 8210 N N . TRP B 1 255 ? -41.40080 16.91871 22.80464 1.000 39.62226 804 TRP B N 1
ATOM 8211 C CA . TRP B 1 255 ? -40.72967 17.96907 23.56428 1.000 37.60465 804 TRP B CA 1
ATOM 8212 C C . TRP B 1 255 ? -39.76760 18.80201 22.73216 1.000 36.73073 804 TRP B C 1
ATOM 8213 O O . TRP B 1 255 ? -39.41993 19.91098 23.14441 1.000 40.42990 804 TRP B O 1
ATOM 8234 N N . TRP B 1 256 ? -39.37850 18.30944 21.56677 1.000 35.76296 805 TRP B N 1
ATOM 8235 C CA . TRP B 1 256 ? -38.62114 19.06177 20.56831 1.000 35.68557 805 TRP B CA 1
ATOM 8236 C C . TRP B 1 256 ? -39.48098 19.12383 19.30576 1.000 40.79078 805 TRP B C 1
ATOM 8237 O O . TRP B 1 256 ? -39.13704 18.53239 18.27674 1.000 45.51847 805 TRP B O 1
ATOM 8258 N N . PRO B 1 257 ? -40.64622 19.76200 19.37592 1.000 55.28677 806 PRO B N 1
ATOM 8259 C CA . PRO B 1 257 ? -41.54192 19.78238 18.21414 1.000 59.25359 806 PRO B CA 1
ATOM 8260 C C . PRO B 1 257 ? -41.03202 20.76652 17.18373 1.000 68.43030 806 PRO B C 1
ATOM 8261 O O . PRO B 1 257 ? -40.40307 21.77314 17.51371 1.000 77.17529 806 PRO B O 1
ATOM 8272 N N . HIS B 1 258 ? -41.31476 20.47196 15.92148 1.000 92.92818 807 HIS B N 1
ATOM 8273 C CA . HIS B 1 258 ? -40.73190 21.23881 14.82735 1.000 99.07382 807 HIS B CA 1
ATOM 8274 C C . HIS B 1 258 ? -41.72159 22.12549 14.09475 1.000 95.59599 807 HIS B C 1
ATOM 8275 O O . HIS B 1 258 ? -41.35784 23.24069 13.71449 1.000 96.43182 807 HIS B O 1
ATOM 8289 N N . MET B 1 259 ? -42.96582 21.69864 13.91011 1.000 91.68202 808 MET B N 1
ATOM 8290 C CA . MET B 1 259 ? -43.97768 22.58385 13.34753 1.000 101.27948 808 MET B CA 1
ATOM 8291 C C . MET B 1 259 ? -44.65242 23.36460 14.47061 1.000 83.14536 808 MET B C 1
ATOM 8292 O O . MET B 1 259 ? -44.82121 22.86900 15.58846 1.000 78.75753 808 MET B O 1
ATOM 8306 N N . GLY B 1 260 ? -45.02903 24.60603 14.17202 1.000 92.02292 809 GLY B N 1
ATOM 8307 C CA . GLY B 1 260 ? -45.46047 25.54965 15.17297 1.000 86.23496 809 GLY B CA 1
ATOM 8308 C C . GLY B 1 260 ? -44.31485 26.31479 15.80178 1.000 84.85813 809 GLY B C 1
ATOM 8309 O O . GLY B 1 260 ? -44.51044 27.44976 16.26205 1.000 83.89024 809 GLY B O 1
ATOM 8313 N N . ARG B 1 261 ? -43.12705 25.72629 15.81780 1.000 73.72883 810 ARG B N 1
ATOM 8314 C CA A ARG B 1 261 ? -41.93113 26.33181 16.36584 0.500 58.18477 810 ARG B CA 1
ATOM 8315 C CA B ARG B 1 261 ? -41.94939 26.36325 16.37263 0.500 58.18842 810 ARG B CA 1
ATOM 8316 C C . ARG B 1 261 ? -41.08789 26.90738 15.23009 1.000 53.44142 810 ARG B C 1
ATOM 8317 O O . ARG B 1 261 ? -41.48641 26.90478 14.06241 1.000 54.44938 810 ARG B O 1
ATOM 8358 N N . CYS B 1 262 ? -39.88808 27.37758 15.55876 1.000 42.12853 811 CYS B N 1
ATOM 8359 C CA . CYS B 1 262 ? -39.02219 27.90782 14.52029 1.000 41.22953 811 CYS B CA 1
ATOM 8360 C C . CYS B 1 262 ? -38.65282 26.82074 13.52109 1.000 38.87488 811 CYS B C 1
ATOM 8361 O O . CYS B 1 262 ? -38.49474 25.64662 13.87065 1.000 40.67357 811 CYS B O 1
ATOM 8368 N N . ASP B 1 263 ? -38.50161 27.23284 12.26640 1.000 43.56892 812 ASP B N 1
ATOM 8369 C CA . ASP B 1 263 ? -37.93193 26.39305 11.22149 1.000 43.70755 812 ASP B CA 1
ATOM 8370 C C . ASP B 1 263 ? -36.41751 26.54325 11.26917 1.000 40.85412 812 ASP B C 1
ATOM 8371 O O . ASP B 1 263 ? -35.88889 27.61202 10.94764 1.000 46.30635 812 ASP B O 1
ATOM 8380 N N . LEU B 1 264 ? -35.71818 25.47906 11.65123 1.000 37.75196 813 LEU B N 1
ATOM 8381 C CA . LEU B 1 264 ? -34.26398 25.55346 11.76365 1.000 34.50015 813 LEU B CA 1
ATOM 8382 C C . LEU B 1 264 ? -33.55448 25.46625 10.41980 1.000 43.34685 813 LEU B C 1
ATOM 8383 O O . LEU B 1 264 ? -32.33472 25.67461 10.36701 1.000 43.79523 813 LEU B O 1
ATOM 8399 N N . THR B 1 265 ? -34.27113 25.20036 9.33531 1.000 44.20632 814 THR B N 1
ATOM 8400 C CA . THR B 1 265 ? -33.66089 24.98208 8.03016 1.000 54.55259 814 THR B CA 1
ATOM 8401 C C . THR B 1 265 ? -34.27194 25.87413 6.96390 1.000 56.97466 814 THR B C 1
ATOM 8402 O O . THR B 1 265 ? -34.59215 25.42448 5.86436 1.000 68.53406 814 THR B O 1
ATOM 8413 N N . SER B 1 266 ? -34.43575 27.17047 7.25355 1.000 67.14045 815 SER B N 1
ATOM 8414 C CA . SER B 1 266 ? -35.08062 28.06560 6.29526 1.000 75.50557 815 SER B CA 1
ATOM 8415 C C . SER B 1 266 ? -34.10835 28.60077 5.24962 1.000 66.50543 815 SER B C 1
ATOM 8416 O O . SER B 1 266 ? -34.55612 29.10928 4.21128 1.000 57.34711 815 SER B O 1
ATOM 8424 N N . HIS B 1 267 ? -32.80519 28.47871 5.49380 1.000 67.92333 816 HIS B N 1
ATOM 8425 C CA . HIS B 1 267 ? -31.77199 28.86828 4.53979 1.000 75.90400 816 HIS B CA 1
ATOM 8426 C C . HIS B 1 267 ? -31.10030 27.62260 3.96171 1.000 74.26705 816 HIS B C 1
ATOM 8427 O O . HIS B 1 267 ? -30.78164 27.56974 2.77462 1.000 81.28668 816 HIS B O 1
#

Nearest PDB structures (foldseek):
  8blj-assembly2_C  TM=9.767E-01  e=1.969E-53  Homo sapiens
  8blj-assembly1_B  TM=9.407E-01  e=1.031E-54  Homo sapiens
  8blj-assembly3_E  TM=9.330E-01  e=2.601E-52  Homo sapiens
  8blj-assembly3_F  TM=9.157E-01  e=7.609E-53  Homo sapiens
  7z2r-assembly1_A  TM=9.275E-01  e=2.163E-52  Rattus norvegicus

GO terms:
  GO:0099530 G protein-coupled receptor activity involved in regulation of postsynaptic membrane potential (F, IDA)
  GO:0045202 synapse (C, IDA)
  GO:0045211 postsynaptic membrane (C, IDA)
  GO:0030545 signaling receptor regulator activity (F, IDA)
  GO:0016917 GABA receptor activity (F, IDA)
  GO:0031914 negative regulation of synaptic plasticity (P, IDA)
  GO:0099538 synaptic signaling via neuropeptide (P, IDA)
  GO:0099557 trans-synaptic signaling by trans-synaptic complex, modulating synaptic transmission (P, IDA)
  GO:0007200 phospholipase C-activating G protein-coupled receptor signaling pathway (P, IDA)
  GO:0005515 protein binding (F, IPI)
  GO:0070062 extracellular exosome (C, HDA)

Foldseek 3Di:
DAEFEEEEADFPPQWAFDDDDPPDDTDIDHLVVVLVVLLCVVVVYHYDYDYFPVRDCWDADPVRAIGHPLNCQLVPVGFWYDGQAWDDPRSCVFWPWADFLFFWDKKKKAFPDDPDQALQSVLPDDPFAEEEAQPDPVLVVLVVVLVDPPDPDNSSVSVNCRCCVPNRPPRYDNDVVVQLVVRQVHSYMYMGIQLRSLLSCQAPPVNGMAMHGPGDIPIHGTMIGGVPDPCRHVSNVVSVVCVVVCVSVVSCCVRNPPDDTRDRDD/DEFEEEEADAPQQWDWDDDDPPDDTDIDHLVVVLVVVLCVVVPYHYDYDYFPVRDCWDPVPIGGPLVCLLVPVGQWYAGQHWDDPVSCVFWPWADFLFFWDKKKKAFPDDPDAALQSVLPDDPFAEEEAQPDVVLVVLVVQLPDPPDPDNSSVSVNCRCCVPHRPPRHDNDVVVQLVVRQVHSYMYMGTQLRSLQSLQAPPVNGIAMHTPDDTPTGGTMIGHHVRPCRVVSNVVSVVCVVVCVSVVSSCVRSPAPPTRPRPPD

InterPro domains:
  IPR001320 Ionotropic glutamate receptor, C-terminal [PF00060] (564-842)
  IPR001320 Ionotropic glutamate receptor, C-terminal [SM00079] (438-807)
  IPR001508 Ionotropic glutamate receptor, metazoa [PR00177] (480-508)
  IPR001508 Ionotropic glutamate receptor, metazoa [PR00177] (565-590)
  IPR001508 Ionotropic glutamate receptor, metazoa [PR00177] (632-659)
  IPR001508 Ionotropic glutamate receptor, metazoa [PR00177] (831-855)
  IPR001828 Receptor, ligand binding region [PF01094] (39-400)
  IPR015683 Ionotropic glutamate receptor [PTHR18966] (40-869)
  IPR019594 Ionotropic glutamate receptor, L-glutamate and glycine-binding domain [PF10613] (438-549)
  IPR019594 Ionotropic glutamate receptor, L-glutamate and glycine-binding domain [SM00918] (448-510)
  IPR028082 Periplasmic binding protein-like I [SSF53822] (18-424)

Organism: Homo sapiens (NCBI:txid9606)

Radius of gyration: 23.76 Å; Cα contacts (8 Å, |Δi|>4): 1094; chains: 2; bounding box: 50×67×61 Å